Protein AF-0000000084978573 (afdb_homodimer)

Nearest PDB structures (foldseek):
  3mcu-assembly1_A  TM=9.669E-01  e=1.477E-23  Bacillus cereus ATCC 14579
  3lqk-assembly1_A  TM=9.191E-01  e=2.285E-24  Halalkalibacterium halodurans
  3mcu-assembly1_E  TM=9.677E-01  e=2.143E-22  Bacillus cereus ATCC 14579
  3mcu-assembly1_C  TM=9.543E-01  e=1.150E-22  Bacillus cereus ATCC 14579
  3mcu-assembly1_B  TM=9.555E-01  e=2.748E-22  Bacillus cereus ATCC 14579

Foldseek 3Di:
DPLAAPWEEEEEEEPPLVCLVVSVVLLLVVVVNRYQYAYEYWCNLCPDADPSGGNVVSQVSVCVSRVDHYHWDLVSQLVCQVVVRGQEYEYPAQELVNLVCCLVQHQHTSNSSNVVSNVVNQHAYEYFYWYLQCQHPSVVSVVSQVPDGRYEYQAWEDQCCPVRVRTIGHPSVCVVVQNVQSSVRHHDPDSYDDHD/DPLAAPWEEEEEEEPPLVCLVVSLVLLLVVVVNRYQYAYEYWCNLCPDADPSGGSVVSQVSVCVSRVYHYHWDLVSQLVCQVVVRGQEYEYPAQELVNLVCCLVQHQHTSNSNNVVSNVVNQHAYEYFYWYLQCQHPSVVSVVSQVPDGRYEYQAWEDQCCPVRVRTIGHPSVCVVVQNVQSSVRHHDPPSYDDHD

Structure (mmCIF, N/CA/C/O backbone):
data_AF-0000000084978573-model_v1
#
loop_
_entity.id
_entity.type
_entity.pdbx_description
1 polymer 'Dipicolinate synthase subunit B'
#
loop_
_atom_site.group_PDB
_atom_site.id
_atom_site.type_symbol
_atom_site.label_atom_id
_atom_site.label_alt_id
_atom_site.label_comp_id
_atom_site.label_asym_id
_atom_site.label_entity_id
_atom_site.label_seq_id
_atom_site.pdbx_PDB_ins_code
_atom_site.Cartn_x
_atom_site.Cartn_y
_atom_site.Cartn_z
_atom_site.occupancy
_atom_site.B_iso_or_equiv
_atom_site.auth_seq_id
_atom_site.auth_comp_id
_atom_site.auth_asym_id
_atom_site.auth_atom_id
_atom_site.pdbx_PDB_model_num
ATOM 1 N N . MET A 1 1 ? 5.535 -28.047 -35.406 1 41.81 1 MET A N 1
ATOM 2 C CA . MET A 1 1 ? 6.688 -27.484 -34.688 1 41.81 1 MET A CA 1
ATOM 3 C C . MET A 1 1 ? 6.52 -27.594 -33.188 1 41.81 1 MET A C 1
ATOM 5 O O . MET A 1 1 ? 5.488 -27.203 -32.625 1 41.81 1 MET A O 1
ATOM 9 N N . LYS A 1 2 ? 7.098 -28.562 -32.594 1 47.41 2 LYS A N 1
ATOM 10 C CA . LYS A 1 2 ? 6.91 -28.906 -31.203 1 47.41 2 LYS A CA 1
ATOM 11 C C . LYS A 1 2 ? 6.969 -27.672 -30.312 1 47.41 2 LYS A C 1
ATOM 13 O O . LYS A 1 2 ? 7.926 -26.906 -30.375 1 47.41 2 LYS A O 1
ATOM 18 N N . ARG A 1 3 ? 5.836 -26.969 -29.984 1 57.31 3 ARG A N 1
ATOM 19 C CA . ARG A 1 3 ? 5.855 -25.75 -29.188 1 57.31 3 ARG A CA 1
ATOM 20 C C . ARG A 1 3 ? 6.848 -25.859 -28.031 1 57.31 3 ARG A C 1
ATOM 22 O O . ARG A 1 3 ? 6.852 -26.844 -27.312 1 57.31 3 ARG A O 1
ATOM 29 N N . GLN A 1 4 ? 8.055 -25.391 -28.234 1 66.38 4 GLN A N 1
ATOM 30 C CA . GLN A 1 4 ? 9.094 -25.422 -27.203 1 66.38 4 GLN A CA 1
ATOM 31 C C . GLN A 1 4 ? 8.547 -24.953 -25.859 1 66.38 4 GLN A C 1
ATOM 33 O O . GLN A 1 4 ? 8.039 -23.844 -25.75 1 66.38 4 GLN A O 1
ATOM 38 N N . LEU A 1 5 ? 8.344 -25.891 -24.875 1 83.88 5 LEU A N 1
ATOM 39 C CA . LEU A 1 5 ? 7.824 -25.641 -23.531 1 83.88 5 LEU A CA 1
ATOM 40 C C . LEU A 1 5 ? 8.75 -24.703 -22.766 1 83.88 5 LEU A C 1
ATOM 42 O O . LEU A 1 5 ? 9.977 -24.859 -22.812 1 83.88 5 LEU A O 1
ATOM 46 N N . ARG A 1 6 ? 8.234 -23.594 -22.312 1 91.69 6 ARG A N 1
ATOM 47 C CA . ARG A 1 6 ? 8.953 -22.609 -21.516 1 91.69 6 ARG A CA 1
ATOM 48 C C . ARG A 1 6 ? 9.219 -23.125 -20.109 1 91.69 6 ARG A C 1
ATOM 50 O O . ARG A 1 6 ? 10.133 -22.656 -19.422 1 91.69 6 ARG A O 1
ATOM 57 N N . GLY A 1 7 ? 8.5 -24.109 -19.703 1 96.25 7 GLY A N 1
ATOM 58 C CA . GLY A 1 7 ? 8.57 -24.656 -18.359 1 96.25 7 GLY A CA 1
ATOM 59 C C . GLY A 1 7 ? 7.203 -24.859 -17.734 1 96.25 7 GLY A C 1
ATOM 60 O O . GLY A 1 7 ? 6.176 -24.672 -18.391 1 96.25 7 GLY A O 1
ATOM 61 N N . THR A 1 8 ? 7.23 -25.297 -16.453 1 98.31 8 THR A N 1
ATOM 62 C CA . THR A 1 8 ? 5.992 -25.578 -15.734 1 98.31 8 THR A CA 1
ATOM 63 C C . THR A 1 8 ? 5.762 -24.562 -14.625 1 98.31 8 THR A C 1
ATOM 65 O O . THR A 1 8 ? 6.695 -24.188 -13.914 1 98.31 8 THR A O 1
ATOM 68 N N . VAL A 1 9 ? 4.594 -24.094 -14.562 1 98.5 9 VAL A N 1
ATOM 69 C CA . VAL A 1 9 ? 4.148 -23.188 -13.516 1 98.5 9 VAL A CA 1
ATOM 70 C C . VAL A 1 9 ? 2.924 -23.766 -12.812 1 98.5 9 VAL A C 1
ATOM 72 O O . VAL A 1 9 ? 2.023 -24.297 -13.453 1 98.5 9 VAL A O 1
ATOM 75 N N . ALA A 1 10 ? 2.967 -23.812 -11.492 1 98.75 10 ALA A N 1
ATOM 76 C CA . ALA A 1 10 ? 1.725 -24.062 -10.766 1 98.75 10 ALA A CA 1
ATOM 77 C C . ALA A 1 10 ? 0.798 -22.859 -10.82 1 98.75 10 ALA A C 1
ATOM 79 O O . ALA A 1 10 ? 1.234 -21.719 -10.602 1 98.75 10 ALA A O 1
ATOM 80 N N . PHE A 1 11 ? -0.441 -23.094 -11.18 1 98.5 11 PHE A N 1
ATOM 81 C CA . PHE A 1 11 ? -1.436 -22.031 -11.336 1 98.5 11 PHE A CA 1
ATOM 82 C C . PHE A 1 11 ? -2.59 -22.234 -10.359 1 98.5 11 PHE A C 1
ATOM 84 O O . PHE A 1 11 ? -3.428 -23.125 -10.555 1 98.5 11 PHE A O 1
ATOM 91 N N . ALA A 1 12 ? -2.611 -21.359 -9.312 1 98 12 ALA A N 1
ATOM 92 C CA . ALA A 1 12 ? -3.574 -21.516 -8.227 1 98 12 ALA A CA 1
ATOM 93 C C . ALA A 1 12 ? -4.73 -20.531 -8.359 1 98 12 ALA A C 1
ATOM 95 O O . ALA A 1 12 ? -4.512 -19.344 -8.609 1 98 12 ALA A O 1
ATOM 96 N N . VAL A 1 13 ? -5.895 -21.094 -8.125 1 94.44 13 VAL A N 1
ATOM 97 C CA . VAL A 1 13 ? -7.117 -20.297 -8.172 1 94.44 13 VAL A CA 1
ATOM 98 C C . VAL A 1 13 ? -7.777 -20.297 -6.797 1 94.44 13 VAL A C 1
ATOM 100 O O . VAL A 1 13 ? -7.973 -21.344 -6.188 1 94.44 13 VAL A O 1
ATOM 103 N N . CYS A 1 14 ? -8.086 -19.062 -6.293 1 92.88 14 CYS A N 1
ATOM 104 C CA . CYS A 1 14 ? -8.758 -18.906 -5.012 1 92.88 14 CYS A CA 1
ATOM 105 C C . CYS A 1 14 ? -10.18 -18.375 -5.203 1 92.88 14 CYS A C 1
ATOM 107 O O . CYS A 1 14 ? -10.602 -18.109 -6.332 1 92.88 14 CYS A O 1
ATOM 109 N N . GLY A 1 15 ? -10.898 -18.359 -4.137 1 85.44 15 GLY A N 1
ATOM 110 C CA . GLY A 1 15 ? -12.336 -18.156 -4.176 1 85.44 15 GLY A CA 1
ATOM 111 C C . GLY A 1 15 ? -12.727 -16.703 -4.379 1 85.44 15 GLY A C 1
ATOM 112 O O . GLY A 1 15 ? -13.5 -16.141 -3.596 1 85.44 15 GLY A O 1
ATOM 113 N N . SER A 1 16 ? -12.25 -15.938 -5.227 1 82.19 16 SER A N 1
ATOM 114 C CA . SER A 1 16 ? -12.781 -14.695 -5.773 1 82.19 16 SER A CA 1
ATOM 115 C C . SER A 1 16 ? -13.555 -14.938 -7.062 1 82.19 16 SER A C 1
ATOM 117 O O . SER A 1 16 ? -13.023 -14.75 -8.156 1 82.19 16 SER A O 1
ATOM 119 N N . PHE A 1 17 ? -14.75 -15.234 -7 1 76.56 17 PHE A N 1
ATOM 120 C CA . PHE A 1 17 ? -15.516 -15.891 -8.055 1 76.56 17 PHE A CA 1
ATOM 121 C C . PHE A 1 17 ? -15.82 -14.914 -9.188 1 76.56 17 PHE A C 1
ATOM 123 O O . PHE A 1 17 ? -15.852 -15.312 -10.359 1 76.56 17 PHE A O 1
ATOM 130 N N . CYS A 1 18 ? -15.883 -13.617 -8.852 1 77.81 18 CYS A N 1
ATOM 131 C CA . CYS A 1 18 ? -16.172 -12.625 -9.875 1 77.81 18 CYS A CA 1
ATOM 132 C C . CYS A 1 18 ? -14.969 -12.406 -10.781 1 77.81 18 CYS A C 1
ATOM 134 O O . CYS A 1 18 ? -15.094 -11.836 -11.867 1 77.81 18 CYS A O 1
ATOM 136 N N . THR A 1 19 ? -13.836 -12.945 -10.344 1 84.25 19 THR A N 1
ATOM 137 C CA . THR A 1 19 ? -12.602 -12.695 -11.078 1 84.25 19 THR A CA 1
ATOM 138 C C . THR A 1 19 ? -12.078 -13.992 -11.695 1 84.25 19 THR A C 1
ATOM 140 O O . THR A 1 19 ? -11.062 -13.984 -12.398 1 84.25 19 THR A O 1
ATOM 143 N N . LEU A 1 20 ? -12.727 -15.086 -11.516 1 83.56 20 LEU A N 1
ATOM 144 C CA . LEU A 1 20 ? -12.234 -16.391 -11.93 1 83.56 20 LEU A CA 1
ATOM 145 C C . LEU A 1 20 ? -12.156 -16.484 -13.453 1 83.56 20 LEU A C 1
ATOM 147 O O . LEU A 1 20 ? -11.211 -17.047 -14 1 83.56 20 LEU A O 1
ATOM 151 N N . GLY A 1 21 ? -13.172 -15.898 -14.109 1 85.31 21 GLY A N 1
ATOM 152 C CA . GLY A 1 21 ? -13.148 -15.891 -15.562 1 85.31 21 GLY A CA 1
ATOM 153 C C . GLY A 1 21 ? -11.906 -15.227 -16.125 1 85.31 21 GLY A C 1
ATOM 154 O O . GLY A 1 21 ? -11.273 -15.766 -17.047 1 85.31 21 GLY A O 1
ATOM 155 N N . ALA A 1 22 ? -11.594 -14.141 -15.586 1 89.88 22 ALA A N 1
ATOM 156 C CA . ALA A 1 22 ? -10.422 -13.398 -16.031 1 89.88 22 ALA A CA 1
ATOM 157 C C . ALA A 1 22 ? -9.133 -14.164 -15.742 1 89.88 22 ALA A C 1
ATOM 159 O O . ALA A 1 22 ? -8.195 -14.141 -16.547 1 89.88 22 ALA A O 1
ATOM 160 N N . ALA A 1 23 ? -9.086 -14.805 -14.648 1 90 23 ALA A N 1
ATOM 161 C CA . ALA A 1 23 ? -7.91 -15.586 -14.289 1 90 23 ALA A CA 1
ATOM 162 C C . ALA A 1 23 ? -7.699 -16.75 -15.258 1 90 23 ALA A C 1
ATOM 164 O O . ALA A 1 23 ? -6.574 -17.016 -15.688 1 90 23 ALA A O 1
ATOM 165 N N . VAL A 1 24 ? -8.773 -17.391 -15.633 1 89.12 24 VAL A N 1
ATOM 166 C CA . VAL A 1 24 ? -8.703 -18.516 -16.562 1 89.12 24 VAL A CA 1
ATOM 167 C C . VAL A 1 24 ? -8.25 -18.016 -17.938 1 89.12 24 VAL A C 1
ATOM 169 O O . VAL A 1 24 ? -7.484 -18.688 -18.625 1 89.12 24 VAL A O 1
ATOM 172 N N . ALA A 1 25 ? -8.734 -16.859 -18.328 1 92.5 25 ALA A N 1
ATOM 173 C CA . ALA A 1 25 ? -8.297 -16.266 -19.578 1 92.5 25 ALA A CA 1
ATOM 174 C C . ALA A 1 25 ? -6.785 -16.062 -19.609 1 92.5 25 ALA A C 1
ATOM 176 O O . ALA A 1 25 ? -6.133 -16.281 -20.625 1 92.5 25 ALA A O 1
ATOM 177 N N . GLN A 1 26 ? -6.234 -15.656 -18.531 1 94.12 26 GLN A N 1
ATOM 178 C CA . GLN A 1 26 ? -4.789 -15.469 -18.469 1 94.12 26 GLN A CA 1
ATOM 179 C C . GLN A 1 26 ? -4.055 -16.797 -18.453 1 94.12 26 GLN A C 1
ATOM 181 O O . GLN A 1 26 ? -2.953 -16.922 -19 1 94.12 26 GLN A O 1
ATOM 186 N N . ALA A 1 27 ? -4.676 -17.812 -17.812 1 95.69 27 ALA A N 1
ATOM 187 C CA . ALA A 1 27 ? -4.125 -19.172 -17.891 1 95.69 27 ALA A CA 1
ATOM 188 C C . ALA A 1 27 ? -4.035 -19.641 -19.328 1 95.69 27 ALA A C 1
ATOM 190 O O . ALA A 1 27 ? -3.023 -20.219 -19.75 1 95.69 27 ALA A O 1
ATOM 191 N N . GLU A 1 28 ? -5.078 -19.328 -20.078 1 95.81 28 GLU A N 1
ATOM 192 C CA . GLU A 1 28 ? -5.082 -19.67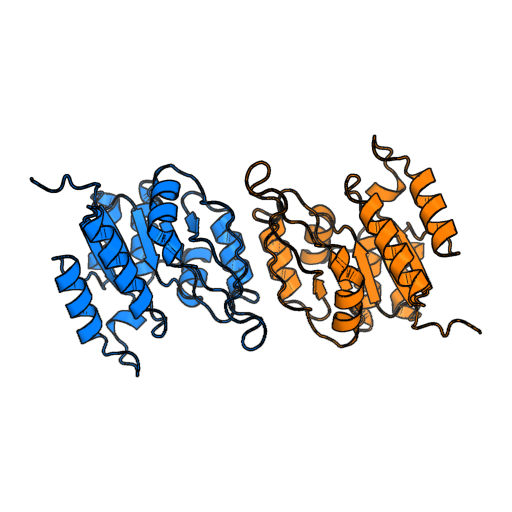2 -21.5 1 95.81 28 GLU A CA 1
ATOM 193 C C . GLU A 1 28 ? -3.941 -18.984 -22.234 1 95.81 28 GLU A C 1
ATOM 195 O O . GLU A 1 28 ? -3.271 -19.594 -23.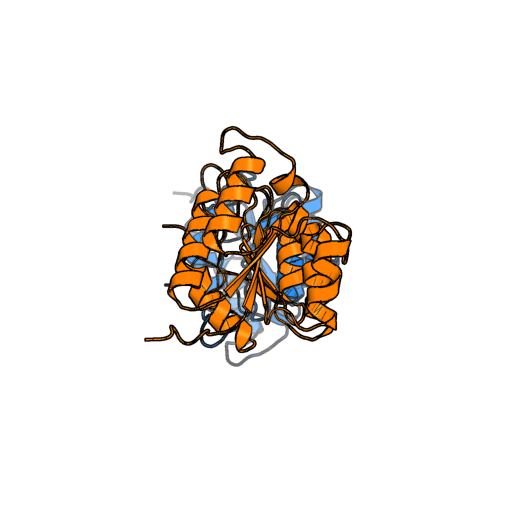078 1 95.81 28 GLU A O 1
ATOM 200 N N . GLN A 1 29 ? -3.779 -17.781 -21.922 1 96.12 29 GLN A N 1
ATOM 201 C CA . GLN A 1 29 ? -2.703 -17.016 -22.547 1 96.12 29 GLN A CA 1
ATOM 202 C C . GLN A 1 29 ? -1.34 -17.609 -22.219 1 96.12 29 GLN A C 1
ATOM 204 O O . GLN A 1 29 ? -0.478 -17.719 -23.094 1 96.12 29 GLN A O 1
ATOM 209 N N . LEU A 1 30 ? -1.127 -18.016 -21.016 1 97.31 30 LEU A N 1
ATOM 210 C CA . LEU A 1 30 ? 0.135 -18.625 -20.609 1 97.31 30 LEU A CA 1
ATOM 211 C C . LEU A 1 30 ? 0.375 -19.938 -21.359 1 97.31 30 LEU A C 1
ATOM 213 O O . LEU A 1 30 ? 1.486 -20.188 -21.812 1 97.31 30 LEU A O 1
ATOM 217 N N . VAL A 1 31 ? -0.667 -20.703 -21.5 1 96.69 31 VAL A N 1
ATOM 218 C CA . VAL A 1 31 ? -0.565 -21.953 -22.234 1 96.69 31 VAL A CA 1
ATOM 219 C C . VAL A 1 31 ? -0.185 -21.672 -23.688 1 96.69 31 VAL A C 1
ATOM 221 O O . VAL A 1 31 ? 0.705 -22.312 -24.25 1 96.69 31 VAL A O 1
ATOM 224 N N . ARG A 1 32 ? -0.801 -20.641 -24.234 1 95.31 32 ARG A N 1
ATOM 225 C CA . ARG A 1 32 ? -0.506 -20.25 -25.609 1 95.31 32 ARG A CA 1
ATOM 226 C C . ARG A 1 32 ? 0.942 -19.797 -25.75 1 95.31 32 ARG A C 1
ATOM 228 O O . ARG A 1 32 ? 1.551 -19.969 -26.812 1 95.31 32 ARG A O 1
ATOM 235 N N . GLN A 1 33 ? 1.466 -19.281 -24.688 1 95.81 33 GLN A N 1
ATOM 236 C CA . GLN A 1 33 ? 2.838 -18.797 -24.703 1 95.81 33 GLN A CA 1
ATOM 237 C C . GLN A 1 33 ? 3.836 -19.922 -24.5 1 95.81 33 GLN A C 1
ATOM 239 O O . GLN A 1 33 ? 5.047 -19.703 -24.547 1 95.81 33 GLN A O 1
ATOM 244 N N . GLY A 1 34 ? 3.318 -21.094 -24.172 1 96.5 34 GLY A N 1
ATOM 245 C CA . GLY A 1 34 ? 4.199 -22.25 -24.125 1 96.5 34 GLY A CA 1
ATOM 246 C C . GLY A 1 34 ? 4.43 -22.766 -22.719 1 96.5 34 GLY A C 1
ATOM 247 O O . GLY A 1 34 ? 5.285 -23.625 -22.5 1 96.5 34 GLY A O 1
ATOM 248 N N . TRP A 1 35 ? 3.67 -22.281 -21.781 1 97.69 35 TRP A N 1
ATOM 249 C CA . TRP A 1 35 ? 3.801 -22.766 -20.406 1 97.69 35 TRP A CA 1
ATOM 250 C C . TRP A 1 35 ? 2.947 -24.016 -20.188 1 97.69 35 TRP A C 1
ATOM 252 O O . TRP A 1 35 ? 1.822 -24.109 -20.672 1 97.69 35 TRP A O 1
ATOM 262 N N . GLU A 1 36 ? 3.496 -24.922 -19.5 1 98.12 36 GLU A N 1
ATOM 263 C CA . GLU A 1 36 ? 2.699 -25.984 -18.891 1 98.12 36 GLU A CA 1
ATOM 264 C C . GLU A 1 36 ? 2.164 -25.547 -17.531 1 98.12 36 GLU A C 1
ATOM 266 O O . GLU A 1 36 ? 2.908 -25.016 -16.703 1 98.12 36 GLU A O 1
ATOM 271 N N . LEU A 1 37 ? 0.899 -25.734 -17.328 1 98.38 37 LEU A N 1
ATOM 272 C CA . LEU A 1 37 ? 0.306 -25.297 -16.062 1 98.38 37 LEU A CA 1
ATOM 273 C C . LEU A 1 37 ? -0.151 -26.484 -15.234 1 98.38 37 LEU A C 1
ATOM 275 O O . LEU A 1 37 ? -0.808 -27.391 -15.75 1 98.38 37 LEU A O 1
ATOM 279 N N . LEU A 1 38 ? 0.282 -26.516 -14 1 98.62 38 LEU A N 1
ATOM 280 C CA . LEU A 1 38 ? -0.325 -27.391 -13.008 1 98.62 38 LEU A CA 1
ATOM 281 C C . LEU A 1 38 ? -1.4 -26.656 -12.211 1 98.62 38 LEU A C 1
ATOM 283 O O . LEU A 1 38 ? -1.094 -25.75 -11.445 1 98.62 38 LEU A O 1
ATOM 287 N N . PRO A 1 39 ? -2.648 -27.062 -12.398 1 98 39 PRO A N 1
ATOM 288 C CA . PRO A 1 39 ? -3.729 -26.312 -11.75 1 98 39 PRO A CA 1
ATOM 289 C C . PRO A 1 39 ? -3.889 -26.672 -10.273 1 98 39 PRO A C 1
ATOM 291 O O . PRO A 1 39 ? -3.879 -27.859 -9.914 1 98 39 PRO A O 1
ATOM 294 N N . VAL A 1 40 ? -3.973 -25.641 -9.43 1 97.88 40 VAL A N 1
ATOM 295 C CA . VAL A 1 40 ? -4.219 -25.766 -7.992 1 97.88 40 VAL A CA 1
ATOM 296 C C . VAL A 1 40 ? -5.488 -25.016 -7.621 1 97.88 40 VAL A C 1
ATOM 298 O O . VAL A 1 40 ? -5.75 -23.922 -8.148 1 97.88 40 VAL A O 1
ATOM 301 N N . MET A 1 41 ? -6.285 -25.594 -6.785 1 95.31 41 MET A N 1
ATOM 302 C CA . MET A 1 41 ? -7.473 -24.891 -6.312 1 95.31 41 MET A CA 1
ATOM 303 C C . MET A 1 41 ? -7.512 -24.859 -4.789 1 95.31 41 MET A C 1
ATOM 305 O O . MET A 1 41 ? -7.18 -25.844 -4.129 1 95.31 41 MET A O 1
ATOM 309 N N . SER A 1 42 ? -7.887 -23.703 -4.262 1 94.38 42 SER A N 1
ATOM 310 C CA . SER A 1 42 ? -8.148 -23.609 -2.83 1 94.38 42 SER A CA 1
ATOM 311 C C . SER A 1 42 ? -9.383 -24.422 -2.441 1 94.38 42 SER A C 1
ATOM 313 O O . SER A 1 42 ? -10.156 -24.844 -3.307 1 94.38 42 SER A O 1
ATOM 315 N N . TYR A 1 43 ? -9.57 -24.594 -1.092 1 91.62 43 TYR A N 1
ATOM 316 C CA . TYR A 1 43 ? -10.758 -25.281 -0.615 1 91.62 43 TYR A CA 1
ATOM 317 C C . TYR A 1 43 ? -12.023 -24.531 -1.013 1 91.62 43 TYR A C 1
ATOM 319 O O . TYR A 1 43 ? -13.016 -25.141 -1.428 1 91.62 43 TYR A O 1
ATOM 327 N N . ALA A 1 44 ? -11.953 -23.234 -0.958 1 87.06 44 ALA A N 1
ATOM 328 C CA . ALA A 1 44 ? -13.109 -22.422 -1.331 1 87.06 44 ALA A CA 1
ATOM 329 C C . ALA A 1 44 ? -13.414 -22.547 -2.82 1 87.06 44 ALA A C 1
ATOM 331 O O . ALA A 1 44 ? -14.562 -22.781 -3.205 1 87.06 44 ALA A O 1
ATOM 332 N N . ALA A 1 45 ? -12.43 -22.453 -3.662 1 87.25 45 ALA A N 1
ATOM 333 C CA . ALA A 1 45 ? -12.617 -22.531 -5.109 1 87.25 45 ALA A CA 1
ATOM 334 C C . ALA A 1 45 ? -13.07 -23.938 -5.531 1 87.25 45 ALA A C 1
ATOM 336 O O . ALA A 1 45 ? -13.859 -24.078 -6.469 1 87.25 45 ALA A O 1
ATOM 337 N N . SER A 1 46 ? -12.578 -24.938 -4.891 1 89.62 46 SER A N 1
ATOM 338 C CA . SER A 1 46 ? -12.859 -26.297 -5.301 1 89.62 46 SER A CA 1
ATOM 339 C C . SER A 1 46 ? -14.125 -26.828 -4.641 1 89.62 46 SER A C 1
ATOM 341 O O . SER A 1 46 ? -14.633 -27.891 -5.02 1 89.62 46 SER A O 1
ATOM 343 N N . GLY A 1 47 ? -14.672 -26.062 -3.711 1 86.75 47 GLY A N 1
ATOM 344 C CA . GLY A 1 47 ? -15.758 -26.641 -2.941 1 86.75 47 GLY A CA 1
ATOM 345 C C . GLY A 1 47 ? -17.047 -25.828 -3.004 1 86.75 47 GLY A C 1
ATOM 346 O O . GLY A 1 47 ? -18.109 -26.312 -2.598 1 86.75 47 GLY A O 1
ATOM 347 N N . LEU A 1 48 ? -16.953 -24.594 -3.5 1 82.06 48 LEU A N 1
ATOM 348 C CA . LEU A 1 48 ? -18.125 -23.719 -3.402 1 82.06 48 LEU A CA 1
ATOM 349 C C . LEU A 1 48 ? -18.766 -23.5 -4.773 1 82.06 48 LEU A C 1
ATOM 351 O O . LEU A 1 48 ? -18.047 -23.312 -5.766 1 82.06 48 LEU A O 1
ATOM 355 N N . ASN A 1 49 ? -20.047 -23.656 -4.797 1 82.19 49 ASN A N 1
ATOM 356 C CA . ASN A 1 49 ? -20.844 -23.281 -5.957 1 82.19 49 ASN A CA 1
ATOM 357 C C . ASN A 1 49 ? -21.391 -21.859 -5.82 1 82.19 49 ASN A C 1
ATOM 359 O O . ASN A 1 49 ? -21.922 -21.5 -4.77 1 82.19 49 ASN A O 1
ATOM 363 N N . THR A 1 50 ? -21.125 -21.078 -6.887 1 80.56 50 THR A N 1
ATOM 364 C CA . THR A 1 50 ? -21.578 -19.703 -6.82 1 80.56 50 THR A CA 1
ATOM 365 C C . THR A 1 50 ? -22.344 -19.312 -8.086 1 80.56 50 THR A C 1
ATOM 367 O O . THR A 1 50 ? -22.484 -20.125 -9.008 1 80.56 50 THR A O 1
ATOM 370 N N . ARG A 1 51 ? -22.922 -18.109 -8.086 1 81.25 51 ARG A N 1
ATOM 371 C CA . ARG A 1 51 ? -23.625 -17.578 -9.258 1 81.25 51 ARG A CA 1
ATOM 372 C C . ARG A 1 51 ? -22.672 -17.406 -10.43 1 81.25 51 ARG A C 1
ATOM 374 O O . ARG A 1 51 ? -23.109 -17.281 -11.578 1 81.25 51 ARG A O 1
ATOM 381 N N . PHE A 1 52 ? -21.438 -17.5 -10.203 1 79.44 52 PHE A N 1
ATOM 382 C CA . PHE A 1 52 ? -20.422 -17.297 -11.234 1 79.44 52 PHE A CA 1
ATOM 383 C C . PHE A 1 52 ? -20 -18.641 -11.836 1 79.44 52 PHE A C 1
ATOM 385 O O . PHE A 1 52 ? -19.219 -18.672 -12.781 1 79.44 52 PHE A O 1
ATOM 392 N N . GLY A 1 53 ? -20.484 -19.75 -11.258 1 78.56 53 GLY A N 1
ATOM 393 C CA . GLY A 1 53 ? -20.125 -21.078 -11.75 1 78.56 53 GLY A CA 1
ATOM 394 C C . GLY A 1 53 ? -19.984 -22.109 -10.648 1 78.56 53 GLY A C 1
ATOM 395 O O . GLY A 1 53 ? -19.828 -21.75 -9.477 1 78.56 53 GLY A O 1
ATOM 396 N N . ARG A 1 54 ? -20.109 -23.266 -11.18 1 84.62 54 ARG A N 1
ATOM 397 C CA . ARG A 1 54 ? -19.984 -24.375 -10.234 1 84.62 54 ARG A CA 1
ATOM 398 C C . ARG A 1 54 ? -18.516 -24.797 -10.086 1 84.62 54 ARG A C 1
ATOM 400 O O . ARG A 1 54 ? -17.734 -24.703 -11.031 1 84.62 54 ARG A O 1
ATOM 407 N N . ALA A 1 55 ? -18.156 -25.25 -8.891 1 87.06 55 ALA A N 1
ATOM 408 C CA . ALA A 1 55 ? -16.781 -25.688 -8.602 1 87.06 55 ALA A CA 1
ATOM 409 C C . ALA A 1 55 ? -16.344 -26.766 -9.594 1 87.06 55 ALA A C 1
ATOM 411 O O . ALA A 1 55 ? -15.219 -26.734 -10.086 1 87.06 55 ALA A O 1
ATOM 412 N N . ASP A 1 56 ? -17.234 -27.688 -9.828 1 90.38 56 ASP A N 1
ATOM 413 C CA . ASP A 1 56 ? -16.906 -28.781 -10.711 1 90.38 56 ASP A CA 1
ATOM 414 C C . ASP A 1 56 ? -16.688 -28.297 -12.141 1 90.38 56 ASP A C 1
ATOM 416 O O . ASP A 1 56 ? -15.844 -28.828 -12.867 1 90.38 56 ASP A O 1
ATOM 420 N N . GLU A 1 57 ? -17.422 -27.344 -12.547 1 89.5 57 GLU A N 1
ATOM 421 C CA . GLU A 1 57 ? -17.25 -26.75 -13.875 1 89.5 57 GLU A CA 1
ATOM 422 C C . GLU A 1 57 ? -15.906 -26.062 -14.008 1 89.5 57 GLU A C 1
ATOM 424 O O . GLU A 1 57 ? -15.227 -26.188 -15.023 1 89.5 57 GLU A O 1
ATOM 429 N N . TRP A 1 58 ? -15.578 -25.328 -13.016 1 88 58 TRP A N 1
ATOM 430 C CA . TRP A 1 58 ? -14.289 -24.641 -13.008 1 88 58 TRP A CA 1
ATOM 431 C C . TRP A 1 58 ? -13.141 -25.641 -13.016 1 88 58 TRP A C 1
ATOM 433 O O . TRP A 1 58 ? -12.141 -25.438 -13.727 1 88 58 TRP A O 1
ATOM 443 N N . LYS A 1 59 ? -13.289 -26.703 -12.234 1 91.88 59 LYS A N 1
ATOM 444 C CA . LYS A 1 59 ? -12.281 -27.75 -12.195 1 91.88 59 LYS A CA 1
ATOM 445 C C . LYS A 1 59 ? -12.094 -28.391 -13.57 1 91.88 59 LYS A C 1
ATOM 447 O O . LYS A 1 59 ? -10.961 -28.516 -14.047 1 91.88 59 LYS A O 1
ATOM 452 N N . ALA A 1 60 ? -13.188 -28.719 -14.148 1 93.19 60 ALA A N 1
ATOM 453 C CA . ALA A 1 60 ? -13.141 -29.328 -15.469 1 93.19 60 ALA A CA 1
ATOM 454 C C . ALA A 1 60 ? -12.484 -28.406 -16.484 1 93.19 60 ALA A C 1
ATOM 456 O O . ALA A 1 60 ? -11.68 -28.844 -17.312 1 93.19 60 ALA A O 1
ATOM 457 N N . ARG A 1 61 ? -12.828 -27.172 -16.438 1 92 61 ARG A N 1
ATOM 458 C CA . ARG A 1 61 ? -12.273 -26.188 -17.359 1 92 61 ARG A CA 1
ATOM 459 C C . ARG A 1 61 ? -10.766 -26.078 -17.203 1 92 61 ARG A C 1
ATOM 461 O O . ARG A 1 61 ? -10.031 -26.047 -18.203 1 92 61 ARG A O 1
ATOM 468 N N . LEU A 1 62 ? -10.328 -26.047 -15.969 1 94.25 62 LEU A N 1
ATOM 469 C CA . LEU A 1 62 ? -8.898 -25.953 -15.711 1 94.25 62 LEU A CA 1
ATOM 470 C C . LEU A 1 62 ? -8.18 -27.219 -16.172 1 94.25 62 LEU A C 1
ATOM 472 O O . LEU A 1 62 ? -7.09 -27.156 -16.734 1 94.25 62 LEU A O 1
ATOM 476 N N . GLU A 1 63 ? -8.789 -28.359 -15.938 1 96.5 63 GLU A N 1
ATOM 477 C CA . GLU A 1 63 ? -8.172 -29.625 -16.328 1 96.5 63 GLU A CA 1
ATOM 478 C C . GLU A 1 63 ? -8.086 -29.75 -17.844 1 96.5 63 GLU A C 1
ATOM 480 O O . GLU A 1 63 ? -7.074 -30.219 -18.375 1 96.5 63 GLU A O 1
ATOM 485 N N . ILE A 1 64 ? -9.109 -29.281 -18.531 1 96.25 64 ILE A N 1
ATOM 486 C CA . ILE A 1 64 ? -9.117 -29.312 -19.984 1 96.25 64 ILE A CA 1
ATOM 487 C C . ILE A 1 64 ? -8.039 -28.359 -20.531 1 96.25 64 ILE A C 1
ATOM 489 O O . ILE A 1 64 ? -7.262 -28.734 -21.406 1 96.25 64 ILE A O 1
ATOM 493 N N . LEU A 1 65 ? -8 -27.203 -19.969 1 95.69 65 LEU A N 1
ATOM 494 C CA . LEU A 1 65 ? -7.074 -26.172 -20.406 1 95.69 65 LEU A CA 1
ATOM 495 C 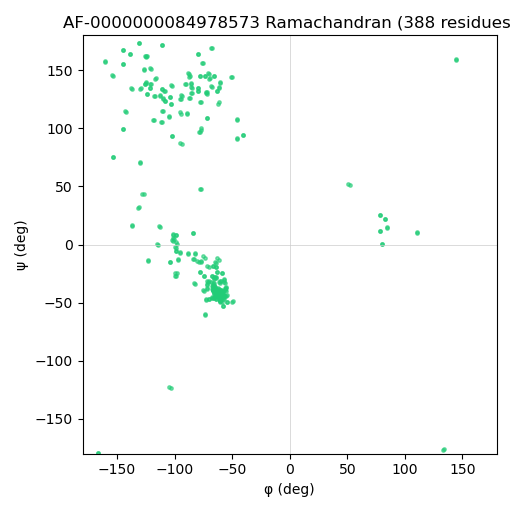C . LEU A 1 65 ? -5.629 -26.609 -20.188 1 95.69 65 LEU A C 1
ATOM 497 O O . LEU A 1 65 ? -4.77 -26.359 -21.047 1 95.69 65 LEU A O 1
ATOM 501 N N . THR A 1 66 ? -5.359 -27.297 -19.078 1 96.56 66 THR A N 1
ATOM 502 C CA . THR A 1 66 ? -3.982 -27.547 -18.672 1 96.56 66 THR A CA 1
ATOM 503 C C . THR A 1 66 ? -3.551 -28.953 -19.062 1 96.56 66 THR A C 1
ATOM 505 O O . THR A 1 66 ? -2.355 -29.234 -19.156 1 96.56 66 THR A O 1
ATOM 508 N N . GLY A 1 67 ? -4.539 -29.844 -19.203 1 96.94 67 GLY A N 1
ATOM 509 C CA . GLY A 1 67 ? -4.238 -31.25 -19.469 1 96.94 67 GLY A CA 1
ATOM 510 C C . GLY A 1 67 ? -3.816 -32 -18.219 1 96.94 67 GLY A C 1
ATOM 511 O O . GLY A 1 67 ? -3.25 -33.094 -18.328 1 96.94 67 GLY A O 1
ATOM 512 N N . HIS A 1 68 ? -3.988 -31.422 -17.062 1 97.88 68 HIS A N 1
ATOM 513 C CA . HIS A 1 68 ? -3.588 -32.031 -15.789 1 97.88 68 HIS A CA 1
ATOM 514 C C . HIS A 1 68 ? -4.75 -32.062 -14.805 1 97.88 68 HIS A C 1
ATOM 516 O O . HIS A 1 68 ? -5.645 -31.203 -14.867 1 97.88 68 HIS A O 1
ATOM 522 N N . ARG A 1 69 ? -4.715 -33.031 -13.945 1 97.12 69 ARG A N 1
ATOM 523 C CA . ARG A 1 69 ? -5.684 -33.062 -12.852 1 97.12 69 ARG A CA 1
ATOM 524 C C . ARG A 1 69 ? -5.469 -31.891 -11.898 1 97.12 69 ARG A C 1
ATOM 526 O O . ARG A 1 69 ? -4.328 -31.531 -11.578 1 97.12 69 ARG A O 1
ATOM 533 N N . VAL A 1 70 ? -6.559 -31.391 -11.375 1 97.25 70 VAL A N 1
ATOM 534 C CA . VAL A 1 70 ? -6.5 -30.297 -10.414 1 97.25 70 VAL A CA 1
ATOM 535 C C . VAL A 1 70 ? -5.977 -30.812 -9.078 1 97.25 70 VAL A C 1
ATOM 537 O O . VAL A 1 70 ? -6.402 -31.859 -8.602 1 97.25 70 VAL A O 1
ATOM 540 N N . LEU A 1 71 ? -5.004 -30.109 -8.523 1 97.94 71 LEU A N 1
ATOM 541 C CA . LEU A 1 71 ? -4.488 -30.375 -7.184 1 97.94 71 LEU A CA 1
ATOM 542 C C . LEU A 1 71 ? -5.27 -29.578 -6.141 1 97.94 71 LEU A C 1
ATOM 544 O O . LEU A 1 71 ? -5.188 -28.344 -6.102 1 97.94 71 LEU A O 1
ATOM 548 N N . ASP A 1 72 ? -6.039 -30.25 -5.258 1 96.75 72 ASP A N 1
ATOM 549 C CA . ASP A 1 72 ? -6.898 -29.484 -4.359 1 96.75 72 ASP A CA 1
ATOM 550 C C . ASP A 1 72 ? -6.855 -30.047 -2.939 1 96.75 72 ASP A C 1
ATOM 552 O O . ASP A 1 72 ? -7.723 -29.75 -2.119 1 96.75 72 ASP A O 1
ATOM 556 N N . THR A 1 73 ? -5.766 -30.906 -2.695 1 96.06 73 THR A N 1
ATOM 557 C CA . THR A 1 73 ? -5.512 -31.375 -1.337 1 96.06 73 THR A CA 1
ATOM 558 C C . THR A 1 73 ? -4.078 -31.062 -0.917 1 96.06 73 THR A C 1
ATOM 560 O O . THR A 1 73 ? -3.232 -30.75 -1.76 1 96.06 73 THR A O 1
ATOM 563 N N . LEU A 1 74 ? -3.867 -31.109 0.406 1 96.69 74 LEU A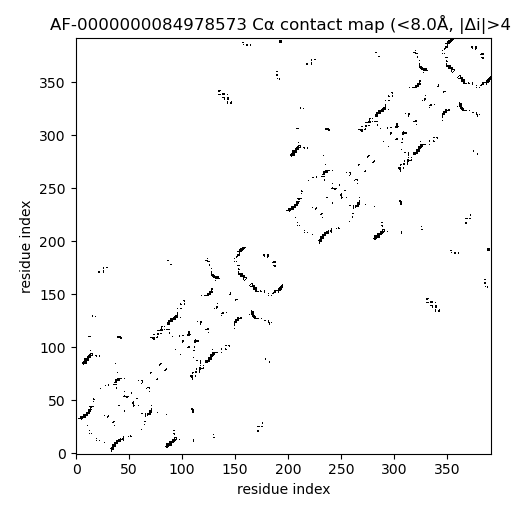 N 1
ATOM 564 C CA . LEU A 1 74 ? -2.521 -30.891 0.925 1 96.69 74 LEU A CA 1
ATOM 565 C C . LEU A 1 74 ? -1.545 -31.922 0.369 1 96.69 74 LEU A C 1
ATOM 567 O O . LEU A 1 74 ? -0.434 -31.562 -0.037 1 96.69 74 LEU A O 1
ATOM 571 N N . GLN A 1 75 ? -1.977 -33.156 0.252 1 96.56 75 GLN A N 1
ATOM 572 C CA . GLN A 1 75 ? -1.14 -34.219 -0.248 1 96.56 75 GLN A CA 1
ATOM 573 C C . GLN A 1 75 ? -0.771 -34 -1.713 1 96.56 75 GLN A C 1
ATOM 575 O O . GLN A 1 75 ? 0.334 -34.344 -2.139 1 96.56 75 GLN A O 1
ATOM 580 N N . ASP A 1 76 ? -1.701 -33.438 -2.439 1 96.81 76 ASP A N 1
ATOM 581 C CA . ASP A 1 76 ? -1.505 -33.25 -3.873 1 96.81 76 ASP A CA 1
ATOM 582 C C . ASP A 1 76 ? -0.376 -32.25 -4.141 1 96.81 76 ASP A C 1
ATOM 584 O O . ASP A 1 76 ? 0.329 -32.375 -5.145 1 96.81 76 ASP A O 1
ATOM 588 N N . VAL A 1 77 ? -0.198 -31.219 -3.24 1 98.06 77 VAL A N 1
ATOM 589 C CA . VAL A 1 77 ? 0.64 -30.078 -3.6 1 98.06 77 VAL A CA 1
ATOM 590 C C . VAL A 1 77 ? 1.982 -30.188 -2.879 1 98.06 77 VAL A C 1
ATOM 592 O O . VAL A 1 77 ? 2.943 -29.5 -3.248 1 98.06 77 VAL A O 1
ATOM 595 N N . GLU A 1 78 ? 2.115 -31 -1.888 1 96.69 78 GLU A N 1
ATOM 596 C CA . GLU A 1 78 ? 3.342 -31.141 -1.106 1 96.69 78 GLU A CA 1
ATOM 597 C C . GLU A 1 78 ? 4.531 -31.469 -2.002 1 96.69 78 GLU A C 1
ATOM 599 O O . GLU A 1 78 ? 5.621 -30.922 -1.821 1 96.69 78 GLU A O 1
ATOM 604 N N . PRO A 1 79 ? 4.43 -32.219 -3.02 1 97.62 79 PRO A N 1
ATOM 605 C CA . PRO A 1 79 ? 5.582 -32.625 -3.824 1 97.62 79 PRO A CA 1
ATOM 606 C C . PRO A 1 79 ? 6.07 -31.531 -4.758 1 97.62 79 PRO A C 1
ATOM 608 O O . PRO A 1 79 ? 7.145 -31.641 -5.355 1 97.62 79 PRO A O 1
ATOM 611 N N . LEU A 1 80 ? 5.309 -30.484 -4.977 1 98 80 LEU A N 1
ATOM 612 C CA . LEU A 1 80 ? 5.68 -29.453 -5.934 1 98 80 LEU A CA 1
ATOM 613 C C . LEU A 1 80 ? 7.109 -28.984 -5.703 1 98 80 LEU A C 1
ATOM 615 O O . LEU A 1 80 ? 7.883 -28.828 -6.652 1 98 80 LEU A O 1
ATOM 619 N N . GLY A 1 81 ? 7.418 -28.672 -4.441 1 96.94 81 GLY A N 1
ATOM 620 C CA . GLY A 1 81 ? 8.734 -28.172 -4.078 1 96.94 81 GLY A CA 1
ATOM 621 C C . GLY A 1 81 ? 9.805 -29.25 -4.105 1 96.94 81 GLY A C 1
ATOM 622 O O . GLY A 1 81 ? 10.727 -29.188 -4.922 1 96.94 81 GLY A O 1
ATOM 623 N N . PRO A 1 82 ? 9.625 -30.328 -3.248 1 96.81 82 PRO A N 1
ATOM 624 C CA . PRO A 1 82 ? 10.656 -31.359 -3.115 1 96.81 82 PRO A CA 1
ATOM 625 C C . PRO A 1 82 ? 11.016 -32 -4.449 1 96.81 82 PRO A C 1
ATOM 627 O O . PRO A 1 82 ? 12.18 -32.344 -4.68 1 96.81 82 PRO A O 1
ATOM 630 N N . GLN A 1 83 ? 10.031 -32.125 -5.355 1 98.06 83 GLN A N 1
ATOM 631 C CA . GLN A 1 83 ? 10.281 -32.781 -6.637 1 98.06 83 GLN A CA 1
ATOM 632 C C . GLN A 1 83 ? 10.461 -31.734 -7.75 1 98.06 83 GLN A C 1
ATOM 634 O O . GLN A 1 83 ? 10.57 -32.094 -8.922 1 98.06 83 GLN A O 1
ATOM 639 N N . GLN A 1 84 ? 10.438 -30.5 -7.453 1 97.69 84 GLN A N 1
ATOM 640 C CA . GLN A 1 84 ? 10.664 -29.375 -8.359 1 97.69 84 GLN A CA 1
ATOM 641 C C . GLN A 1 84 ? 9.781 -29.469 -9.594 1 97.69 84 GLN A C 1
ATOM 643 O O . GLN A 1 84 ? 10.266 -29.391 -10.727 1 97.69 84 GLN A O 1
ATOM 648 N N . LEU A 1 85 ? 8.484 -29.656 -9.297 1 98.12 85 LEU A N 1
ATOM 649 C CA . LEU A 1 85 ? 7.523 -29.922 -10.359 1 98.12 85 LEU A CA 1
ATOM 650 C C . LEU A 1 85 ? 7.129 -28.641 -11.078 1 98.12 85 LEU A C 1
ATOM 652 O O . LEU A 1 85 ? 6.547 -28.672 -12.164 1 98.12 85 LEU A O 1
ATOM 656 N N . ALA A 1 86 ? 7.406 -27.453 -10.539 1 98.5 86 ALA A N 1
ATOM 657 C CA . ALA A 1 86 ? 7.082 -26.156 -11.125 1 98.5 86 ALA A CA 1
ATOM 658 C C . ALA A 1 86 ? 8.172 -25.125 -10.82 1 98.5 86 ALA A C 1
ATOM 660 O O . ALA A 1 86 ? 8.836 -25.203 -9.789 1 98.5 86 ALA A O 1
ATOM 661 N N . ARG A 1 87 ? 8.266 -24.125 -11.656 1 97.88 87 ARG A N 1
ATOM 662 C CA . ARG A 1 87 ? 9.305 -23.109 -11.516 1 97.88 87 ARG A CA 1
ATOM 663 C C . ARG A 1 87 ? 8.758 -21.891 -10.789 1 97.88 87 ARG A C 1
ATOM 665 O O . ARG A 1 87 ? 9.523 -21 -10.414 1 97.88 87 ARG A O 1
ATOM 672 N N . ALA A 1 88 ? 7.492 -21.828 -10.656 1 98.81 88 ALA A N 1
ATOM 673 C CA . ALA A 1 88 ? 6.816 -20.719 -9.992 1 98.81 88 ALA A CA 1
ATOM 674 C C . ALA A 1 88 ? 5.402 -21.125 -9.562 1 98.81 88 ALA A C 1
ATOM 676 O O . ALA A 1 88 ? 4.848 -22.094 -10.07 1 98.81 88 ALA A O 1
ATOM 677 N N . LEU A 1 89 ? 4.891 -20.453 -8.625 1 98.88 89 LEU A N 1
ATOM 678 C CA . LEU A 1 89 ? 3.471 -20.469 -8.297 1 98.88 89 LEU A CA 1
ATOM 679 C C . LEU A 1 89 ? 2.812 -19.141 -8.648 1 98.88 89 LEU A C 1
ATOM 681 O O . LEU A 1 89 ? 3.303 -18.078 -8.266 1 98.88 89 LEU A O 1
ATOM 685 N N . VAL A 1 90 ? 1.803 -19.203 -9.406 1 98.81 90 VAL A N 1
ATOM 686 C CA . VAL A 1 90 ? 0.911 -18.062 -9.633 1 98.81 90 VAL A CA 1
ATOM 687 C C . VAL A 1 90 ? -0.383 -18.266 -8.852 1 98.81 90 VAL A C 1
ATOM 689 O O . VAL A 1 90 ? -1 -19.328 -8.906 1 98.81 90 VAL A O 1
ATOM 692 N N . VAL A 1 91 ? -0.735 -17.312 -8.07 1 98.62 91 VAL A N 1
ATOM 693 C CA . VAL A 1 91 ? -2.027 -17.297 -7.391 1 98.62 91 VAL A CA 1
ATOM 694 C C . VAL A 1 91 ? -2.906 -16.188 -7.977 1 98.62 91 VAL A C 1
ATOM 696 O O . VAL A 1 91 ? -2.705 -15.008 -7.691 1 98.62 91 VAL A O 1
ATOM 699 N N . ALA A 1 92 ? -3.865 -16.594 -8.766 1 97.5 92 ALA A N 1
ATOM 700 C CA . ALA A 1 92 ? -4.711 -15.641 -9.477 1 97.5 92 ALA A CA 1
ATOM 701 C C . ALA A 1 92 ? -6.152 -16.125 -9.547 1 97.5 92 ALA A C 1
ATOM 703 O O . ALA A 1 92 ? -6.438 -17.141 -10.195 1 97.5 92 ALA A O 1
ATOM 704 N N . PRO A 1 93 ? -7.062 -15.547 -8.969 1 96.06 93 PRO A N 1
ATOM 705 C CA . PRO A 1 93 ? -6.875 -14.398 -8.078 1 96.06 93 PRO A CA 1
ATOM 706 C C . PRO A 1 93 ? -6.328 -14.797 -6.707 1 96.06 93 PRO A C 1
ATOM 708 O O . PRO A 1 93 ? -6.441 -15.961 -6.309 1 96.06 93 PRO A O 1
ATOM 711 N N . CYS A 1 94 ? -5.703 -13.883 -6.051 1 97.56 94 CYS A N 1
ATOM 712 C CA . CYS A 1 94 ? -5.277 -14.047 -4.664 1 97.56 94 CYS A CA 1
ATOM 713 C C . CYS A 1 94 ? -6.18 -13.258 -3.721 1 97.56 94 CYS A C 1
ATOM 715 O O . CYS A 1 94 ? -6.129 -12.031 -3.691 1 97.56 94 CYS A O 1
ATOM 717 N N . THR A 1 95 ? -6.945 -13.961 -2.961 1 96.69 95 THR A N 1
ATOM 718 C CA . THR A 1 95 ? -7.938 -13.328 -2.098 1 96.69 95 THR A CA 1
ATOM 719 C C . THR A 1 95 ? -7.281 -12.789 -0.83 1 96.69 95 THR A C 1
ATOM 721 O O . THR A 1 95 ? -6.152 -13.148 -0.503 1 96.69 95 THR A O 1
ATOM 724 N N . GLY A 1 96 ? -8.055 -11.914 -0.171 1 96.94 96 GLY A N 1
ATOM 725 C CA . GLY A 1 96 ? -7.586 -11.414 1.11 1 96.94 96 GLY A CA 1
ATOM 726 C C . GLY A 1 96 ? -7.285 -12.516 2.109 1 96.94 96 GLY A C 1
ATOM 727 O O . GLY A 1 96 ? -6.312 -12.43 2.861 1 96.94 96 GLY A O 1
ATOM 728 N N . THR A 1 97 ? -8.094 -13.578 2.125 1 96.38 97 THR A N 1
ATOM 729 C CA . THR A 1 97 ? -7.906 -14.711 3.025 1 96.38 97 THR A CA 1
ATOM 730 C C . THR A 1 97 ? -6.586 -15.422 2.732 1 96.38 97 THR A C 1
ATOM 732 O O . THR A 1 97 ? -5.824 -15.734 3.65 1 96.38 97 THR A O 1
ATOM 735 N N . THR A 1 98 ? -6.32 -15.633 1.465 1 97.62 98 THR A N 1
ATOM 736 C CA . THR A 1 98 ? -5.074 -16.281 1.083 1 97.62 98 THR A CA 1
ATOM 737 C C . THR A 1 98 ? -3.875 -15.406 1.435 1 97.62 98 THR A C 1
ATOM 739 O O . THR A 1 98 ? -2.881 -15.891 1.979 1 97.62 98 THR A O 1
ATOM 742 N N . LEU A 1 99 ? -3.975 -14.086 1.174 1 97.94 99 LEU A N 1
ATOM 743 C CA . LEU A 1 99 ? -2.936 -13.141 1.558 1 97.94 99 LEU A CA 1
ATOM 744 C C . LEU A 1 99 ? -2.631 -13.242 3.049 1 97.94 99 LEU A C 1
ATOM 746 O O . LEU A 1 99 ? -1.466 -13.312 3.445 1 97.94 99 LEU A O 1
ATOM 750 N N . ALA A 1 100 ? -3.678 -13.219 3.83 1 98.12 100 ALA A N 1
ATOM 751 C CA . ALA A 1 100 ? -3.529 -13.242 5.281 1 98.12 100 ALA A CA 1
ATOM 752 C C . ALA A 1 100 ? -2.824 -14.516 5.742 1 98.12 100 ALA A C 1
ATOM 754 O O . ALA A 1 100 ? -1.935 -14.469 6.594 1 98.12 100 ALA A O 1
ATOM 755 N N . ARG A 1 101 ? -3.203 -15.648 5.164 1 97.94 101 ARG A N 1
ATOM 756 C CA . ARG A 1 101 ? -2.6 -16.922 5.527 1 97.94 101 ARG A CA 1
ATOM 757 C C . ARG A 1 101 ? -1.117 -16.953 5.172 1 97.94 101 ARG A C 1
ATOM 759 O O . ARG A 1 101 ? -0.284 -17.344 5.988 1 97.94 101 ARG A O 1
ATOM 766 N N . LEU A 1 102 ? -0.823 -16.516 3.969 1 98.56 102 LEU A N 1
ATOM 767 C CA . LEU A 1 102 ? 0.569 -16.469 3.533 1 98.56 102 LEU A CA 1
ATOM 768 C C . LEU A 1 102 ? 1.396 -15.562 4.434 1 98.56 102 LEU A C 1
ATOM 770 O O . LEU A 1 102 ? 2.486 -15.938 4.871 1 98.56 102 LEU A O 1
ATOM 774 N N . ALA A 1 103 ? 0.849 -14.352 4.688 1 98.25 103 ALA A N 1
ATOM 775 C CA . ALA A 1 103 ? 1.56 -13.375 5.508 1 98.25 103 ALA A CA 1
ATOM 776 C C . ALA A 1 103 ? 1.8 -13.914 6.914 1 98.25 103 ALA A C 1
ATOM 778 O O . ALA A 1 103 ? 2.82 -13.609 7.539 1 98.25 103 ALA A O 1
ATOM 779 N N . ALA A 1 104 ? 0.89 -14.727 7.418 1 97.75 104 ALA A N 1
ATOM 780 C CA . ALA A 1 104 ? 0.983 -15.297 8.758 1 97.75 104 ALA A CA 1
ATOM 781 C C . ALA A 1 104 ? 1.858 -16.547 8.766 1 97.75 104 ALA A C 1
ATOM 783 O O . ALA A 1 104 ? 2.178 -17.094 9.828 1 97.75 104 ALA A O 1
ATOM 784 N N . GLY A 1 105 ? 2.203 -17.109 7.621 1 97.5 105 GLY A N 1
ATOM 785 C CA . GLY A 1 105 ? 2.998 -18.328 7.523 1 97.5 105 GLY A CA 1
ATOM 786 C C . GLY A 1 105 ? 2.176 -19.594 7.684 1 97.5 105 GLY A C 1
ATOM 787 O O . GLY A 1 105 ? 2.703 -20.641 8.062 1 97.5 105 GLY A O 1
ATOM 788 N N . LEU A 1 106 ? 0.889 -19.422 7.43 1 97.12 106 LEU A N 1
ATOM 789 C CA . LEU A 1 106 ? 0.004 -20.578 7.508 1 97.12 106 LEU A CA 1
ATOM 790 C C . LEU A 1 106 ? 0.007 -21.359 6.191 1 97.12 106 LEU A C 1
ATOM 792 O O . LEU A 1 106 ? -0.014 -20.75 5.113 1 97.12 106 LEU A O 1
ATOM 796 N N . SER A 1 107 ? 0.101 -22.609 6.219 1 97.12 107 SER A N 1
ATOM 797 C CA . SER A 1 107 ? 0.138 -23.484 5.047 1 97.12 107 SER A CA 1
ATOM 798 C C . SER A 1 107 ? -0.912 -24.578 5.141 1 97.12 107 SER A C 1
ATOM 800 O O . SER A 1 107 ? -0.625 -25.75 4.852 1 97.12 107 SER A O 1
ATOM 802 N N . ASP A 1 108 ? -2.115 -24.203 5.555 1 97 108 ASP A N 1
ATOM 803 C CA . ASP A 1 108 ? -3.158 -25.156 5.922 1 97 108 ASP A CA 1
ATOM 804 C C . ASP A 1 108 ? -4.184 -25.297 4.797 1 97 108 ASP A C 1
ATOM 806 O O . ASP A 1 108 ? -5.262 -25.859 5.004 1 97 108 ASP A O 1
ATOM 810 N N . THR A 1 109 ? -3.959 -24.75 3.615 1 97.12 109 THR A N 1
ATOM 811 C CA . THR A 1 109 ? -4.746 -24.953 2.404 1 97.12 109 THR A CA 1
ATOM 812 C C . THR A 1 109 ? -3.861 -25.422 1.256 1 97.12 109 THR A C 1
ATOM 814 O O . THR A 1 109 ? -2.639 -25.266 1.302 1 97.12 109 THR A O 1
ATOM 817 N N . PRO A 1 110 ? -4.48 -26 0.223 1 97.88 110 PRO A N 1
ATOM 818 C CA . PRO A 1 110 ? -3.668 -26.406 -0.923 1 97.88 110 PRO A CA 1
ATOM 819 C C . PRO A 1 110 ? -2.848 -25.266 -1.51 1 97.88 110 PRO A C 1
ATOM 821 O O . PRO A 1 110 ? -1.668 -25.438 -1.824 1 97.88 110 PRO A O 1
ATOM 824 N N . VAL A 1 111 ? -3.371 -24.109 -1.604 1 98.5 111 VAL A N 1
ATOM 825 C CA . VAL A 1 111 ? -2.686 -22.969 -2.207 1 98.5 111 VAL A CA 1
ATOM 826 C C . VAL A 1 111 ? -1.537 -22.516 -1.307 1 98.5 111 VAL A C 1
ATOM 828 O O . VAL A 1 111 ? -0.413 -22.312 -1.774 1 98.5 111 VAL A O 1
ATOM 831 N N . THR A 1 112 ? -1.771 -22.375 0.012 1 98.62 112 THR A N 1
ATOM 832 C CA . THR A 1 112 ? -0.738 -21.891 0.915 1 98.62 112 THR A CA 1
ATOM 833 C C . THR A 1 112 ? 0.354 -22.938 1.113 1 98.62 112 THR A C 1
ATOM 835 O O . THR A 1 112 ? 1.525 -22.594 1.285 1 98.62 112 THR A O 1
ATOM 838 N N . LEU A 1 113 ? -0.011 -24.234 1.066 1 98.38 113 LEU A N 1
ATOM 839 C CA . LEU A 1 113 ? 1.015 -25.281 1.145 1 98.38 113 LEU A CA 1
ATOM 840 C C . LEU A 1 113 ? 1.828 -25.328 -0.144 1 98.38 113 LEU A C 1
ATOM 842 O O . LEU A 1 113 ? 3.039 -25.562 -0.11 1 98.38 113 LEU A O 1
ATOM 846 N N . ALA A 1 114 ? 1.158 -25.141 -1.294 1 98.75 114 ALA A N 1
ATOM 847 C CA . ALA A 1 114 ? 1.887 -25.047 -2.557 1 98.75 114 ALA A CA 1
ATOM 848 C C . ALA A 1 114 ? 2.93 -23.938 -2.51 1 98.75 114 ALA A C 1
ATOM 850 O O . ALA A 1 114 ? 4.066 -24.125 -2.951 1 98.75 114 ALA A O 1
ATOM 851 N N . ALA A 1 115 ? 2.551 -22.781 -1.985 1 98.81 115 ALA A N 1
ATOM 852 C CA . ALA A 1 115 ? 3.473 -21.656 -1.839 1 98.81 115 ALA A CA 1
ATOM 853 C C . ALA A 1 115 ? 4.68 -22.047 -0.987 1 98.81 115 ALA A C 1
ATOM 855 O O . ALA A 1 115 ? 5.824 -21.875 -1.411 1 98.81 115 ALA A O 1
ATOM 856 N N . LYS A 1 116 ? 4.379 -22.562 0.164 1 98.31 116 LYS A N 1
ATOM 857 C CA . LYS A 1 116 ? 5.465 -22.969 1.053 1 98.31 116 LYS A CA 1
ATOM 858 C C . LYS A 1 116 ? 6.371 -24 0.383 1 98.31 116 LYS A C 1
ATOM 860 O O . LYS A 1 116 ? 7.598 -23.922 0.5 1 98.31 116 LYS A O 1
ATOM 865 N N . SER A 1 117 ? 5.75 -24.953 -0.284 1 98.19 117 SER A N 1
ATOM 866 C CA . SER A 1 117 ? 6.488 -26.031 -0.941 1 98.19 117 SER A CA 1
ATOM 867 C C . SER A 1 117 ? 7.469 -25.469 -1.974 1 98.19 117 SER A C 1
ATOM 869 O O . SER A 1 117 ? 8.617 -25.906 -2.039 1 98.19 117 SER A O 1
ATOM 871 N N . LEU A 1 118 ? 7.07 -24.516 -2.723 1 98.5 118 LEU A N 1
ATOM 872 C CA . LEU A 1 118 ? 7.91 -23.984 -3.789 1 98.5 118 LEU A CA 1
ATOM 873 C C . LEU A 1 118 ? 8.906 -22.969 -3.242 1 98.5 118 LEU A C 1
ATOM 875 O O . LEU A 1 118 ? 10.031 -22.875 -3.732 1 98.5 118 LEU A O 1
ATOM 879 N N . LEU A 1 119 ? 8.5 -22.203 -2.209 1 98.25 119 LEU A N 1
ATOM 880 C CA . LEU A 1 119 ? 9.414 -21.266 -1.558 1 98.25 119 LEU A CA 1
ATOM 881 C C . LEU A 1 119 ? 10.617 -22 -0.979 1 98.25 119 LEU A C 1
ATOM 883 O O . LEU A 1 119 ? 11.727 -21.469 -0.959 1 98.25 119 LEU A O 1
ATOM 887 N N . ARG A 1 120 ? 10.406 -23.219 -0.574 1 97 120 ARG A N 1
ATOM 888 C CA . ARG A 1 120 ? 11.461 -24.031 0.031 1 97 120 ARG A CA 1
ATOM 889 C C . ARG A 1 120 ? 12.656 -24.172 -0.905 1 97 120 ARG A C 1
ATOM 891 O O . ARG A 1 120 ? 13.797 -24.266 -0.452 1 97 120 ARG A O 1
ATOM 898 N N . VAL A 1 121 ? 12.469 -24.141 -2.201 1 97.44 121 VAL A N 1
ATOM 899 C CA . VAL A 1 121 ? 13.539 -24.359 -3.172 1 97.44 121 VAL A CA 1
ATOM 900 C C . VAL A 1 121 ? 13.789 -23.062 -3.949 1 97.44 121 VAL A C 1
ATOM 902 O O . VAL A 1 121 ? 14.328 -23.094 -5.059 1 97.44 121 VAL A O 1
ATOM 905 N N . GLY A 1 122 ? 13.305 -21.953 -3.445 1 97.88 122 GLY A N 1
ATOM 906 C CA . GLY A 1 122 ? 13.656 -20.641 -3.953 1 97.88 122 GLY A CA 1
ATOM 907 C C . GLY A 1 122 ? 12.82 -20.219 -5.148 1 97.88 122 GLY A C 1
ATOM 908 O O . GLY A 1 122 ? 13.18 -19.281 -5.863 1 97.88 122 GLY A O 1
ATOM 909 N N . CYS A 1 123 ? 11.703 -20.922 -5.402 1 98.5 123 CYS A N 1
ATOM 910 C CA . CYS A 1 123 ? 10.836 -20.562 -6.52 1 98.5 123 CYS A CA 1
ATOM 911 C C . CYS A 1 123 ? 9.969 -19.359 -6.176 1 98.5 123 CYS A C 1
ATOM 913 O O . CYS A 1 123 ? 9.5 -19.234 -5.043 1 98.5 123 CYS A O 1
ATOM 915 N N . PRO A 1 124 ? 9.719 -18.516 -7.18 1 98.81 124 PRO A N 1
ATOM 916 C CA . PRO A 1 124 ? 8.898 -17.328 -6.922 1 98.81 124 PRO A CA 1
ATOM 917 C C . PRO A 1 124 ? 7.418 -17.656 -6.758 1 98.81 124 PRO A C 1
ATOM 919 O O . PRO A 1 124 ? 6.922 -18.609 -7.379 1 98.81 124 PRO A O 1
ATOM 922 N N . VAL A 1 125 ? 6.785 -16.938 -5.91 1 98.94 125 VAL A N 1
ATOM 923 C CA . VAL A 1 125 ? 5.336 -16.906 -5.734 1 98.94 125 VAL A CA 1
ATOM 924 C C . VAL A 1 125 ? 4.793 -15.562 -6.207 1 98.94 125 VAL A C 1
ATOM 926 O O . VAL A 1 125 ? 5.141 -14.516 -5.656 1 98.94 125 VAL A O 1
ATOM 929 N N . LEU A 1 126 ? 3.982 -15.586 -7.262 1 98.94 126 LEU A N 1
ATOM 930 C CA . LEU A 1 126 ? 3.398 -14.398 -7.859 1 98.94 126 LEU A CA 1
ATOM 931 C C . LEU A 1 126 ? 1.932 -14.25 -7.469 1 98.94 126 LEU A C 1
ATOM 933 O O . LEU A 1 126 ? 1.12 -15.133 -7.742 1 98.94 126 LEU A O 1
ATOM 937 N N . LEU A 1 127 ? 1.629 -13.156 -6.84 1 98.88 127 LEU A N 1
ATOM 938 C CA . LEU A 1 127 ? 0.296 -12.938 -6.289 1 98.88 127 LEU A CA 1
ATOM 939 C C . LEU A 1 127 ? -0.465 -11.898 -7.098 1 98.88 127 LEU A C 1
ATOM 941 O O . LEU A 1 127 ? 0.019 -10.781 -7.289 1 98.88 127 LEU A O 1
ATOM 945 N N . ALA A 1 128 ? -1.614 -12.273 -7.586 1 98.44 128 ALA A N 1
ATOM 946 C CA . ALA A 1 128 ? -2.555 -11.344 -8.211 1 98.44 128 ALA A CA 1
ATOM 947 C C . ALA A 1 128 ? -3.697 -11 -7.266 1 98.44 128 ALA A C 1
ATOM 949 O O . ALA A 1 128 ? -4.754 -11.633 -7.297 1 98.44 128 ALA A O 1
ATOM 950 N N . VAL A 1 129 ? -3.537 -9.961 -6.559 1 97.81 129 VAL A N 1
ATOM 951 C CA . VAL A 1 129 ? -4.43 -9.609 -5.457 1 97.81 129 VAL A CA 1
ATOM 952 C C . VAL A 1 129 ? -5.809 -9.242 -6.008 1 97.81 129 VAL A C 1
ATOM 954 O O . VAL A 1 129 ? -5.914 -8.586 -7.047 1 97.81 129 VAL A O 1
ATOM 957 N N . SER A 1 130 ? -6.809 -9.719 -5.402 1 96.44 130 SER A N 1
ATOM 958 C CA . SER A 1 130 ? -8.211 -9.359 -5.613 1 96.44 130 SER A CA 1
ATOM 959 C C . SER A 1 130 ? -8.992 -9.398 -4.309 1 96.44 130 SER A C 1
ATOM 961 O O . SER A 1 130 ? -9.406 -10.477 -3.861 1 96.44 130 SER A O 1
ATOM 963 N N . THR A 1 131 ? -9.195 -8.203 -3.697 1 95.81 131 THR A N 1
ATOM 964 C CA . THR A 1 131 ? -9.883 -8.133 -2.414 1 95.81 131 THR A CA 1
ATOM 965 C C . THR A 1 131 ? -10.555 -6.773 -2.23 1 95.81 131 THR A C 1
ATOM 967 O O . THR A 1 131 ? -10.008 -5.75 -2.652 1 95.81 131 THR A O 1
ATOM 970 N N . ASN A 1 132 ? -11.695 -6.789 -1.576 1 94.94 132 ASN A N 1
ATOM 971 C CA . ASN A 1 132 ? -12.406 -5.551 -1.277 1 94.94 132 ASN A CA 1
ATOM 972 C C . ASN A 1 132 ? -11.875 -4.895 -0.006 1 94.94 132 ASN A C 1
ATOM 974 O O . ASN A 1 132 ? -12.422 -3.889 0.454 1 94.94 132 ASN A O 1
ATOM 978 N N . ASP A 1 133 ? -10.758 -5.387 0.514 1 96.44 133 ASP A N 1
ATOM 979 C CA . ASP A 1 133 ? -10.172 -4.844 1.737 1 96.44 133 ASP A CA 1
ATOM 980 C C . ASP A 1 133 ? -8.68 -4.586 1.564 1 96.44 133 ASP A C 1
ATOM 982 O O . ASP A 1 133 ? -7.898 -4.789 2.496 1 96.44 133 ASP A O 1
ATOM 986 N N . GLY A 1 134 ? -8.273 -4.258 0.408 1 96.62 134 GLY A N 1
ATOM 987 C CA . GLY A 1 134 ? -6.875 -4.074 0.058 1 96.62 134 GLY A CA 1
ATOM 988 C C . GLY A 1 134 ? -6.23 -2.904 0.775 1 96.62 134 GLY A C 1
ATOM 989 O O . GLY A 1 134 ? -5.023 -2.906 1.016 1 96.62 134 GLY A O 1
ATOM 990 N N . LEU A 1 135 ? -6.941 -1.869 1.138 1 96.19 135 LEU A N 1
ATOM 991 C CA . LEU A 1 135 ? -6.422 -0.717 1.865 1 96.19 135 LEU A CA 1
ATOM 992 C C . LEU A 1 135 ? -6.781 -0.799 3.344 1 96.19 135 LEU A C 1
ATOM 994 O O . LEU A 1 135 ? -6.594 0.167 4.086 1 96.19 135 LEU A O 1
ATOM 998 N N . GLY A 1 136 ? -7.383 -1.926 3.744 1 94.5 136 GLY A N 1
ATOM 999 C CA . GLY A 1 136 ? -7.66 -2.252 5.133 1 94.5 136 GLY A CA 1
ATOM 1000 C C . GLY A 1 136 ? -6.727 -3.303 5.699 1 94.5 136 GLY A C 1
ATOM 1001 O O . GLY A 1 136 ? -5.504 -3.162 5.617 1 94.5 136 GLY A O 1
ATOM 1002 N N . ALA A 1 137 ? -7.273 -4.352 6.176 1 93.5 137 ALA A N 1
ATOM 1003 C CA . ALA A 1 137 ? -6.484 -5.406 6.812 1 93.5 137 ALA A CA 1
ATOM 1004 C C . ALA A 1 137 ? -5.555 -6.078 5.809 1 93.5 137 ALA A C 1
ATOM 1006 O O . ALA A 1 137 ? -4.418 -6.422 6.133 1 93.5 137 ALA A O 1
ATOM 1007 N N . SER A 1 138 ? -5.973 -6.258 4.578 1 96.75 138 SER A N 1
ATOM 1008 C CA . SER A 1 138 ? -5.16 -6.926 3.566 1 96.75 138 SER A CA 1
ATOM 1009 C C . SER A 1 138 ? -3.941 -6.09 3.195 1 96.75 138 SER A C 1
ATOM 1011 O O . SER A 1 138 ? -2.947 -6.621 2.695 1 96.75 138 SER A O 1
ATOM 1013 N N . GLY A 1 139 ? -4.086 -4.762 3.363 1 96.75 139 GLY A N 1
ATOM 1014 C CA . GLY A 1 139 ? -2.969 -3.885 3.049 1 96.75 139 GLY A CA 1
ATOM 1015 C C . GLY A 1 139 ? -1.717 -4.211 3.84 1 96.75 139 GLY A C 1
ATOM 1016 O O . GLY A 1 139 ? -0.61 -4.191 3.297 1 96.75 139 GLY A O 1
ATOM 1017 N N . GLU A 1 140 ? -1.899 -4.465 5.102 1 95.88 140 GLU A N 1
ATOM 1018 C CA . GLU A 1 140 ? -0.767 -4.855 5.938 1 95.88 140 GLU A CA 1
ATOM 1019 C C . GLU A 1 140 ? -0.131 -6.148 5.438 1 95.88 140 GLU A C 1
ATOM 1021 O O . GLU A 1 140 ? 1.095 -6.273 5.414 1 95.88 140 GLU A O 1
ATOM 1026 N N . ASN A 1 141 ? -1.016 -7.121 5.098 1 97.94 141 ASN A N 1
ATOM 1027 C CA . ASN A 1 141 ? -0.532 -8.398 4.594 1 97.94 141 ASN A CA 1
ATOM 1028 C C . ASN A 1 141 ? 0.227 -8.234 3.277 1 97.94 141 ASN A C 1
ATOM 1030 O O . ASN A 1 141 ? 1.268 -8.867 3.074 1 97.94 141 ASN A O 1
ATOM 1034 N N . ILE A 1 142 ? -0.309 -7.363 2.408 1 98.38 142 ILE A N 1
ATOM 1035 C CA . ILE A 1 142 ? 0.353 -7.074 1.142 1 98.38 142 ILE A CA 1
ATOM 1036 C C . ILE A 1 142 ? 1.735 -6.48 1.404 1 98.38 142 ILE A C 1
ATOM 1038 O O . ILE A 1 142 ? 2.732 -6.945 0.847 1 98.38 142 ILE A O 1
ATOM 1042 N N . ALA A 1 143 ? 1.805 -5.508 2.258 1 97.25 143 ALA A N 1
ATOM 1043 C CA . ALA A 1 143 ? 3.068 -4.84 2.572 1 97.25 143 ALA A CA 1
ATOM 1044 C C . ALA A 1 143 ? 4.078 -5.828 3.15 1 97.25 143 ALA A C 1
ATOM 1046 O O . ALA A 1 143 ? 5.258 -5.801 2.791 1 97.25 143 ALA A O 1
ATOM 1047 N N . ARG A 1 144 ? 3.668 -6.668 4.023 1 96.62 144 ARG A N 1
ATOM 1048 C CA . ARG A 1 144 ? 4.531 -7.676 4.629 1 96.62 144 ARG A CA 1
ATOM 1049 C C . ARG A 1 144 ? 5.102 -8.617 3.574 1 96.62 144 ARG A C 1
ATOM 1051 O O . ARG A 1 144 ? 6.305 -8.883 3.559 1 96.62 144 ARG A O 1
ATOM 1058 N N . LEU A 1 145 ? 4.215 -9.102 2.736 1 98.25 145 LEU A N 1
ATOM 1059 C CA . LEU A 1 145 ? 4.637 -10.07 1.729 1 98.25 145 LEU A CA 1
ATOM 1060 C C . LEU A 1 145 ? 5.535 -9.414 0.685 1 98.25 145 LEU A C 1
ATOM 1062 O O . LEU A 1 145 ? 6.441 -10.055 0.152 1 98.25 145 LEU A O 1
ATOM 1066 N N . MET A 1 146 ? 5.289 -8.141 0.421 1 96.94 146 MET A N 1
ATOM 1067 C CA . MET A 1 146 ? 6.09 -7.387 -0.539 1 96.94 146 MET A CA 1
ATOM 1068 C C . MET A 1 146 ? 7.562 -7.375 -0.131 1 96.94 146 MET A C 1
ATOM 1070 O O . MET A 1 146 ? 8.445 -7.273 -0.983 1 96.94 146 MET A O 1
ATOM 1074 N N . GLN A 1 147 ? 7.812 -7.551 1.12 1 94.62 147 GLN A N 1
ATOM 1075 C CA . GLN A 1 147 ? 9.172 -7.438 1.64 1 94.62 147 GLN A CA 1
ATOM 1076 C C . GLN A 1 147 ? 9.812 -8.812 1.807 1 94.62 147 GLN A C 1
ATOM 1078 O O . GLN A 1 147 ? 10.977 -8.922 2.201 1 94.62 147 GLN A O 1
ATOM 1083 N N . ARG A 1 148 ? 9.078 -9.82 1.589 1 96.75 148 ARG A N 1
ATOM 1084 C CA . ARG A 1 148 ? 9.594 -11.172 1.76 1 96.75 148 ARG A CA 1
ATOM 1085 C C . ARG A 1 148 ? 10.273 -11.672 0.485 1 96.75 148 ARG A C 1
ATOM 1087 O O . ARG A 1 148 ? 9.812 -11.367 -0.621 1 96.75 148 ARG A O 1
ATOM 1094 N N . LYS A 1 149 ? 11.289 -12.406 0.677 1 97.19 149 LYS A N 1
ATOM 1095 C CA . LYS A 1 149 ? 11.992 -12.984 -0.465 1 97.19 149 LYS A CA 1
ATOM 1096 C C . LYS A 1 149 ? 11.078 -13.914 -1.264 1 97.19 149 LYS A C 1
ATOM 1098 O O . LYS A 1 149 ? 10.289 -14.664 -0.686 1 97.19 149 LYS A O 1
ATOM 1103 N N . HIS A 1 150 ? 11.109 -13.797 -2.598 1 98.44 150 HIS A N 1
ATOM 1104 C CA . HIS A 1 150 ? 10.531 -14.711 -3.582 1 98.44 150 HIS A CA 1
ATOM 1105 C C . HIS A 1 150 ? 9.031 -14.477 -3.74 1 98.44 150 HIS A C 1
ATOM 1107 O O . HIS A 1 150 ? 8.352 -15.227 -4.445 1 98.44 150 HIS A O 1
ATOM 1113 N N . TYR A 1 151 ? 8.484 -13.508 -3.002 1 98.81 151 TYR A N 1
ATOM 1114 C CA . TYR A 1 151 ? 7.133 -13.055 -3.291 1 98.81 151 TYR A CA 1
ATOM 1115 C C . TYR A 1 151 ? 7.145 -11.898 -4.281 1 98.81 151 TYR A C 1
ATOM 1117 O O . TYR A 1 151 ? 7.988 -11 -4.188 1 98.81 151 TYR A O 1
ATOM 1125 N N . TYR A 1 152 ? 6.242 -11.922 -5.207 1 98.81 152 TYR A N 1
ATOM 1126 C CA . TYR A 1 152 ? 6.031 -10.867 -6.195 1 98.81 152 TYR A CA 1
ATOM 1127 C C . TYR A 1 152 ? 4.543 -10.617 -6.414 1 98.81 152 TYR A C 1
ATOM 1129 O O . TYR A 1 152 ? 3.707 -11.445 -6.051 1 98.81 152 TYR A O 1
ATOM 1137 N N . PHE A 1 153 ? 4.281 -9.477 -7.023 1 98.81 153 PHE A N 1
ATOM 1138 C CA . PHE A 1 153 ? 2.889 -9.094 -7.227 1 98.81 153 PHE A CA 1
ATOM 1139 C C . PHE A 1 153 ? 2.639 -8.711 -8.68 1 98.81 153 PHE A C 1
ATOM 1141 O O . PHE A 1 153 ? 3.469 -8.047 -9.305 1 98.81 153 PHE A O 1
ATOM 1148 N N . VAL A 1 154 ? 1.526 -9.234 -9.203 1 98.69 154 VAL A N 1
ATOM 1149 C CA . VAL A 1 154 ? 0.998 -8.594 -10.398 1 98.69 154 VAL A CA 1
ATOM 1150 C C . VAL A 1 154 ? 0.581 -7.16 -10.07 1 98.69 154 VAL A C 1
ATOM 1152 O O . VAL A 1 154 ? -0.091 -6.918 -9.062 1 98.69 154 VAL A O 1
ATOM 1155 N N . PRO A 1 155 ? 0.995 -6.23 -10.891 1 98.12 155 PRO A N 1
ATOM 1156 C CA . PRO A 1 155 ? 0.617 -4.852 -10.578 1 98.12 155 PRO A CA 1
ATOM 1157 C C . PRO A 1 155 ? -0.878 -4.695 -10.312 1 98.12 155 PRO A C 1
ATOM 1159 O O . PRO A 1 155 ? -1.696 -5.363 -10.953 1 98.12 155 PRO A O 1
ATOM 1162 N N . TYR A 1 156 ? -1.207 -3.777 -9.328 1 97.38 156 TYR A N 1
ATOM 1163 C CA . TYR A 1 156 ? -2.586 -3.674 -8.859 1 97.38 156 TYR A CA 1
ATOM 1164 C C . TYR A 1 156 ? -2.938 -2.23 -8.516 1 97.38 156 TYR A C 1
ATOM 1166 O O . TYR A 1 156 ? -2.061 -1.366 -8.461 1 97.38 156 TYR A O 1
ATOM 1174 N N . GLY A 1 157 ? -4.16 -1.996 -8.344 1 96.88 157 GLY A N 1
ATOM 1175 C CA . GLY A 1 157 ? -4.676 -0.692 -7.961 1 96.88 157 GLY A CA 1
ATOM 1176 C C . GLY A 1 157 ? -6.121 -0.732 -7.504 1 96.88 157 GLY A C 1
ATOM 1177 O O . GLY A 1 157 ? -6.688 -1.811 -7.312 1 96.88 157 GLY A O 1
ATOM 1178 N N . GLN A 1 158 ? -6.602 0.49 -7.16 1 97.12 158 GLN A N 1
ATOM 1179 C CA . GLN A 1 158 ? -8.008 0.629 -6.805 1 97.12 158 GLN A CA 1
ATOM 1180 C C . GLN A 1 158 ? -8.906 0.49 -8.039 1 97.12 158 GLN A C 1
ATOM 1182 O O . GLN A 1 158 ? -9.023 1.423 -8.828 1 97.12 158 GLN A O 1
ATOM 1187 N N . ASP A 1 159 ? -9.625 -0.621 -8.133 1 94.44 159 ASP A N 1
ATOM 1188 C CA . ASP A 1 159 ? -10.391 -0.948 -9.336 1 94.44 159 ASP A CA 1
ATOM 1189 C C . ASP A 1 159 ? -11.688 -0.153 -9.398 1 94.44 159 ASP A C 1
ATOM 1191 O O . ASP A 1 159 ? -12.289 -0.02 -10.469 1 94.44 159 ASP A O 1
ATOM 1195 N N . ASP A 1 160 ? -12.188 0.291 -8.289 1 94.69 160 ASP A N 1
ATOM 1196 C CA . ASP A 1 160 ? -13.398 1.093 -8.172 1 94.69 160 ASP A CA 1
ATOM 1197 C C . ASP A 1 160 ? -13.375 1.96 -6.918 1 94.69 160 ASP A C 1
ATOM 1199 O O . ASP A 1 160 ? -14.148 1.732 -5.984 1 94.69 160 ASP A O 1
ATOM 1203 N N . ALA A 1 161 ? -12.609 3.01 -6.949 1 94.56 161 ALA A N 1
ATOM 1204 C CA . ALA A 1 161 ? -12.359 3.828 -5.77 1 94.56 161 ALA A CA 1
ATOM 1205 C C . ALA A 1 161 ? -13.633 4.52 -5.293 1 94.56 161 ALA A C 1
ATOM 1207 O O . ALA A 1 161 ? -13.773 4.824 -4.105 1 94.56 161 ALA A O 1
ATOM 1208 N N . ALA A 1 162 ? -14.555 4.781 -6.223 1 94.12 162 ALA A N 1
ATOM 1209 C CA . ALA A 1 162 ? -15.789 5.484 -5.879 1 94.12 162 ALA A CA 1
ATOM 1210 C C . ALA A 1 162 ? -16.719 4.582 -5.082 1 94.12 162 ALA A C 1
ATOM 1212 O O . ALA A 1 162 ? -17.188 4.953 -4 1 94.12 162 ALA A O 1
ATOM 1213 N N . GLN A 1 163 ? -16.922 3.334 -5.555 1 95.19 163 GLN A N 1
ATOM 1214 C CA . GLN A 1 163 ? -17.938 2.463 -4.953 1 95.19 163 GLN A CA 1
ATOM 1215 C C . GLN A 1 163 ? -17.297 1.48 -3.977 1 95.19 163 GLN A C 1
ATOM 1217 O O . GLN A 1 163 ? -17.969 0.972 -3.074 1 95.19 163 GLN A O 1
ATOM 1222 N N . LYS A 1 164 ? -16.016 1.194 -4.266 1 95 164 LYS A N 1
ATOM 1223 C CA . LYS A 1 164 ? -15.273 0.266 -3.422 1 95 164 LYS A CA 1
ATOM 1224 C C . LYS A 1 164 ? -13.922 0.854 -3.014 1 95 164 LYS A C 1
ATOM 1226 O O . LYS A 1 164 ? -12.875 0.322 -3.379 1 95 164 LYS A O 1
ATOM 1231 N N . PRO A 1 165 ? -13.867 1.868 -2.156 1 94.88 165 PRO A N 1
ATOM 1232 C CA . PRO A 1 165 ? -12.656 2.654 -1.897 1 94.88 165 PRO A CA 1
ATOM 1233 C C . PRO A 1 165 ? -11.539 1.822 -1.279 1 94.88 165 PRO A C 1
ATOM 1235 O O . PRO A 1 165 ? -10.359 2.176 -1.402 1 94.88 165 PRO A O 1
ATOM 1238 N N . GLN A 1 166 ? -11.852 0.65 -0.675 1 96.44 166 GLN A N 1
ATOM 1239 C CA . GLN A 1 166 ? -10.812 -0.139 -0.016 1 96.44 166 GLN A CA 1
ATOM 1240 C C . GLN A 1 166 ? -10.344 -1.28 -0.911 1 96.44 166 GLN A C 1
ATOM 1242 O O . GLN A 1 166 ? -9.445 -2.037 -0.537 1 96.44 166 GLN A O 1
ATOM 1247 N N . SER A 1 167 ? -10.953 -1.406 -2.08 1 96.31 167 SER A N 1
ATOM 1248 C CA . SER A 1 167 ? -10.695 -2.559 -2.938 1 96.31 167 SER A CA 1
ATOM 1249 C C . SER A 1 167 ? -9.398 -2.391 -3.715 1 96.31 167 SER A C 1
ATOM 1251 O O . SER A 1 167 ? -9.102 -1.303 -4.215 1 96.31 167 SER A O 1
ATOM 1253 N N . LEU A 1 168 ? -8.617 -3.436 -3.74 1 96.88 168 LEU A N 1
ATOM 1254 C CA . LEU A 1 168 ? -7.457 -3.545 -4.617 1 96.88 168 LEU A CA 1
ATOM 1255 C C . LEU A 1 168 ? -7.574 -4.762 -5.523 1 96.88 168 LEU A C 1
ATOM 1257 O O . LEU A 1 168 ? -7.953 -5.848 -5.074 1 96.88 168 LEU A O 1
ATOM 1261 N N . LYS A 1 169 ? -7.285 -4.578 -6.777 1 96.44 169 LYS A N 1
ATOM 1262 C CA . LYS A 1 169 ? -7.352 -5.645 -7.773 1 96.44 169 LYS A CA 1
ATOM 1263 C C . LYS A 1 169 ? -6.152 -5.59 -8.711 1 96.44 169 LYS A C 1
ATOM 1265 O O . LYS A 1 169 ? -5.754 -4.516 -9.164 1 96.44 169 LYS A O 1
ATOM 1270 N N . ALA A 1 170 ? -5.582 -6.754 -8.938 1 97.19 170 ALA A N 1
ATOM 1271 C CA . ALA A 1 170 ? -4.488 -6.871 -9.898 1 97.19 170 ALA A CA 1
ATOM 1272 C C . ALA A 1 170 ? -4.992 -6.676 -11.32 1 97.19 170 ALA A C 1
ATOM 1274 O O . ALA A 1 170 ? -6.105 -7.082 -11.656 1 97.19 170 ALA A O 1
ATOM 1275 N N . ASP A 1 171 ? -4.207 -6.031 -12.125 1 96.19 171 ASP A N 1
ATOM 1276 C CA . ASP A 1 171 ? -4.43 -6.02 -13.57 1 96.19 171 ASP A CA 1
ATOM 1277 C C . ASP A 1 171 ? -3.957 -7.32 -14.211 1 96.19 171 ASP A C 1
ATOM 1279 O O . ASP A 1 171 ? -2.793 -7.441 -14.594 1 96.19 171 ASP A O 1
ATOM 1283 N N . LEU A 1 172 ? -4.816 -8.242 -14.43 1 96.19 172 LEU A N 1
ATOM 1284 C CA . LEU A 1 172 ? -4.469 -9.602 -14.844 1 96.19 172 LEU A CA 1
ATOM 1285 C C . LEU A 1 172 ? -3.869 -9.602 -16.25 1 96.19 172 LEU A C 1
ATOM 1287 O O . LEU A 1 172 ? -3.217 -10.57 -16.641 1 96.19 172 LEU A O 1
ATOM 1291 N N . THR A 1 173 ? -4.109 -8.531 -16.984 1 95.62 173 THR A N 1
ATOM 1292 C CA . THR A 1 173 ? -3.506 -8.461 -18.312 1 95.62 173 THR A CA 1
ATOM 1293 C C . THR A 1 173 ? -1.984 -8.398 -18.203 1 95.62 173 THR A C 1
ATOM 1295 O O . THR A 1 173 ? -1.281 -8.656 -19.188 1 95.62 173 THR A O 1
ATOM 1298 N N . LEU A 1 174 ? -1.454 -8.109 -17.031 1 97.38 174 LEU A N 1
ATOM 1299 C CA . LEU A 1 174 ? -0.016 -7.98 -16.828 1 97.38 174 LEU A CA 1
ATOM 1300 C C . LEU A 1 174 ? 0.562 -9.266 -16.234 1 97.38 174 LEU A C 1
ATOM 1302 O O . LEU A 1 174 ? 1.767 -9.359 -15.992 1 97.38 174 LEU A O 1
ATOM 1306 N N . LEU A 1 175 ? -0.25 -10.297 -16.031 1 98.06 175 LEU A N 1
ATOM 1307 C CA . LEU A 1 175 ? 0.156 -11.531 -15.375 1 98.06 175 LEU A CA 1
ATOM 1308 C C . LEU A 1 175 ? 1.299 -12.203 -16.141 1 98.06 175 LEU A C 1
ATOM 1310 O O . LEU A 1 175 ? 2.312 -12.57 -15.539 1 98.06 175 LEU A O 1
ATOM 1314 N N . PRO A 1 176 ? 1.236 -12.297 -17.531 1 97.81 176 PRO A N 1
ATOM 1315 C CA . PRO A 1 176 ? 2.354 -12.945 -18.219 1 97.81 176 PRO A CA 1
ATOM 1316 C C . PRO A 1 176 ? 3.674 -12.203 -18.031 1 97.81 176 PRO A C 1
ATOM 1318 O O . PRO A 1 176 ? 4.707 -12.82 -17.766 1 97.81 176 PRO A O 1
ATOM 1321 N N . ALA A 1 177 ? 3.627 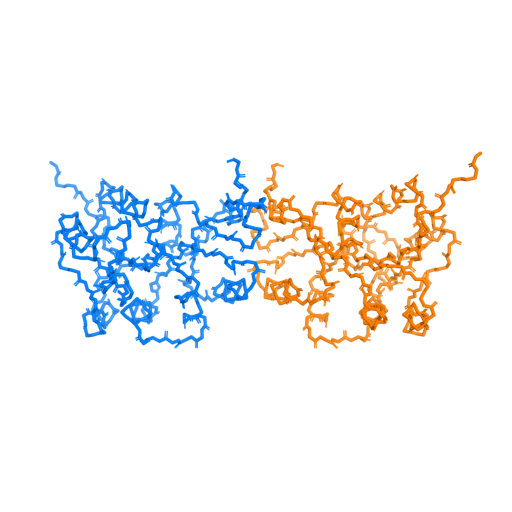-10.891 -18.156 1 98.19 177 ALA A N 1
ATOM 1322 C CA . ALA A 1 177 ? 4.832 -10.078 -17.984 1 98.19 177 ALA A CA 1
ATOM 1323 C C . ALA A 1 177 ? 5.352 -10.164 -16.547 1 98.19 177 ALA A C 1
ATOM 1325 O O . ALA A 1 177 ? 6.562 -10.219 -16.328 1 98.19 177 ALA A O 1
ATOM 1326 N N . ALA A 1 178 ? 4.434 -10.141 -15.609 1 98.69 178 ALA A N 1
ATOM 1327 C CA . ALA A 1 178 ? 4.816 -10.234 -14.195 1 98.69 178 ALA A CA 1
ATOM 1328 C C . ALA A 1 178 ? 5.473 -11.578 -13.898 1 98.69 178 ALA A C 1
ATOM 1330 O O . ALA A 1 178 ? 6.41 -11.656 -13.102 1 98.69 178 ALA A O 1
ATOM 1331 N N . LEU A 1 179 ? 4.945 -12.656 -14.5 1 98.69 179 LEU A N 1
ATOM 1332 C CA . LEU A 1 179 ? 5.547 -13.977 -14.336 1 98.69 179 LEU A CA 1
ATOM 1333 C C . LEU A 1 179 ? 6.98 -13.984 -14.852 1 98.69 179 LEU A C 1
ATOM 1335 O O . LEU A 1 179 ? 7.887 -14.469 -14.172 1 98.69 179 LEU A O 1
ATOM 1339 N N . GLU A 1 180 ? 7.176 -13.445 -16.016 1 98.19 180 GLU A N 1
ATOM 1340 C CA . GLU A 1 180 ? 8.516 -13.367 -16.578 1 98.19 180 GLU A CA 1
ATOM 1341 C C . GLU A 1 180 ? 9.469 -12.617 -15.656 1 98.19 180 GLU A C 1
ATOM 1343 O O . GLU A 1 180 ? 10.586 -13.07 -15.398 1 98.19 180 GLU A O 1
ATOM 1348 N N . ALA A 1 181 ? 9.047 -11.484 -15.164 1 98.69 181 ALA A N 1
ATOM 1349 C CA . ALA A 1 181 ? 9.859 -10.695 -14.25 1 98.69 181 ALA A CA 1
ATOM 1350 C C . ALA A 1 181 ? 10.188 -11.477 -12.984 1 98.69 181 ALA A C 1
ATOM 1352 O O . ALA A 1 181 ? 11.344 -11.5 -12.547 1 98.69 181 ALA A O 1
ATOM 1353 N N . ALA A 1 182 ? 9.195 -12.133 -12.383 1 98.69 182 ALA A N 1
ATOM 1354 C CA . ALA A 1 182 ? 9.383 -12.891 -11.148 1 98.69 182 ALA A CA 1
ATOM 1355 C C . ALA A 1 182 ? 10.406 -14.008 -11.344 1 98.69 182 ALA A C 1
ATOM 1357 O O . ALA A 1 182 ? 11.219 -14.266 -10.453 1 98.69 182 ALA A O 1
ATOM 1358 N N . LEU A 1 183 ? 10.336 -14.633 -12.477 1 98.44 183 LEU A N 1
ATOM 1359 C CA . LEU A 1 183 ? 11.266 -15.711 -12.773 1 98.44 183 LEU A CA 1
ATOM 1360 C C . LEU A 1 183 ? 12.703 -15.203 -12.828 1 98.44 183 LEU A C 1
ATOM 1362 O O . LEU A 1 183 ? 13.648 -15.969 -12.648 1 98.44 183 LEU A O 1
ATOM 1366 N N . HIS A 1 184 ? 12.844 -13.961 -13.078 1 98.06 184 HIS A N 1
ATOM 1367 C CA . HIS A 1 184 ? 14.164 -13.336 -13.102 1 98.06 184 HIS A CA 1
ATOM 1368 C C . HIS A 1 184 ? 14.461 -12.625 -11.781 1 98.06 184 HIS A C 1
ATOM 1370 O O . HIS A 1 184 ? 15.398 -11.828 -11.703 1 98.06 184 HIS A O 1
ATOM 1376 N N . GLY A 1 185 ? 13.625 -12.797 -10.781 1 97.88 185 GLY A N 1
ATOM 1377 C CA . GLY A 1 185 ? 13.859 -12.242 -9.461 1 97.88 185 GLY A CA 1
ATOM 1378 C C . GLY A 1 185 ? 13.523 -10.766 -9.367 1 97.88 185 GLY A C 1
ATOM 1379 O O . GLY A 1 185 ? 14.109 -10.047 -8.555 1 97.88 185 GLY A O 1
ATOM 1380 N N . GLN A 1 186 ? 12.602 -10.328 -10.273 1 97.69 186 GLN A N 1
ATOM 1381 C CA . GLN A 1 186 ? 12.297 -8.906 -10.328 1 97.69 186 GLN A CA 1
ATOM 1382 C C . GLN A 1 186 ? 10.797 -8.656 -10.156 1 97.69 186 GLN A C 1
ATOM 1384 O O . GLN A 1 186 ? 9.977 -9.422 -10.664 1 97.69 186 GLN A O 1
ATOM 1389 N N . GLN A 1 187 ? 10.461 -7.621 -9.406 1 98.31 187 GLN A N 1
ATOM 1390 C CA . GLN A 1 187 ? 9.094 -7.117 -9.352 1 98.31 187 GLN A CA 1
ATOM 1391 C C . GLN A 1 187 ? 8.766 -6.281 -10.586 1 98.31 187 GLN A C 1
ATOM 1393 O O . GLN A 1 187 ? 9.469 -5.312 -10.891 1 98.31 187 GLN A O 1
ATOM 1398 N N . LEU A 1 188 ? 7.727 -6.684 -11.305 1 98.31 188 LEU A N 1
ATOM 1399 C CA . LEU A 1 188 ? 7.312 -5.863 -12.438 1 98.31 188 LEU A CA 1
ATOM 1400 C C . LEU A 1 188 ? 6.91 -4.465 -11.977 1 98.31 188 LEU A C 1
ATOM 1402 O O . LEU A 1 188 ? 6.195 -4.312 -10.984 1 98.31 188 LEU A O 1
ATOM 1406 N N . GLN A 1 189 ? 7.285 -3.371 -12.719 1 96.88 189 GLN A N 1
ATOM 1407 C CA . GLN A 1 189 ? 7.043 -1.979 -12.352 1 96.88 189 GLN A CA 1
ATOM 1408 C C . GLN A 1 189 ? 6.207 -1.267 -13.414 1 96.88 189 GLN A C 1
ATOM 1410 O O . GLN A 1 189 ? 6.285 -1.598 -14.594 1 96.88 189 GLN A O 1
ATOM 1415 N N . PRO A 1 190 ? 5.398 -0.22 -13.008 1 97.19 190 PRO A N 1
ATOM 1416 C CA . PRO A 1 190 ? 5.078 0.094 -11.609 1 97.19 190 PRO A CA 1
ATOM 1417 C C . PRO A 1 190 ? 4.145 -0.932 -10.977 1 97.19 190 PRO A C 1
ATOM 1419 O O . PRO A 1 190 ? 3.318 -1.531 -11.664 1 97.19 190 PRO A O 1
ATOM 1422 N N . VAL A 1 191 ? 4.285 -1.178 -9.68 1 96.81 191 VAL A N 1
ATOM 1423 C CA . VAL A 1 191 ? 3.443 -2.125 -8.961 1 96.81 191 VAL A CA 1
ATOM 1424 C C . VAL A 1 191 ? 2.061 -1.518 -8.734 1 96.81 191 VAL A C 1
ATOM 1426 O O . VAL A 1 191 ? 1.049 -2.217 -8.82 1 96.81 191 VAL A O 1
ATOM 1429 N N . LEU A 1 192 ? 2.047 -0.205 -8.398 1 96.31 192 LEU A N 1
ATOM 1430 C CA . LEU A 1 192 ? 0.792 0.504 -8.172 1 96.31 192 LEU A CA 1
ATOM 1431 C C . LEU A 1 192 ? 0.235 1.051 -9.477 1 96.31 192 LEU A C 1
ATOM 1433 O O . LEU A 1 192 ? 0.936 1.752 -10.211 1 96.31 192 LEU A O 1
ATOM 1437 N N . ARG A 1 193 ? -1.031 0.654 -9.688 1 93.06 193 ARG A N 1
ATOM 1438 C CA . ARG A 1 193 ? -1.706 1.053 -10.914 1 93.06 193 ARG A CA 1
ATOM 1439 C C . ARG A 1 193 ? -2.91 1.94 -10.617 1 93.06 193 ARG A C 1
ATOM 1441 O O . ARG A 1 193 ? -3.537 1.811 -9.562 1 93.06 193 ARG A O 1
ATOM 1448 N N . GLU A 1 194 ? -3.121 2.922 -11.477 1 88.12 194 GLU A N 1
ATOM 1449 C CA . GLU A 1 194 ? -4.402 3.619 -11.445 1 88.12 194 GLU A CA 1
ATOM 1450 C C . GLU A 1 194 ? -5.379 3.033 -12.461 1 88.12 194 GLU A C 1
ATOM 1452 O O . GLU A 1 194 ? -4.98 2.662 -13.57 1 88.12 194 GLU A O 1
ATOM 1457 N N . TRP A 1 195 ? -6.543 2.66 -11.867 1 76.75 195 TRP A N 1
ATOM 1458 C CA . TRP A 1 195 ? -7.562 2.104 -12.75 1 76.75 195 TRP A CA 1
ATOM 1459 C C . TRP A 1 195 ? -8.258 3.207 -13.539 1 76.75 195 TRP A C 1
ATOM 1461 O O . TRP A 1 195 ? -8.594 4.258 -12.992 1 76.75 195 TRP A O 1
ATOM 1471 N N . ASN A 1 196 ? -7.867 3.432 -14.852 1 58.88 196 ASN A N 1
ATOM 1472 C CA . ASN A 1 196 ? -8.609 4.348 -15.719 1 58.88 196 ASN A CA 1
ATOM 1473 C C . ASN A 1 196 ? -9.906 3.717 -16.219 1 58.88 196 ASN A C 1
ATOM 1475 O O . ASN A 1 196 ? -9.992 2.496 -16.344 1 58.88 196 ASN A O 1
ATOM 1479 N N . MET B 1 1 ? -11.984 43.219 2.367 1 41.38 1 MET B N 1
ATOM 1480 C CA . MET B 1 1 ? -12.938 42.156 2.717 1 41.38 1 MET B CA 1
ATOM 1481 C C . MET B 1 1 ? -12.297 41.125 3.637 1 41.38 1 MET B C 1
ATOM 1483 O O . MET B 1 1 ? -11.211 40.625 3.342 1 41.38 1 MET B O 1
ATOM 1487 N N . LYS B 1 2 ? -12.523 41.219 4.875 1 46.97 2 LYS B N 1
ATOM 1488 C CA . LYS B 1 2 ? -11.859 40.438 5.906 1 46.97 2 LYS B CA 1
ATOM 1489 C C . LYS B 1 2 ? -11.805 38.938 5.508 1 46.97 2 LYS B C 1
ATOM 1491 O O . LYS B 1 2 ? -12.828 38.344 5.195 1 46.97 2 LYS B O 1
ATOM 1496 N N . ARG B 1 3 ? -10.742 38.438 4.809 1 57.03 3 ARG B N 1
ATOM 1497 C CA . ARG B 1 3 ? -10.68 37.031 4.352 1 57.03 3 ARG B CA 1
ATOM 1498 C C . ARG B 1 3 ? -11.219 36.094 5.414 1 57.03 3 ARG B C 1
ATOM 1500 O O . ARG B 1 3 ? -10.836 36.188 6.582 1 57.03 3 ARG B O 1
ATOM 1507 N N . GLN B 1 4 ? -12.477 35.75 5.336 1 65.38 4 GLN B N 1
ATOM 1508 C CA . GLN B 1 4 ? -13.109 34.844 6.285 1 65.38 4 GLN B CA 1
ATOM 1509 C C . GLN B 1 4 ? -12.242 33.625 6.539 1 65.38 4 GLN B C 1
ATOM 1511 O O . GLN B 1 4 ? -11.891 32.906 5.605 1 65.38 4 GLN B O 1
ATOM 1516 N N . LEU B 1 5 ? -11.609 33.5 7.738 1 82.94 5 LEU B N 1
ATOM 1517 C CA . LEU B 1 5 ? -10.734 32.406 8.156 1 82.94 5 LEU B CA 1
ATOM 1518 C C . LEU B 1 5 ? -11.492 31.094 8.195 1 82.94 5 LEU B C 1
ATOM 1520 O O . LEU B 1 5 ? -12.633 31.031 8.672 1 82.94 5 LEU B O 1
ATOM 1524 N N . ARG B 1 6 ? -11.047 30.141 7.441 1 91.38 6 ARG B N 1
ATOM 1525 C CA . ARG B 1 6 ? -11.617 28.797 7.383 1 91.38 6 ARG B CA 1
ATOM 1526 C C . ARG B 1 6 ? -11.336 28.016 8.664 1 91.38 6 ARG B C 1
ATOM 1528 O O . ARG B 1 6 ? -12.047 27.062 8.992 1 91.38 6 ARG B O 1
ATOM 1535 N N . GLY B 1 7 ? -10.383 28.438 9.391 1 96.12 7 GLY B N 1
ATOM 1536 C CA . GLY B 1 7 ? -9.922 27.766 10.602 1 96.12 7 GLY B CA 1
ATOM 1537 C C . GLY B 1 7 ? -8.414 27.641 10.672 1 96.12 7 GLY B C 1
ATOM 1538 O O . GLY B 1 7 ? -7.695 28.188 9.836 1 96.12 7 GLY B O 1
ATOM 1539 N N . THR B 1 8 ? -7.953 26.953 11.734 1 98.31 8 THR B N 1
ATOM 1540 C CA . THR B 1 8 ? -6.52 26.797 11.969 1 98.31 8 THR B CA 1
ATOM 1541 C C . THR B 1 8 ? -6.102 25.344 11.758 1 98.31 8 THR B C 1
ATOM 1543 O O . THR B 1 8 ? -6.793 24.422 12.188 1 98.31 8 THR B O 1
ATOM 1546 N N . VAL B 1 9 ? -5.062 25.188 11.07 1 98.5 9 VAL B N 1
ATOM 1547 C CA . VAL B 1 9 ? -4.449 23.875 10.828 1 98.5 9 VAL B CA 1
ATOM 1548 C C . VAL B 1 9 ? -2.988 23.906 11.281 1 98.5 9 VAL B C 1
ATOM 1550 O O . VAL B 1 9 ? -2.275 24.875 11.031 1 98.5 9 VAL B O 1
ATOM 1553 N N . ALA B 1 10 ? -2.598 22.922 12.086 1 98.75 10 ALA B N 1
ATOM 1554 C CA . ALA B 1 10 ? -1.164 22.75 12.297 1 98.75 10 ALA B CA 1
ATOM 1555 C C . ALA B 1 10 ? -0.501 22.156 11.055 1 98.75 10 ALA B C 1
ATOM 1557 O O . ALA B 1 10 ? -1.008 21.203 10.461 1 98.75 10 ALA B O 1
ATOM 1558 N N . PHE B 1 11 ? 0.574 22.766 10.625 1 98.44 11 PHE B N 1
ATOM 1559 C CA . PHE B 1 11 ? 1.293 22.359 9.422 1 98.44 11 PHE B CA 1
ATOM 1560 C C . PHE B 1 11 ? 2.717 21.938 9.758 1 98.44 11 PHE B C 1
ATOM 1562 O O . PHE B 1 11 ? 3.572 22.781 10.047 1 98.44 11 PHE B O 1
ATOM 1569 N N . ALA B 1 12 ? 2.941 20.594 9.68 1 97.94 12 ALA B N 1
ATOM 1570 C CA . ALA B 1 12 ? 4.215 20.031 10.117 1 97.94 12 ALA B CA 1
ATOM 1571 C C . ALA B 1 12 ? 5.098 19.688 8.922 1 97.94 12 ALA B C 1
ATOM 1573 O O . ALA B 1 12 ? 4.637 19.078 7.953 1 97.94 12 ALA B O 1
ATOM 1574 N N . VAL B 1 13 ? 6.348 20.047 9.102 1 94.25 13 VAL B N 1
ATOM 1575 C CA . VAL B 1 13 ? 7.355 19.766 8.078 1 94.25 13 VAL B CA 1
ATOM 1576 C C . VAL B 1 13 ? 8.414 18.828 8.648 1 94.25 13 VAL B C 1
ATOM 1578 O O . VAL B 1 13 ? 8.961 19.078 9.727 1 94.25 13 VAL B O 1
ATOM 1581 N N . CYS B 1 14 ? 8.672 17.719 7.906 1 92.75 14 CYS B N 1
ATOM 1582 C CA . CYS B 1 14 ? 9.688 16.75 8.297 1 92.75 14 CYS B CA 1
ATOM 1583 C C . CYS B 1 14 ? 10.867 16.781 7.332 1 92.75 14 CYS B C 1
ATOM 1585 O O . CYS B 1 14 ? 10.859 17.531 6.355 1 92.75 14 CYS B O 1
ATOM 1587 N N . GLY B 1 15 ? 11.883 16.078 7.699 1 85.25 15 GLY B N 1
ATOM 1588 C CA . GLY B 1 15 ? 13.188 16.188 7.055 1 85.25 15 GLY B CA 1
ATOM 1589 C C . GLY B 1 15 ? 13.258 15.477 5.719 1 85.25 15 GLY B C 1
ATOM 1590 O O . GLY B 1 15 ? 14.133 14.641 5.504 1 85.25 15 GLY B O 1
ATOM 1591 N N . SER B 1 16 ? 12.422 15.57 4.805 1 81.88 16 SER B N 1
ATOM 1592 C CA . SER B 1 16 ? 12.547 15.266 3.385 1 81.88 16 SER B CA 1
ATOM 1593 C C . SER B 1 16 ? 12.883 16.516 2.578 1 81.88 16 SER B C 1
ATOM 1595 O O . SER B 1 16 ? 12 17.125 1.98 1 81.88 16 SER B O 1
ATOM 1597 N N . PHE B 1 17 ? 14.07 16.844 2.436 1 76.25 17 PHE B N 1
ATOM 1598 C CA . PHE B 1 17 ? 14.539 18.172 2.074 1 76.25 17 PHE B CA 1
ATOM 1599 C C . PHE B 1 17 ? 14.297 18.453 0.593 1 76.25 17 PHE B C 1
ATOM 1601 O O . PHE B 1 17 ? 14.016 19.578 0.203 1 76.25 17 PHE B O 1
ATOM 1608 N N . CYS B 1 18 ? 14.258 17.359 -0.207 1 77.5 18 CYS B N 1
ATOM 1609 C CA . CYS B 1 18 ? 14.047 17.547 -1.639 1 77.5 18 CYS B CA 1
ATOM 1610 C C . CYS B 1 18 ? 12.594 17.891 -1.935 1 77.5 18 CYS B C 1
ATOM 1612 O O . CYS B 1 18 ? 12.273 18.359 -3.035 1 77.5 18 CYS B O 1
ATOM 1614 N N . THR B 1 19 ? 11.766 17.75 -0.912 1 83.94 19 THR B N 1
ATOM 1615 C CA . THR B 1 19 ? 10.336 17.969 -1.127 1 83.94 19 THR B CA 1
ATOM 1616 C C . THR B 1 19 ? 9.844 19.172 -0.329 1 83.94 19 THR B C 1
ATOM 1618 O O . THR B 1 19 ? 8.672 19.531 -0.406 1 83.94 19 THR B O 1
ATOM 1621 N N . LEU B 1 20 ? 10.672 19.828 0.388 1 83.25 20 LEU B N 1
ATOM 1622 C CA . LEU B 1 20 ? 10.281 20.906 1.293 1 83.25 20 LEU B CA 1
ATOM 1623 C C . LEU B 1 20 ? 9.734 22.094 0.515 1 83.25 20 LEU B C 1
ATOM 1625 O O . LEU B 1 20 ? 8.758 22.719 0.936 1 83.25 20 LEU B O 1
ATOM 1629 N N . GLY B 1 21 ? 10.383 22.375 -0.626 1 85.19 21 GLY B N 1
ATOM 1630 C CA . GLY B 1 21 ? 9.891 23.469 -1.457 1 85.19 21 GLY B CA 1
ATOM 1631 C C . GLY B 1 21 ? 8.445 23.281 -1.88 1 85.19 21 GLY B C 1
ATOM 1632 O O . GLY B 1 21 ? 7.645 24.203 -1.786 1 85.19 21 GLY B O 1
ATOM 1633 N N . ALA B 1 22 ? 8.156 22.141 -2.279 1 89.62 22 ALA B N 1
ATOM 1634 C CA . ALA B 1 22 ? 6.801 21.812 -2.721 1 89.62 22 ALA B CA 1
ATOM 1635 C C . ALA B 1 22 ? 5.816 21.891 -1.558 1 89.62 22 ALA B C 1
ATOM 1637 O O . ALA B 1 22 ? 4.68 22.328 -1.725 1 89.62 22 ALA B O 1
ATOM 1638 N N . ALA B 1 23 ? 6.223 21.453 -0.437 1 89.94 23 ALA B N 1
ATOM 1639 C CA . ALA B 1 23 ? 5.367 21.5 0.745 1 89.94 23 ALA B CA 1
ATOM 1640 C C . ALA B 1 23 ? 5.039 22.938 1.137 1 89.94 23 ALA B C 1
ATOM 1642 O O . ALA B 1 23 ? 3.889 23.25 1.451 1 89.94 23 ALA B O 1
ATOM 1643 N N . VAL B 1 24 ? 6.027 23.797 1.063 1 89.06 24 VAL B N 1
ATOM 1644 C CA . VAL B 1 24 ? 5.84 25.203 1.404 1 89.06 24 VAL B CA 1
ATOM 1645 C C . VAL B 1 24 ? 4.895 25.859 0.397 1 89.06 24 VAL B C 1
ATOM 1647 O O . VAL B 1 24 ? 4.062 26.688 0.767 1 89.06 24 VAL B O 1
ATOM 1650 N N . ALA B 1 25 ? 5.027 25.469 -0.858 1 92.38 25 ALA B N 1
ATOM 1651 C CA . ALA B 1 25 ? 4.121 25.984 -1.882 1 92.38 25 ALA B CA 1
ATOM 1652 C C . ALA B 1 25 ? 2.672 25.641 -1.556 1 92.38 25 ALA B C 1
ATOM 1654 O O . ALA B 1 25 ? 1.769 26.453 -1.757 1 92.38 25 ALA B O 1
ATOM 1655 N N . GLN B 1 26 ? 2.443 24.484 -1.073 1 94.12 26 GLN B N 1
ATOM 1656 C CA . GLN B 1 26 ? 1.087 24.094 -0.71 1 94.12 26 GLN B CA 1
ATOM 1657 C C . GLN B 1 26 ? 0.616 24.828 0.544 1 94.12 26 GLN B C 1
ATOM 1659 O O . GLN B 1 26 ? -0.569 25.125 0.68 1 94.12 26 GLN B O 1
ATOM 1664 N N . ALA B 1 27 ? 1.557 25.078 1.475 1 95.62 27 ALA B N 1
ATOM 1665 C CA . ALA B 1 27 ? 1.229 25.906 2.633 1 95.62 27 ALA B CA 1
ATOM 1666 C C . ALA B 1 27 ? 0.751 27.281 2.199 1 95.62 27 ALA B C 1
ATOM 1668 O O . ALA B 1 27 ? -0.235 27.797 2.729 1 95.62 27 ALA B O 1
ATOM 1669 N N . GLU B 1 28 ? 1.438 27.812 1.192 1 95.75 28 GLU B N 1
ATOM 1670 C CA . GLU B 1 28 ? 1.038 29.109 0.644 1 95.75 28 GLU B CA 1
ATOM 1671 C C . GLU B 1 28 ? -0.375 29.047 0.071 1 95.75 28 GLU B C 1
ATOM 1673 O O . GLU B 1 28 ? -1.174 29.969 0.279 1 95.75 28 GLU B O 1
ATOM 1678 N N . GLN B 1 29 ? -0.616 28.016 -0.597 1 96.06 29 GLN B N 1
ATOM 1679 C CA . GLN B 1 29 ? -1.939 27.844 -1.183 1 96.06 29 GLN B CA 1
ATOM 1680 C C . GLN B 1 29 ? -3.014 27.766 -0.1 1 96.06 29 GLN B C 1
ATOM 1682 O O . GLN B 1 29 ? -4.086 28.359 -0.237 1 96.06 29 GLN B O 1
ATOM 1687 N N . LEU B 1 30 ? -2.75 27.062 0.959 1 97.25 30 LEU B N 1
ATOM 1688 C CA . LEU B 1 30 ? -3.699 26.938 2.059 1 97.25 30 LEU B CA 1
ATOM 1689 C C . LEU B 1 30 ? -3.965 28.297 2.697 1 97.25 30 LEU B C 1
ATOM 1691 O O . LEU B 1 30 ? -5.113 28.641 2.988 1 97.25 30 LEU B O 1
ATOM 1695 N N . VAL B 1 31 ? -2.914 29.062 2.854 1 96.69 31 VAL B N 1
ATOM 1696 C CA . VAL B 1 31 ? -3.057 30.406 3.408 1 96.69 31 VAL B CA 1
ATOM 1697 C C . VAL B 1 31 ? -3.926 31.266 2.486 1 96.69 31 VAL B C 1
ATOM 1699 O O . VAL B 1 31 ? -4.836 31.953 2.945 1 96.69 31 VAL B O 1
ATOM 1702 N N . ARG B 1 32 ? -3.689 31.125 1.208 1 95.25 32 ARG B N 1
ATOM 1703 C CA . ARG B 1 32 ? -4.473 31.875 0.224 1 95.25 32 ARG B CA 1
ATOM 1704 C C . ARG B 1 32 ? -5.941 31.453 0.268 1 95.25 32 ARG B C 1
ATOM 1706 O O . ARG B 1 32 ? -6.824 32.281 -0.012 1 95.25 32 ARG B O 1
ATOM 1713 N N . GLN B 1 33 ? -6.164 30.234 0.655 1 95.81 33 GLN B N 1
ATOM 1714 C CA . GLN B 1 33 ? -7.527 29.719 0.717 1 95.81 33 GLN B CA 1
ATOM 1715 C C . GLN B 1 33 ? -8.219 30.125 2.016 1 95.81 33 GLN B C 1
ATOM 1717 O O . GLN B 1 33 ? -9.398 29.828 2.217 1 95.81 33 GLN B O 1
ATOM 1722 N N . GLY B 1 34 ? -7.449 30.719 2.922 1 96.5 34 GLY B N 1
ATOM 1723 C CA . GLY B 1 34 ? -8.078 31.281 4.109 1 96.5 34 GLY B 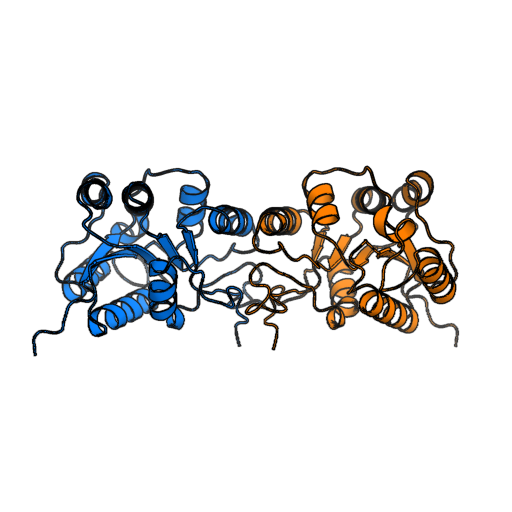CA 1
ATOM 1724 C C . GLY B 1 34 ? -7.75 30.516 5.375 1 96.5 34 GLY B C 1
ATOM 1725 O O . GLY B 1 34 ? -8.336 30.766 6.43 1 96.5 34 GLY B O 1
ATOM 1726 N N . TRP B 1 35 ? -6.82 29.609 5.297 1 97.69 35 TRP B N 1
ATOM 1727 C CA . TRP B 1 35 ? -6.422 28.859 6.488 1 97.69 35 TRP B CA 1
ATOM 1728 C C . TRP B 1 35 ? -5.363 29.625 7.277 1 97.69 35 TRP B C 1
ATOM 1730 O O . TRP B 1 35 ? -4.457 30.219 6.695 1 97.69 35 TRP B O 1
ATOM 1740 N N . GLU B 1 36 ? -5.52 29.609 8.531 1 98.06 36 GLU B N 1
ATOM 1741 C CA . GLU B 1 36 ? -4.41 29.938 9.422 1 98.06 36 GLU B CA 1
ATOM 1742 C C . GLU B 1 36 ? -3.537 28.719 9.695 1 98.06 36 GLU B C 1
ATOM 1744 O O . GLU B 1 36 ? -4.047 27.641 10 1 98.06 36 GLU B O 1
ATOM 1749 N N . LEU B 1 37 ? -2.262 28.891 9.539 1 98.31 37 LEU B N 1
ATOM 1750 C CA . LEU B 1 37 ? -1.367 27.75 9.734 1 98.31 37 LEU B CA 1
ATOM 1751 C C . LEU B 1 37 ? -0.486 27.953 10.961 1 98.31 37 LEU B C 1
ATOM 1753 O O . LEU B 1 37 ? 0.096 29.031 11.141 1 98.31 37 LEU B O 1
ATOM 1757 N N . LEU B 1 38 ? -0.481 26.969 11.82 1 98.56 38 LEU B N 1
ATOM 1758 C CA . LEU B 1 38 ? 0.542 26.891 12.859 1 98.56 38 LEU B CA 1
ATOM 1759 C C . LEU B 1 38 ? 1.689 25.984 12.406 1 98.56 38 LEU B C 1
ATOM 1761 O O . LEU B 1 38 ? 1.513 24.781 12.266 1 98.56 38 LEU B O 1
ATOM 1765 N N . PRO B 1 39 ? 2.857 26.562 12.211 1 98 39 PRO B N 1
ATOM 1766 C CA . PRO B 1 39 ? 3.963 25.766 11.672 1 98 39 PRO B CA 1
ATOM 1767 C C . PRO B 1 39 ? 4.645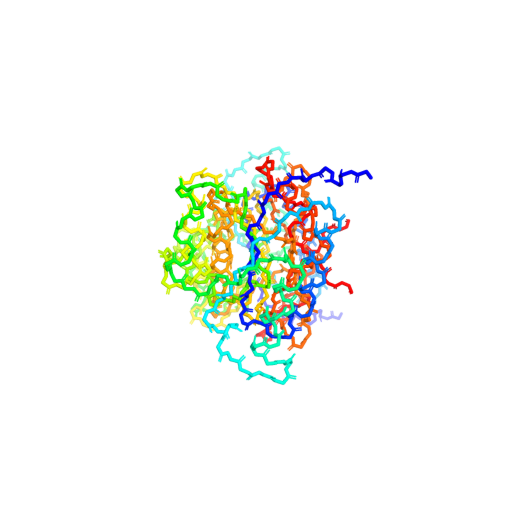 24.906 12.742 1 98 39 PRO B C 1
ATOM 1769 O O . PRO B 1 39 ? 4.934 25.406 13.836 1 98 39 PRO B O 1
ATOM 1772 N N . VAL B 1 40 ? 4.84 23.641 12.414 1 97.75 40 VAL B N 1
ATOM 1773 C CA . VAL B 1 40 ? 5.555 22.672 13.242 1 97.75 40 VAL B CA 1
ATOM 1774 C C . VAL B 1 40 ? 6.746 22.109 12.477 1 97.75 40 VAL B C 1
ATOM 1776 O O . VAL B 1 40 ? 6.648 21.844 11.273 1 97.75 40 VAL B O 1
ATOM 1779 N N . MET B 1 41 ? 7.84 21.969 13.133 1 95.12 41 MET B N 1
ATOM 1780 C CA . MET B 1 41 ? 8.992 21.359 12.492 1 95.12 41 MET B CA 1
ATOM 1781 C C . MET B 1 41 ? 9.516 20.188 13.32 1 95.12 41 MET B C 1
ATOM 1783 O O . MET B 1 41 ? 9.578 20.266 14.547 1 95.12 41 MET B O 1
ATOM 1787 N N . SER B 1 42 ? 9.875 19.109 12.633 1 94.06 42 SER B N 1
ATOM 1788 C CA . SER B 1 42 ? 10.562 18.016 13.305 1 94.06 42 SER B CA 1
ATOM 1789 C C . SER B 1 42 ? 11.969 18.438 13.734 1 94.06 42 SER B C 1
ATOM 1791 O O . SER B 1 42 ? 12.477 19.469 13.297 1 94.06 42 SER B O 1
ATOM 1793 N N . TYR B 1 43 ? 12.602 17.562 14.578 1 91.25 43 TYR B N 1
ATOM 1794 C CA . TYR B 1 43 ? 13.977 17.828 14.977 1 91.25 43 TYR B CA 1
ATOM 1795 C C . TYR B 1 43 ? 14.914 17.828 13.773 1 91.25 43 TYR B C 1
ATOM 1797 O O . TYR B 1 43 ? 15.797 18.688 13.672 1 91.25 43 TYR B O 1
ATOM 1805 N N . ALA B 1 44 ? 14.656 16.953 12.852 1 86.44 44 ALA B N 1
ATOM 1806 C CA . ALA B 1 44 ? 15.484 16.891 11.648 1 86.44 44 ALA B CA 1
ATOM 1807 C C . ALA B 1 44 ? 15.305 18.141 10.797 1 86.44 44 ALA B C 1
ATOM 1809 O O . ALA B 1 44 ? 16.297 18.75 10.375 1 86.44 44 ALA B O 1
ATOM 1810 N N . ALA B 1 45 ? 14.102 18.562 10.578 1 86.81 45 ALA B N 1
ATOM 1811 C CA . ALA B 1 45 ? 13.82 19.734 9.742 1 86.81 45 ALA B CA 1
ATOM 1812 C C . ALA B 1 45 ? 14.32 21.016 10.406 1 86.81 45 ALA B C 1
ATOM 1814 O O . ALA B 1 45 ? 14.773 21.938 9.719 1 86.81 45 ALA B O 1
ATOM 1815 N N . SER B 1 46 ? 14.227 21.094 11.68 1 89.06 46 SER B N 1
ATOM 1816 C CA . SER B 1 46 ? 14.57 22.312 12.391 1 89.06 46 SER B CA 1
ATOM 1817 C C . SER B 1 46 ? 16.047 22.359 12.75 1 89.06 46 SER B C 1
ATOM 1819 O O . SER B 1 46 ? 16.562 23.391 13.164 1 89.06 46 SER B O 1
ATOM 1821 N N . GLY B 1 47 ? 16.734 21.25 12.523 1 86 47 GLY B N 1
ATOM 1822 C CA . GLY B 1 47 ? 18.094 21.203 13.047 1 86 47 GLY B CA 1
ATOM 1823 C C . GLY B 1 47 ? 19.141 20.938 11.977 1 86 47 GLY B C 1
ATOM 1824 O O . GLY B 1 47 ? 20.344 21.109 12.211 1 86 47 GLY B O 1
ATOM 1825 N N . LEU B 1 48 ? 18.703 20.5 10.781 1 81.44 48 LEU B N 1
ATOM 1826 C CA . LEU B 1 48 ? 19.688 20.047 9.797 1 81.44 48 LEU B CA 1
ATOM 1827 C C . LEU B 1 48 ? 19.797 21.047 8.648 1 81.44 48 LEU B C 1
ATOM 1829 O O . LEU B 1 48 ? 18.797 21.562 8.172 1 81.44 48 LEU B O 1
ATOM 1833 N N . ASN B 1 49 ? 21.031 21.359 8.336 1 81.5 49 ASN B N 1
ATOM 1834 C CA . ASN B 1 49 ? 21.328 22.125 7.129 1 81.5 49 ASN B CA 1
ATOM 1835 C C . ASN B 1 49 ? 21.672 21.203 5.961 1 81.5 49 ASN B C 1
ATOM 1837 O O . ASN B 1 49 ? 22.469 20.266 6.109 1 81.5 49 ASN B O 1
ATOM 1841 N N . THR B 1 50 ? 20.953 21.469 4.855 1 79.5 50 THR B N 1
ATOM 1842 C CA . THR B 1 50 ? 21.188 20.594 3.703 1 79.5 50 THR B CA 1
ATOM 1843 C C . THR B 1 50 ? 21.422 21.422 2.445 1 79.5 50 THR B C 1
ATOM 1845 O O . THR B 1 50 ? 21.375 22.656 2.488 1 79.5 50 THR B O 1
ATOM 1848 N N . ARG B 1 51 ? 21.781 20.75 1.339 1 80.5 51 ARG B N 1
ATOM 1849 C CA . ARG B 1 51 ? 21.969 21.391 0.044 1 80.5 51 ARG B CA 1
ATOM 1850 C C . ARG B 1 51 ? 20.672 22.031 -0.445 1 80.5 51 ARG B C 1
ATOM 1852 O O . ARG B 1 51 ? 20.688 22.875 -1.343 1 80.5 51 ARG B O 1
ATOM 1859 N N . PHE B 1 52 ? 19.609 21.719 0.149 1 78.19 52 PHE B N 1
ATOM 1860 C CA . PHE B 1 52 ? 18.297 22.219 -0.261 1 78.19 52 PHE B CA 1
ATOM 1861 C C . PHE B 1 52 ? 17.906 23.453 0.544 1 78.19 52 PHE B C 1
ATOM 1863 O O . PHE B 1 52 ? 16.875 24.062 0.283 1 78.19 52 PHE B O 1
ATOM 1870 N N . GLY B 1 53 ? 18.719 23.797 1.553 1 77.62 53 GLY B N 1
ATOM 1871 C CA . GLY B 1 53 ? 18.438 24.969 2.383 1 77.62 53 GLY B CA 1
ATOM 1872 C C . GLY B 1 53 ? 18.828 24.766 3.836 1 77.62 53 GLY B C 1
ATOM 1873 O O . GLY B 1 53 ? 18.984 23.641 4.293 1 77.62 53 GLY B O 1
ATOM 1874 N N . ARG B 1 54 ? 18.953 25.938 4.363 1 83.88 54 ARG B N 1
ATOM 1875 C CA . ARG B 1 54 ? 19.312 25.922 5.781 1 83.88 54 ARG B CA 1
ATOM 1876 C C . ARG B 1 54 ? 18.078 25.844 6.66 1 83.88 54 ARG B C 1
ATOM 1878 O O . ARG B 1 54 ? 17.016 26.375 6.301 1 83.88 54 ARG B O 1
ATOM 1885 N N . ALA B 1 55 ? 18.172 25.172 7.801 1 86.38 55 ALA B N 1
ATOM 1886 C CA . ALA B 1 55 ? 17.062 25.031 8.742 1 86.38 55 ALA B CA 1
ATOM 1887 C C . ALA B 1 55 ? 16.5 26.391 9.133 1 86.38 55 ALA B C 1
ATOM 1889 O O . ALA B 1 55 ? 15.281 26.578 9.195 1 86.38 55 ALA B O 1
ATOM 1890 N N . ASP B 1 56 ? 17.406 27.297 9.391 1 89.94 56 ASP B N 1
ATOM 1891 C CA . ASP B 1 56 ? 16.969 28.625 9.828 1 89.94 56 ASP B CA 1
ATOM 1892 C C . ASP B 1 56 ? 16.219 29.344 8.711 1 89.94 56 ASP B C 1
ATOM 1894 O O . ASP B 1 56 ? 15.289 30.109 8.969 1 89.94 56 ASP B O 1
ATOM 1898 N N . GLU B 1 57 ? 16.625 29.156 7.508 1 89.06 57 GLU B N 1
ATOM 1899 C CA . GLU B 1 57 ? 15.953 29.75 6.363 1 89.06 57 GLU B CA 1
ATOM 1900 C C . GLU B 1 57 ? 14.539 29.188 6.207 1 89.06 57 GLU B C 1
ATOM 1902 O O . GLU B 1 57 ? 13.594 29.938 5.949 1 89.06 57 GLU B O 1
ATOM 1907 N N . TRP B 1 58 ? 14.438 27.938 6.344 1 87.62 58 TRP B N 1
ATOM 1908 C CA . TRP B 1 58 ? 13.133 27.297 6.25 1 87.62 58 TRP B CA 1
ATOM 1909 C C . TRP B 1 58 ? 12.211 27.766 7.375 1 87.62 58 TRP B C 1
ATOM 1911 O O . TRP B 1 58 ? 11.023 28.016 7.148 1 87.62 58 TRP B O 1
ATOM 1921 N N . LYS B 1 59 ? 12.773 27.859 8.562 1 91.62 59 LYS B N 1
ATOM 1922 C CA . LYS B 1 59 ? 12.016 28.359 9.711 1 91.62 59 LYS B CA 1
ATOM 1923 C C . LYS B 1 59 ? 11.492 29.766 9.461 1 91.62 59 LYS B C 1
ATOM 1925 O O . LYS B 1 59 ? 10.305 30.031 9.656 1 91.62 59 LYS B O 1
ATOM 1930 N N . ALA B 1 60 ? 12.383 30.578 9.023 1 92.94 60 ALA B N 1
ATOM 1931 C CA . ALA B 1 60 ? 12.008 31.969 8.742 1 92.94 60 ALA B CA 1
ATOM 1932 C C . ALA B 1 60 ? 10.922 32.031 7.676 1 92.94 60 ALA B C 1
ATOM 1934 O O . ALA B 1 60 ? 9.969 32.812 7.797 1 92.94 60 ALA B O 1
ATOM 1935 N N . ARG B 1 61 ? 11.062 31.266 6.664 1 91.81 61 ARG B N 1
ATOM 1936 C CA . ARG B 1 61 ? 10.094 31.234 5.574 1 91.81 61 ARG B CA 1
ATOM 1937 C C . ARG B 1 61 ? 8.719 30.828 6.078 1 91.81 61 ARG B C 1
ATOM 1939 O O . ARG B 1 61 ? 7.707 31.438 5.727 1 91.81 61 ARG B O 1
ATOM 1946 N N . LEU B 1 62 ? 8.703 29.812 6.906 1 94.12 62 LEU B N 1
ATOM 1947 C CA . LEU B 1 62 ? 7.434 29.328 7.449 1 94.12 62 LEU B CA 1
ATOM 1948 C C . LEU B 1 62 ? 6.816 30.375 8.375 1 94.12 62 LEU B C 1
ATOM 1950 O O . LEU B 1 62 ? 5.605 30.594 8.352 1 94.12 62 LEU B O 1
ATOM 1954 N N . GLU B 1 63 ? 7.633 31.031 9.156 1 96.44 63 GLU B N 1
ATOM 1955 C CA . GLU B 1 63 ? 7.137 32.031 10.086 1 96.44 63 GLU B CA 1
ATOM 1956 C C . GLU B 1 63 ? 6.574 33.25 9.344 1 96.44 63 GLU B C 1
ATOM 1958 O O . GLU B 1 63 ? 5.535 33.781 9.719 1 96.44 63 GLU B O 1
ATOM 1963 N N . ILE B 1 64 ? 7.246 33.625 8.266 1 96.12 64 ILE B N 1
ATOM 1964 C CA . ILE B 1 64 ? 6.781 34.719 7.449 1 96.12 64 ILE B CA 1
ATOM 1965 C C . ILE B 1 64 ? 5.461 34.375 6.777 1 96.12 64 ILE B C 1
ATOM 1967 O O . ILE B 1 64 ? 4.504 35.156 6.805 1 96.12 64 ILE B O 1
ATOM 1971 N N . LEU B 1 65 ? 5.426 33.219 6.242 1 95.56 65 LEU B N 1
ATOM 1972 C CA . LEU B 1 65 ? 4.258 32.719 5.516 1 95.56 65 LEU B CA 1
ATOM 1973 C C . LEU B 1 65 ? 3.049 32.625 6.438 1 95.56 65 LEU B C 1
ATOM 1975 O O . LEU B 1 65 ? 1.932 32.969 6.051 1 95.56 65 LEU B O 1
ATOM 1979 N N . THR B 1 66 ? 3.264 32.156 7.68 1 96.44 66 THR B N 1
ATOM 1980 C CA . THR B 1 66 ? 2.148 31.812 8.547 1 96.44 66 THR B CA 1
ATOM 1981 C C . THR B 1 66 ? 1.838 32.938 9.523 1 96.44 66 THR B C 1
ATOM 1983 O O . THR B 1 66 ? 0.741 33 10.078 1 96.44 66 THR B O 1
ATOM 1986 N N . GLY B 1 67 ? 2.85 33.781 9.805 1 96.81 67 GLY B N 1
ATOM 1987 C CA . GLY B 1 67 ? 2.703 34.812 10.805 1 96.81 67 GLY B CA 1
ATOM 1988 C C . GLY B 1 67 ? 2.826 34.312 12.227 1 96.81 67 GLY B C 1
ATOM 1989 O O . GLY B 1 67 ? 2.434 35 13.172 1 96.81 67 GLY B O 1
ATOM 1990 N N . HIS B 1 68 ? 3.271 33.094 12.391 1 97.81 68 HIS B N 1
ATOM 1991 C CA . HIS B 1 68 ? 3.4 32.438 13.703 1 97.81 68 HIS B CA 1
ATOM 1992 C C . HIS B 1 68 ? 4.809 31.906 13.914 1 97.81 68 HIS B C 1
ATOM 1994 O O . HIS B 1 68 ? 5.492 31.547 12.945 1 97.81 68 HIS B O 1
ATOM 2000 N N . ARG B 1 69 ? 5.211 31.875 15.141 1 97.06 69 ARG B N 1
ATOM 2001 C CA . ARG B 1 69 ? 6.473 31.219 15.477 1 97.06 69 ARG B CA 1
ATOM 2002 C C . ARG B 1 69 ? 6.395 29.719 15.211 1 97.06 69 ARG B C 1
ATOM 2004 O O . ARG B 1 69 ? 5.379 29.094 15.492 1 97.06 69 ARG B O 1
ATOM 2011 N N . VAL B 1 70 ? 7.508 29.172 14.781 1 97.19 70 VAL B N 1
ATOM 2012 C CA . VAL B 1 70 ? 7.598 27.734 14.531 1 97.19 70 VAL B CA 1
ATOM 2013 C C . VAL B 1 70 ? 7.613 26.984 15.859 1 97.19 70 VAL B C 1
ATOM 2015 O O . VAL B 1 70 ? 8.328 27.375 16.797 1 97.19 70 VAL B O 1
ATOM 2018 N N . LEU B 1 71 ? 6.785 25.969 15.953 1 97.88 71 LEU B N 1
ATOM 2019 C CA . LEU B 1 71 ? 6.773 25.047 17.078 1 97.88 71 LEU B CA 1
ATOM 2020 C C . LEU B 1 71 ? 7.719 23.875 16.828 1 97.88 71 LEU B C 1
ATOM 2022 O O . LEU B 1 71 ? 7.469 23.047 15.953 1 97.88 71 LEU B O 1
ATOM 2026 N N . ASP B 1 72 ? 8.828 23.75 17.578 1 96.62 72 ASP B N 1
ATOM 2027 C CA . ASP B 1 72 ? 9.805 22.719 17.25 1 96.62 72 ASP B CA 1
ATOM 2028 C C . ASP B 1 72 ? 10.312 22 18.5 1 96.62 72 ASP B C 1
ATOM 2030 O O . ASP B 1 72 ? 11.344 21.328 18.453 1 96.62 72 ASP B O 1
ATOM 2034 N N . THR B 1 73 ? 9.523 22.203 19.641 1 95.94 73 THR B N 1
ATOM 2035 C CA . THR B 1 73 ? 9.797 21.438 20.859 1 95.94 73 THR B CA 1
ATOM 2036 C C . THR B 1 73 ? 8.547 20.703 21.312 1 95.94 73 THR B C 1
ATOM 2038 O O . THR B 1 73 ? 7.434 21.016 20.875 1 95.94 73 THR B O 1
ATOM 2041 N N . LEU B 1 74 ? 8.766 19.703 22.172 1 96.56 74 LEU B N 1
ATOM 2042 C CA . LEU B 1 74 ? 7.648 18.953 22.734 1 96.56 74 LEU B CA 1
ATOM 2043 C C . LEU B 1 74 ? 6.715 19.875 23.516 1 96.56 74 LEU B C 1
ATOM 2045 O O . LEU B 1 74 ? 5.492 19.781 23.375 1 96.56 74 LEU B O 1
ATOM 2049 N N . GLN B 1 75 ? 7.289 20.828 24.234 1 96.44 75 GLN B N 1
ATOM 2050 C CA . GLN B 1 75 ? 6.512 21.766 25.047 1 96.44 75 GLN B CA 1
ATOM 2051 C C . GLN B 1 75 ? 5.66 22.672 24.156 1 96.44 75 GLN B C 1
ATOM 2053 O O . GLN B 1 75 ? 4.543 23.047 24.531 1 96.44 75 GLN B O 1
ATOM 2058 N N . ASP B 1 76 ? 6.191 23 23.016 1 96.81 76 ASP B N 1
ATOM 2059 C CA . ASP B 1 76 ? 5.512 23.922 22.109 1 96.81 76 ASP B CA 1
ATOM 2060 C C . ASP B 1 76 ? 4.223 23.312 21.562 1 96.81 76 ASP B C 1
ATOM 2062 O O . ASP B 1 76 ? 3.254 24.031 21.297 1 96.81 76 ASP B O 1
ATOM 2066 N N . VAL B 1 77 ? 4.195 21.953 21.359 1 98.06 77 VAL B N 1
ATOM 2067 C CA . VAL B 1 77 ? 3.119 21.359 20.578 1 98.06 77 VAL B CA 1
ATOM 2068 C C . VAL B 1 77 ? 2.115 20.672 21.5 1 98.06 77 VAL B C 1
ATOM 2070 O O . VAL B 1 77 ? 0.993 20.375 21.094 1 98.06 77 VAL B O 1
ATOM 2073 N N . GLU B 1 78 ? 2.434 20.438 22.719 1 96.62 78 GLU B N 1
ATOM 2074 C CA . GLU B 1 78 ? 1.563 19.75 23.672 1 96.62 78 GLU B CA 1
ATOM 2075 C C . GLU B 1 78 ? 0.212 20.438 23.781 1 96.62 78 GLU B C 1
ATOM 2077 O O . GLU B 1 78 ? -0.831 19.781 23.828 1 96.62 78 GLU B O 1
ATOM 2082 N N . PRO B 1 79 ? 0.091 21.703 23.734 1 97.62 79 PRO B N 1
ATOM 2083 C CA . PRO B 1 79 ? -1.184 22.391 23.953 1 97.62 79 PRO B CA 1
ATOM 2084 C C . PRO B 1 79 ? -2.113 22.312 22.75 1 97.62 79 PRO B C 1
ATOM 2086 O O . PRO B 1 79 ? -3.289 22.672 22.844 1 97.62 79 PRO B O 1
ATOM 2089 N N . LEU B 1 80 ? -1.629 21.938 21.594 1 98 80 LEU B N 1
ATOM 2090 C CA . LEU B 1 80 ? -2.445 21.938 20.375 1 98 80 LEU B CA 1
ATOM 2091 C C . LEU B 1 80 ? -3.777 21.234 20.625 1 98 80 LEU B C 1
ATOM 2093 O O . LEU B 1 80 ? -4.832 21.734 20.234 1 98 80 LEU B O 1
ATOM 2097 N N . GLY B 1 81 ? -3.695 20.047 21.219 1 96.94 81 GLY B N 1
ATOM 2098 C CA . GLY B 1 81 ? -4.883 19.25 21.484 1 96.94 81 GLY B CA 1
ATOM 2099 C C . GLY B 1 81 ? -5.719 19.781 22.625 1 96.94 81 GLY B C 1
ATOM 2100 O O . GLY B 1 81 ? -6.855 20.219 22.422 1 96.94 81 GLY B O 1
ATOM 2101 N N . PRO B 1 82 ? -5.102 19.859 23.859 1 96.81 82 PRO B N 1
ATOM 2102 C CA . PRO B 1 82 ? -5.852 20.25 25.062 1 96.81 82 PRO B CA 1
ATOM 2103 C C . PRO B 1 82 ? -6.527 21.609 24.906 1 96.81 82 PRO B C 1
ATOM 2105 O O . PRO B 1 82 ? -7.629 21.828 25.422 1 96.81 82 PRO B O 1
ATOM 2108 N N . GLN B 1 83 ? -5.887 22.516 24.141 1 98.06 83 GLN B N 1
ATOM 2109 C CA . GLN B 1 83 ? -6.438 23.859 23.984 1 98.06 83 GLN B CA 1
ATOM 2110 C C . GLN B 1 83 ? -7.133 24.016 22.625 1 98.06 83 GLN B C 1
ATOM 2112 O O . GLN B 1 83 ? -7.566 25.109 22.266 1 98.06 83 GLN B O 1
ATOM 2117 N N . GLN B 1 84 ? -7.215 22.984 21.859 1 97.62 84 GLN B N 1
ATOM 2118 C CA . GLN B 1 84 ? -7.898 22.922 20.562 1 97.62 84 GLN B CA 1
ATOM 2119 C C . GLN B 1 84 ? -7.461 24.062 19.656 1 97.62 84 GLN B C 1
ATOM 2121 O O . GLN B 1 84 ? -8.297 24.766 19.094 1 97.62 84 GLN B O 1
ATOM 2126 N N . LEU B 1 85 ? -6.125 24.156 19.531 1 98.12 85 LEU B N 1
ATOM 2127 C CA . LEU B 1 85 ? -5.531 25.281 18.812 1 98.12 85 LEU B CA 1
ATOM 2128 C C . LEU B 1 85 ? -5.594 25.047 17.312 1 98.12 85 LEU B C 1
ATOM 2130 O O . LEU B 1 85 ? -5.398 25.984 16.531 1 98.12 85 LEU B O 1
ATOM 2134 N N . ALA B 1 86 ? -5.867 23.844 16.812 1 98.5 86 ALA B N 1
ATOM 2135 C CA . ALA B 1 86 ? -5.957 23.5 15.398 1 98.5 86 ALA B CA 1
ATOM 2136 C C . ALA B 1 86 ? -7.031 22.453 15.156 1 98.5 86 ALA B C 1
ATOM 2138 O O . ALA B 1 86 ? -7.305 21.625 16.031 1 98.5 86 ALA B O 1
ATOM 2139 N N . ARG B 1 87 ? -7.539 22.438 13.953 1 97.81 87 ARG B N 1
ATOM 2140 C CA . ARG B 1 87 ? -8.609 21.5 13.602 1 97.81 87 ARG B CA 1
ATOM 2141 C C . ARG B 1 87 ? -8.062 20.266 12.914 1 97.81 87 ARG B C 1
ATOM 2143 O O . ARG B 1 87 ? -8.789 19.297 12.695 1 97.81 87 ARG B O 1
ATOM 2150 N N . ALA B 1 88 ? -6.848 20.344 12.531 1 98.75 88 ALA B N 1
ATOM 2151 C CA . ALA B 1 88 ? -6.168 19.234 11.859 1 98.75 88 ALA B CA 1
ATOM 2152 C C . ALA B 1 88 ? -4.652 19.391 11.945 1 98.75 88 ALA B C 1
ATOM 2154 O O . ALA B 1 88 ? -4.148 20.484 12.211 1 98.75 88 ALA B O 1
ATOM 2155 N N . LEU B 1 89 ? -3.982 18.328 11.805 1 98.88 89 LEU B N 1
ATOM 2156 C CA . LEU B 1 89 ? -2.547 18.312 11.547 1 98.88 89 LEU B CA 1
ATOM 2157 C C . LEU B 1 89 ? -2.252 17.844 10.133 1 98.88 89 LEU B C 1
ATOM 2159 O O . LEU B 1 89 ? -2.75 16.797 9.711 1 98.88 89 LEU B O 1
ATOM 2163 N N . VAL B 1 90 ? -1.539 18.609 9.43 1 98.81 90 VAL B N 1
ATOM 2164 C CA . VAL B 1 90 ? -0.958 18.203 8.156 1 98.81 90 VAL B CA 1
ATOM 2165 C C . VAL B 1 90 ? 0.535 17.922 8.328 1 98.81 90 VAL B C 1
ATOM 2167 O O . VAL B 1 90 ? 1.258 18.75 8.906 1 98.81 90 VAL B O 1
ATOM 2170 N N . VAL B 1 91 ? 0.959 16.781 7.926 1 98.56 91 VAL B N 1
ATOM 2171 C CA . VAL B 1 91 ? 2.383 16.453 7.887 1 98.56 91 VAL B CA 1
ATOM 2172 C C . VAL B 1 91 ? 2.844 16.328 6.434 1 98.56 91 VAL B C 1
ATOM 2174 O O . VAL B 1 91 ? 2.561 15.328 5.77 1 98.56 91 VAL B O 1
ATOM 2177 N N . ALA B 1 92 ? 3.559 17.344 6.008 1 97.44 92 ALA B N 1
ATOM 2178 C CA . ALA B 1 92 ? 3.971 17.391 4.605 1 97.44 92 ALA B CA 1
ATOM 2179 C C . ALA B 1 92 ? 5.371 17.984 4.469 1 97.44 92 ALA B C 1
ATOM 2181 O O . ALA B 1 92 ? 5.59 19.156 4.77 1 97.44 92 ALA B O 1
ATOM 2182 N N . PRO B 1 93 ? 6.305 17.328 4.062 1 95.94 93 PRO B N 1
ATOM 2183 C CA . PRO B 1 93 ? 6.238 15.891 3.764 1 95.94 93 PRO B CA 1
ATOM 2184 C C . PRO B 1 93 ? 6.234 15.023 5.02 1 95.94 93 PRO B C 1
ATOM 2186 O O . PRO B 1 93 ? 6.648 15.477 6.09 1 95.94 93 PRO B O 1
ATOM 2189 N N . CYS B 1 94 ? 5.719 13.836 4.898 1 97.44 94 CYS B N 1
ATOM 2190 C CA . CYS B 1 94 ? 5.797 12.828 5.945 1 97.44 94 CYS B CA 1
ATOM 2191 C C . CYS B 1 94 ? 6.824 11.758 5.598 1 97.44 94 CYS B C 1
ATOM 2193 O O . CYS B 1 94 ? 6.594 10.945 4.699 1 97.44 94 CYS B O 1
ATOM 2195 N N . THR B 1 95 ? 7.898 11.758 6.312 1 96.62 95 THR B N 1
ATOM 2196 C CA . THR B 1 95 ? 9.008 10.859 6.008 1 96.62 95 THR B CA 1
ATOM 2197 C C . THR B 1 95 ? 8.727 9.453 6.531 1 96.62 95 THR B C 1
ATOM 2199 O O . THR B 1 95 ? 7.832 9.266 7.363 1 96.62 95 THR B O 1
ATOM 2202 N N . GLY B 1 96 ? 9.523 8.523 6.008 1 96.88 96 GLY B N 1
ATOM 2203 C CA . GLY B 1 96 ? 9.422 7.164 6.512 1 96.88 96 GLY B CA 1
ATOM 2204 C C . GLY B 1 96 ? 9.633 7.066 8.016 1 96.88 96 GLY B C 1
ATOM 2205 O O . GLY B 1 96 ? 8.961 6.289 8.695 1 96.88 96 GLY B O 1
ATOM 2206 N N . THR B 1 97 ? 10.562 7.867 8.562 1 96.31 97 THR B N 1
ATOM 2207 C CA . THR B 1 97 ? 10.852 7.887 9.992 1 96.31 97 THR B CA 1
ATOM 2208 C C . THR B 1 97 ? 9.633 8.352 10.789 1 96.31 97 THR B C 1
ATOM 2210 O O . THR B 1 97 ? 9.273 7.738 11.797 1 96.31 97 THR B O 1
ATOM 2213 N N . THR B 1 98 ? 9.016 9.406 10.297 1 97.56 98 THR B N 1
ATOM 2214 C CA . THR B 1 98 ? 7.824 9.906 10.977 1 97.56 98 THR B CA 1
ATOM 2215 C C . THR B 1 98 ? 6.688 8.898 10.898 1 97.56 98 THR B C 1
ATOM 2217 O O . THR B 1 98 ? 6.012 8.641 11.898 1 97.56 98 THR B O 1
ATOM 2220 N N . LEU B 1 99 ? 6.484 8.266 9.734 1 97.88 99 LEU B N 1
ATOM 2221 C CA . LEU B 1 99 ? 5.492 7.207 9.57 1 97.88 99 LEU B CA 1
ATOM 2222 C C . LEU B 1 99 ? 5.707 6.102 10.602 1 97.88 99 LEU B C 1
ATOM 2224 O O . LEU B 1 99 ? 4.762 5.672 11.266 1 97.88 99 LEU B O 1
ATOM 2228 N N . ALA B 1 100 ? 6.938 5.656 10.695 1 98.12 100 ALA B N 1
ATOM 2229 C CA . ALA B 1 100 ? 7.273 4.555 11.594 1 98.12 100 ALA B CA 1
ATOM 2230 C C . ALA B 1 100 ? 6.957 4.914 13.039 1 98.12 100 ALA B C 1
ATOM 2232 O O . ALA B 1 100 ? 6.395 4.105 13.781 1 98.12 100 ALA B O 1
ATOM 2233 N N . ARG B 1 101 ? 7.309 6.137 13.445 1 97.88 101 ARG B N 1
ATOM 2234 C CA . ARG B 1 101 ? 7.059 6.586 14.812 1 97.88 101 ARG B CA 1
ATOM 2235 C C . ARG B 1 101 ? 5.562 6.641 15.102 1 97.88 101 ARG B C 1
ATOM 2237 O O . ARG B 1 101 ? 5.113 6.152 16.141 1 97.88 101 ARG B O 1
ATOM 2244 N N . LEU B 1 102 ? 4.82 7.219 14.18 1 98.5 102 LEU B N 1
ATOM 2245 C CA . LEU B 1 102 ? 3.377 7.305 14.352 1 98.5 102 LEU B CA 1
ATOM 2246 C C . LEU B 1 102 ? 2.754 5.918 14.445 1 98.5 102 LEU B C 1
ATOM 2248 O O . LEU B 1 102 ? 1.936 5.656 15.328 1 98.5 102 LEU B O 1
ATOM 2252 N N . ALA B 1 103 ? 3.158 5.039 13.5 1 98.25 103 ALA B N 1
ATOM 2253 C CA . ALA B 1 103 ? 2.609 3.686 13.469 1 98.25 103 ALA B CA 1
ATOM 2254 C C . ALA B 1 103 ? 2.924 2.934 14.758 1 98.25 103 ALA B C 1
ATOM 2256 O O . ALA B 1 103 ? 2.123 2.113 15.219 1 98.25 103 ALA B O 1
ATOM 2257 N N . ALA B 1 104 ? 4.062 3.213 15.359 1 97.75 104 ALA B N 1
ATOM 2258 C CA . ALA B 1 104 ? 4.496 2.553 16.594 1 97.75 104 ALA B CA 1
ATOM 2259 C C . ALA B 1 104 ? 3.873 3.213 17.812 1 97.75 104 ALA B C 1
ATOM 2261 O O . ALA B 1 104 ? 4 2.707 18.938 1 97.75 104 ALA B O 1
ATOM 2262 N N . GLY B 1 105 ? 3.277 4.375 17.688 1 97.44 105 GLY B N 1
ATOM 2263 C CA . GLY B 1 105 ? 2.689 5.102 18.812 1 97.44 105 GLY B CA 1
ATOM 2264 C C . GLY B 1 105 ? 3.705 5.914 19.594 1 97.44 105 GLY B C 1
ATOM 2265 O O . GLY B 1 105 ? 3.494 6.215 20.766 1 97.44 105 GLY B O 1
ATOM 2266 N N . LEU B 1 106 ? 4.801 6.207 18.906 1 97.06 106 LEU B N 1
ATOM 2267 C CA . LEU B 1 106 ? 5.832 7.027 19.547 1 97.06 106 LEU B CA 1
ATOM 2268 C C . LEU B 1 106 ? 5.523 8.508 19.375 1 97.06 106 LEU B C 1
ATOM 2270 O O . LEU B 1 106 ? 5.086 8.945 18.312 1 97.06 106 LEU B O 1
ATOM 2274 N N . SER B 1 107 ? 5.652 9.281 20.375 1 97.06 107 SER B N 1
ATOM 2275 C CA . SER B 1 107 ? 5.371 10.711 20.375 1 97.06 107 SER B CA 1
ATOM 2276 C C . SER B 1 107 ? 6.555 11.508 20.922 1 97.06 107 SER B C 1
ATOM 2278 O O . SER B 1 107 ? 6.375 12.43 21.719 1 97.06 107 SER B O 1
ATOM 2280 N N . ASP B 1 108 ? 7.746 11.133 20.484 1 96.81 108 ASP B N 1
ATOM 2281 C CA . ASP B 1 108 ? 8.984 11.633 21.078 1 96.81 108 ASP B CA 1
ATOM 2282 C C . ASP B 1 108 ? 9.602 12.734 20.219 1 96.81 108 ASP B C 1
ATOM 2284 O O . ASP B 1 108 ? 10.758 13.109 20.406 1 96.81 108 ASP B O 1
ATOM 2288 N N . THR B 1 109 ? 8.93 13.234 19.188 1 97 109 THR B N 1
ATOM 2289 C CA . THR B 1 109 ? 9.305 14.398 18.391 1 97 109 THR B CA 1
ATOM 2290 C C . THR B 1 109 ? 8.18 15.43 18.375 1 97 109 THR B C 1
ATOM 2292 O O . THR B 1 109 ? 7.027 15.102 18.672 1 97 109 THR B O 1
ATOM 2295 N N . PRO B 1 110 ? 8.5 16.656 18.016 1 97.81 110 PRO B N 1
ATOM 2296 C CA . PRO B 1 110 ? 7.434 17.656 17.938 1 97.81 110 PRO B CA 1
ATOM 2297 C C . PRO B 1 110 ? 6.301 17.25 17 1 97.81 110 PRO B C 1
ATOM 2299 O O . PRO B 1 110 ? 5.125 17.406 17.344 1 97.81 110 PRO B O 1
ATOM 2302 N N . VAL B 1 111 ? 6.582 16.656 15.906 1 98.44 111 VAL B N 1
ATOM 2303 C CA . VAL B 1 111 ? 5.57 16.281 14.922 1 98.44 111 VAL B CA 1
ATOM 2304 C C . VAL B 1 111 ? 4.719 15.141 15.469 1 98.44 111 VAL B C 1
ATOM 2306 O O . VAL B 1 111 ? 3.488 15.188 15.414 1 98.44 111 VAL B O 1
ATOM 2309 N N . THR B 1 112 ? 5.348 14.094 16.047 1 98.62 112 THR B N 1
ATOM 2310 C CA . THR B 1 112 ? 4.598 12.938 16.516 1 98.62 112 THR B CA 1
ATOM 2311 C C . THR B 1 112 ? 3.805 13.289 17.781 1 98.62 112 THR B C 1
ATOM 2313 O O . THR B 1 112 ? 2.715 12.758 18 1 98.62 112 THR B O 1
ATOM 2316 N N . LEU B 1 113 ? 4.332 14.211 18.625 1 98.38 113 LEU B N 1
ATOM 2317 C CA . LEU B 1 113 ? 3.557 14.648 19.781 1 98.38 113 LEU B CA 1
ATOM 2318 C C . LEU B 1 113 ? 2.391 15.531 19.344 1 98.38 113 LEU B C 1
ATOM 2320 O O . LEU B 1 113 ? 1.307 15.461 19.938 1 98.38 113 LEU B O 1
ATOM 2324 N N . ALA B 1 114 ? 2.607 16.375 18.328 1 98.75 114 ALA B N 1
ATOM 2325 C CA . ALA B 1 114 ? 1.505 17.156 17.781 1 98.75 114 ALA B CA 1
ATOM 2326 C C . ALA B 1 114 ? 0.375 16.25 17.297 1 98.75 114 ALA B C 1
ATOM 2328 O O . ALA B 1 114 ? -0.8 16.531 17.562 1 98.75 114 ALA B O 1
ATOM 2329 N N . ALA B 1 115 ? 0.719 15.188 16.609 1 98.81 115 ALA B N 1
ATOM 2330 C CA . ALA B 1 115 ? -0.265 14.219 16.141 1 98.81 115 ALA B CA 1
ATOM 2331 C C . ALA B 1 115 ? -1.057 13.633 17.312 1 98.81 115 ALA B C 1
ATOM 2333 O O . ALA B 1 115 ? -2.289 13.664 17.312 1 98.81 115 ALA B O 1
ATOM 2334 N N . LYS B 1 116 ? -0.321 13.133 18.266 1 98.25 116 LYS B N 1
ATOM 2335 C CA . LYS B 1 116 ? -0.987 12.547 19.422 1 98.25 116 LYS B CA 1
ATOM 2336 C C . LYS B 1 116 ? -1.893 13.562 20.109 1 98.25 116 LYS B C 1
ATOM 2338 O O . LYS B 1 116 ? -3.012 13.242 20.5 1 98.25 116 LYS B O 1
ATOM 2343 N N . SER B 1 117 ? -1.377 14.781 20.25 1 98.19 117 SER B N 1
ATOM 2344 C CA . SER B 1 117 ? -2.115 15.852 20.922 1 98.19 117 SER B CA 1
ATOM 2345 C C . SER B 1 117 ? -3.447 16.125 20.234 1 98.19 117 SER B C 1
ATOM 2347 O O . SER B 1 117 ? -4.477 16.266 20.891 1 98.19 117 SER B O 1
ATOM 2349 N N . LEU B 1 118 ? -3.473 16.141 18.953 1 98.5 118 LEU B N 1
ATOM 2350 C CA . LEU B 1 118 ? -4.684 16.469 18.219 1 98.5 118 LEU B CA 1
ATOM 2351 C C . LEU B 1 118 ? -5.59 15.25 18.078 1 98.5 118 LEU B C 1
ATOM 2353 O O . LEU B 1 118 ? -6.816 15.383 18.094 1 98.5 118 LEU B O 1
ATOM 2357 N N . LEU B 1 119 ? -4.988 14.047 17.969 1 98.25 119 LEU B N 1
ATOM 2358 C CA . LEU B 1 119 ? -5.773 12.812 17.922 1 98.25 119 LEU B CA 1
ATOM 2359 C C . LEU B 1 119 ? -6.598 12.656 19.188 1 98.25 119 LEU B C 1
ATOM 2361 O O . LEU B 1 119 ? -7.711 12.125 19.156 1 98.25 119 LEU B O 1
ATOM 2365 N N . ARG B 1 120 ? -6.074 13.156 20.281 1 97 120 ARG B N 1
ATOM 2366 C CA . ARG B 1 120 ? -6.734 13.047 21.578 1 97 120 ARG B CA 1
ATOM 2367 C C . ARG B 1 120 ? -8.133 13.648 21.531 1 97 120 ARG B C 1
ATOM 2369 O O . ARG B 1 120 ? -9.039 13.188 22.234 1 97 120 ARG B O 1
ATOM 2376 N N . VAL B 1 121 ? -8.383 14.641 20.719 1 97.44 121 VAL B N 1
ATOM 2377 C CA . VAL B 1 121 ? -9.664 15.344 20.672 1 97.44 121 VAL B CA 1
ATOM 2378 C C . VAL B 1 121 ? -10.352 15.062 19.344 1 97.44 121 VAL B C 1
ATOM 2380 O O . VAL B 1 121 ? -11.219 15.836 18.906 1 97.44 121 VAL B O 1
ATOM 2383 N N . GLY B 1 122 ? -9.906 14.055 18.625 1 97.88 122 GLY B N 1
ATOM 2384 C CA . GLY B 1 122 ? -10.602 13.547 17.453 1 97.88 122 GLY B CA 1
ATOM 2385 C C . GLY B 1 122 ? -10.281 14.312 16.188 1 97.88 122 GLY B C 1
ATOM 2386 O O . GLY B 1 122 ? -10.992 14.195 15.18 1 97.88 122 GLY B O 1
ATOM 2387 N N . CYS B 1 123 ? -9.211 15.125 16.203 1 98.5 123 CYS B N 1
ATOM 2388 C CA . CYS B 1 123 ? -8.82 15.875 15.016 1 98.5 123 CYS B CA 1
ATOM 2389 C C . CYS B 1 123 ? -8.086 14.984 14.023 1 98.5 123 CYS B C 1
ATOM 2391 O O . CYS B 1 123 ? -7.301 14.117 14.422 1 98.5 123 CYS B O 1
ATOM 2393 N N . PRO B 1 124 ? -8.312 15.242 12.742 1 98.81 124 PRO B N 1
ATOM 2394 C CA . PRO B 1 124 ? -7.648 14.422 11.727 1 98.81 124 PRO B CA 1
ATOM 2395 C C . PRO B 1 124 ? -6.164 14.742 11.594 1 98.81 124 PRO B C 1
ATOM 2397 O O . PRO B 1 124 ? -5.754 15.883 11.789 1 98.81 124 PRO B O 1
ATOM 2400 N N . VAL B 1 125 ? -5.402 13.742 11.328 1 98.94 125 VAL B N 1
ATOM 2401 C CA . VAL B 1 125 ? -4 13.812 10.93 1 98.94 125 VAL B CA 1
ATOM 2402 C C . VAL B 1 125 ? -3.855 13.398 9.469 1 98.94 125 VAL B C 1
ATOM 2404 O O . VAL B 1 125 ? -4.168 12.266 9.109 1 98.94 125 VAL B O 1
ATOM 2407 N N . LEU B 1 126 ? -3.436 14.344 8.625 1 98.94 126 LEU B N 1
ATOM 2408 C CA . LEU B 1 126 ? -3.271 14.125 7.191 1 98.94 126 LEU B CA 1
ATOM 2409 C C . LEU B 1 126 ? -1.798 13.961 6.832 1 98.94 126 LEU B C 1
ATOM 2411 O O . LEU B 1 126 ? -0.99 14.859 7.082 1 98.94 126 LEU B O 1
ATOM 2415 N N . LEU B 1 127 ? -1.478 12.844 6.266 1 98.88 127 LEU B N 1
ATOM 2416 C CA . LEU B 1 127 ? -0.089 12.5 5.988 1 98.88 127 LEU B CA 1
ATOM 2417 C C . LEU B 1 127 ? 0.198 12.562 4.488 1 98.88 127 LEU B C 1
ATOM 2419 O O . LEU B 1 127 ? -0.489 11.914 3.695 1 98.88 127 LEU B O 1
ATOM 2423 N N . ALA B 1 128 ? 1.169 13.344 4.117 1 98.38 128 ALA B N 1
ATOM 2424 C CA . ALA B 1 128 ? 1.702 13.367 2.76 1 98.38 128 ALA B CA 1
ATOM 2425 C C . ALA B 1 128 ? 3.021 12.609 2.674 1 98.38 128 ALA B C 1
ATOM 2427 O O . ALA B 1 128 ? 4.098 13.195 2.797 1 98.38 128 ALA B O 1
ATOM 2428 N N . VAL B 1 129 ? 2.938 11.383 2.342 1 97.81 129 VAL B N 1
ATOM 2429 C CA . VAL B 1 129 ? 4.07 10.469 2.422 1 97.81 129 VAL B CA 1
ATOM 2430 C C . VAL B 1 129 ? 5.121 10.859 1.385 1 97.81 129 VAL B C 1
ATOM 2432 O O . VAL B 1 129 ? 4.785 11.234 0.26 1 97.81 129 VAL B O 1
ATOM 2435 N N . SER B 1 130 ? 6.336 10.859 1.762 1 96.44 130 SER B N 1
ATOM 2436 C CA . SER B 1 130 ? 7.516 11 0.916 1 96.44 130 SER B CA 1
ATOM 2437 C C . SER B 1 130 ? 8.68 10.164 1.443 1 96.44 130 SER B C 1
ATOM 2439 O O . SER B 1 130 ? 9.375 10.57 2.375 1 96.44 130 SER B O 1
ATOM 2441 N N . THR B 1 131 ? 8.875 8.977 0.817 1 95.75 131 THR B N 1
ATOM 2442 C CA . THR B 1 131 ? 9.922 8.07 1.276 1 95.75 131 THR B CA 1
ATOM 2443 C C . THR B 1 131 ? 10.391 7.164 0.14 1 95.75 131 THR B C 1
ATOM 2445 O O . THR B 1 131 ? 9.594 6.75 -0.702 1 95.75 131 THR B O 1
ATOM 2448 N N . ASN B 1 132 ? 11.672 6.859 0.17 1 94.94 132 ASN B N 1
ATOM 2449 C CA . ASN B 1 132 ? 12.242 5.953 -0.825 1 94.94 132 ASN B CA 1
ATOM 2450 C C . ASN B 1 132 ? 12.055 4.492 -0.424 1 94.94 132 ASN B C 1
ATOM 2452 O O . ASN B 1 132 ? 12.555 3.592 -1.099 1 94.94 132 ASN B O 1
ATOM 2456 N N . ASP B 1 133 ? 11.273 4.238 0.605 1 96.5 133 ASP B N 1
ATOM 2457 C CA . ASP B 1 133 ? 11.031 2.879 1.081 1 96.5 133 ASP B CA 1
ATOM 2458 C C . ASP B 1 133 ? 9.539 2.617 1.276 1 96.5 133 ASP B C 1
ATOM 2460 O O . ASP B 1 133 ? 9.141 1.927 2.217 1 96.5 133 ASP B O 1
ATOM 2464 N N . GLY B 1 134 ? 8.734 3.219 0.499 1 96.69 134 GLY B N 1
ATOM 2465 C CA . GLY B 1 134 ? 7.289 3.156 0.615 1 96.69 134 GLY B CA 1
ATOM 2466 C C . GLY B 1 134 ? 6.73 1.771 0.353 1 96.69 134 GLY B C 1
ATOM 2467 O O . GLY B 1 134 ? 5.684 1.407 0.892 1 96.69 134 GLY B O 1
ATOM 2468 N N . LEU B 1 135 ? 7.336 0.95 -0.467 1 96.31 135 LEU B N 1
ATOM 2469 C CA . LEU B 1 135 ? 6.898 -0.414 -0.745 1 96.31 135 LEU B CA 1
ATOM 2470 C C . LEU B 1 135 ? 7.723 -1.421 0.05 1 96.31 135 LEU B C 1
ATOM 2472 O O . LEU B 1 135 ? 7.613 -2.629 -0.169 1 96.31 135 LEU B O 1
ATOM 2476 N N . GLY B 1 136 ? 8.609 -0.909 0.914 1 94.56 136 GLY B N 1
ATOM 2477 C CA . GLY B 1 136 ? 9.375 -1.707 1.859 1 94.56 136 GLY B CA 1
ATOM 2478 C C . GLY B 1 136 ? 8.844 -1.615 3.279 1 94.56 136 GLY B C 1
ATOM 2479 O O . GLY B 1 136 ? 7.66 -1.834 3.523 1 94.56 136 GLY B O 1
ATOM 2480 N N . ALA B 1 137 ? 9.68 -1.227 4.172 1 93.62 137 ALA B N 1
ATOM 2481 C CA . ALA B 1 137 ? 9.312 -1.162 5.586 1 93.62 137 ALA B CA 1
ATOM 2482 C C . ALA B 1 137 ? 8.234 -0.113 5.824 1 93.62 137 ALA B C 1
ATOM 2484 O O . ALA B 1 137 ? 7.328 -0.318 6.641 1 93.62 137 ALA B O 1
ATOM 2485 N N . SER B 1 138 ? 8.25 0.997 5.129 1 96.81 138 SER B N 1
ATOM 2486 C CA . SER B 1 138 ? 7.27 2.062 5.32 1 96.81 138 SER B CA 1
ATOM 2487 C C . SER B 1 138 ? 5.879 1.622 4.879 1 96.81 138 SER B C 1
ATOM 2489 O O . SER B 1 138 ? 4.875 2.184 5.32 1 96.81 138 SER B O 1
ATOM 2491 N N . GLY B 1 139 ? 5.859 0.671 3.926 1 96.75 139 GLY B N 1
ATOM 2492 C CA . GLY B 1 139 ? 4.578 0.177 3.449 1 96.75 139 GLY B CA 1
ATOM 2493 C C . GLY B 1 139 ? 3.715 -0.407 4.555 1 96.75 139 GLY B C 1
ATOM 2494 O O . GLY B 1 139 ? 2.504 -0.18 4.59 1 96.75 139 GLY B O 1
ATOM 2495 N N . GLU B 1 140 ? 4.336 -1.166 5.41 1 95.94 140 GLU B N 1
ATOM 2496 C CA . GLU B 1 140 ? 3.611 -1.724 6.547 1 95.94 140 GLU B CA 1
ATOM 2497 C C . GLU B 1 140 ? 3.055 -0.621 7.441 1 95.94 140 GLU B C 1
ATOM 2499 O O . GLU B 1 140 ? 1.926 -0.717 7.93 1 95.94 140 GLU B O 1
ATOM 2504 N N . ASN B 1 141 ? 3.918 0.398 7.688 1 97.94 141 ASN B N 1
ATOM 2505 C CA . ASN B 1 141 ? 3.5 1.521 8.523 1 97.94 141 ASN B CA 1
ATOM 2506 C C . ASN B 1 141 ? 2.34 2.285 7.891 1 97.94 141 ASN B C 1
ATOM 2508 O O . ASN B 1 141 ? 1.399 2.678 8.586 1 97.94 141 ASN B O 1
ATOM 2512 N N . ILE B 1 142 ? 2.416 2.467 6.562 1 98.38 142 ILE B N 1
ATOM 2513 C CA . ILE B 1 142 ? 1.341 3.131 5.836 1 98.38 142 ILE B CA 1
ATOM 2514 C C . ILE B 1 142 ? 0.045 2.34 5.992 1 98.38 142 ILE B C 1
ATOM 2516 O O . ILE B 1 142 ? -0.995 2.9 6.344 1 98.38 142 ILE B O 1
ATOM 2520 N N . ALA B 1 143 ? 0.112 1.065 5.766 1 97.31 143 ALA B N 1
ATOM 2521 C CA . ALA B 1 143 ? -1.067 0.208 5.855 1 97.31 143 ALA B CA 1
ATOM 2522 C C . ALA B 1 143 ? -1.667 0.246 7.258 1 97.31 143 ALA B C 1
ATOM 2524 O O . ALA B 1 143 ? -2.889 0.315 7.414 1 97.31 143 ALA B O 1
ATOM 2525 N N . ARG B 1 144 ? -0.87 0.189 8.258 1 96.69 144 ARG B N 1
ATOM 2526 C CA . ARG B 1 144 ? -1.318 0.243 9.648 1 96.69 144 ARG B CA 1
ATOM 2527 C C . ARG B 1 144 ? -2.049 1.551 9.938 1 96.69 144 ARG B C 1
ATOM 2529 O O . ARG B 1 144 ? -3.135 1.545 10.523 1 96.69 144 ARG B O 1
ATOM 2536 N N . LEU B 1 145 ? -1.436 2.629 9.523 1 98.25 145 LEU B N 1
ATOM 2537 C CA . LEU B 1 145 ? -2.006 3.939 9.812 1 98.25 145 LEU B CA 1
ATOM 2538 C C . LEU B 1 145 ? -3.283 4.168 9.008 1 98.25 145 LEU B C 1
ATOM 2540 O O . LEU B 1 145 ? -4.207 4.836 9.477 1 98.25 145 LEU B O 1
ATOM 2544 N N . MET B 1 146 ? -3.332 3.588 7.824 1 96.94 146 MET B N 1
ATOM 2545 C CA . MET B 1 146 ? -4.508 3.701 6.965 1 96.94 146 MET B CA 1
ATOM 2546 C C . MET B 1 146 ? -5.746 3.154 7.664 1 96.94 146 MET B C 1
ATOM 2548 O O . MET B 1 146 ? -6.863 3.588 7.383 1 96.94 146 MET B O 1
ATOM 2552 N N . GLN B 1 147 ? -5.547 2.283 8.594 1 94.62 147 GLN B N 1
ATOM 2553 C CA . GLN B 1 147 ? -6.664 1.608 9.25 1 94.62 147 GLN B CA 1
ATOM 2554 C C . GLN B 1 147 ? -6.996 2.266 10.586 1 94.62 147 GLN B C 1
ATOM 2556 O O . GLN B 1 147 ? -7.938 1.854 11.266 1 94.62 147 GLN B O 1
ATOM 2561 N N . ARG B 1 148 ? -6.234 3.182 10.992 1 96.75 148 ARG B N 1
ATOM 2562 C CA . ARG B 1 148 ? -6.453 3.84 12.273 1 96.75 148 ARG B CA 1
ATOM 2563 C C . ARG B 1 148 ? -7.418 5.012 12.133 1 96.75 148 ARG B C 1
ATOM 2565 O O . ARG B 1 148 ? -7.398 5.723 11.133 1 96.75 148 ARG B O 1
ATOM 2572 N N . LYS B 1 149 ? -8.188 5.188 13.125 1 97.12 149 LYS B N 1
ATOM 2573 C CA . LYS B 1 149 ? -9.117 6.309 13.141 1 97.12 149 LYS B CA 1
ATOM 2574 C C . LYS B 1 149 ? -8.375 7.641 13.086 1 97.12 149 LYS B C 1
ATOM 2576 O O . LYS B 1 149 ? -7.336 7.805 13.727 1 97.12 149 LYS B O 1
ATOM 2581 N N . HIS B 1 150 ? -8.852 8.57 12.242 1 98.44 150 HIS B N 1
ATOM 2582 C CA . HIS B 1 150 ? -8.492 9.984 12.18 1 98.44 150 HIS B CA 1
ATOM 2583 C C . HIS B 1 150 ? -7.18 10.18 11.43 1 98.44 150 HIS B C 1
ATOM 2585 O O . HIS B 1 150 ? -6.656 11.297 11.375 1 98.44 150 HIS B O 1
ATOM 2591 N N . TYR B 1 151 ? -6.582 9.102 10.945 1 98.81 151 TYR B N 1
ATOM 2592 C CA . TYR B 1 151 ? -5.484 9.234 10 1 98.81 151 TYR B CA 1
ATOM 2593 C C . TYR B 1 151 ? -6 9.242 8.562 1 98.81 151 TYR B C 1
ATOM 2595 O O . TYR B 1 151 ? -6.891 8.469 8.211 1 98.81 151 TYR B O 1
ATOM 2603 N N . TYR B 1 152 ? -5.453 10.094 7.77 1 98.81 152 TYR B N 1
ATOM 2604 C CA . TYR B 1 152 ? -5.742 10.203 6.344 1 98.81 152 TYR B CA 1
ATOM 2605 C C . TYR B 1 152 ? -4.465 10.438 5.543 1 98.81 152 TYR B C 1
ATOM 2607 O O . TYR B 1 152 ? -3.436 10.82 6.105 1 98.81 152 TYR B O 1
ATOM 2615 N N . PHE B 1 153 ? -4.594 10.219 4.254 1 98.81 153 PHE B N 1
ATOM 2616 C CA . PHE B 1 153 ? -3.42 10.336 3.395 1 98.81 153 PHE B CA 1
ATOM 2617 C C . PHE B 1 153 ? -3.715 11.227 2.193 1 98.81 153 PHE B C 1
ATOM 2619 O O . PHE B 1 153 ? -4.797 11.148 1.604 1 98.81 153 PHE B O 1
ATOM 2626 N N . VAL B 1 154 ? -2.768 12.133 1.937 1 98.69 154 VAL B N 1
ATOM 2627 C CA . VAL B 1 154 ? -2.762 12.711 0.595 1 98.69 154 VAL B CA 1
ATOM 2628 C C . VAL B 1 154 ? -2.49 11.617 -0.434 1 98.69 154 VAL B C 1
ATOM 2630 O O . VAL B 1 154 ? -1.576 10.805 -0.26 1 98.69 154 VAL B O 1
ATOM 2633 N N . PRO B 1 155 ? -3.277 11.578 -1.474 1 98.12 155 PRO B N 1
ATOM 2634 C CA . PRO B 1 155 ? -3.039 10.516 -2.457 1 98.12 155 PRO B CA 1
ATOM 2635 C C . PRO B 1 155 ? -1.581 10.445 -2.906 1 98.12 155 PRO B C 1
ATOM 2637 O O . PRO B 1 155 ? -0.92 11.484 -3.033 1 98.12 155 PRO B O 1
ATOM 2640 N N . TYR B 1 156 ? -1.101 9.164 -3.141 1 97.31 156 TYR B N 1
ATOM 2641 C CA . TYR B 1 156 ? 0.321 8.961 -3.396 1 97.31 156 TYR B CA 1
ATOM 2642 C C . TYR B 1 156 ? 0.538 7.836 -4.402 1 97.31 156 TYR B C 1
ATOM 2644 O O . TYR B 1 156 ? -0.398 7.109 -4.742 1 97.31 156 TYR B O 1
ATOM 2652 N N . GLY B 1 157 ? 1.696 7.754 -4.871 1 96.88 157 GLY B N 1
ATOM 2653 C CA . GLY B 1 157 ? 2.1 6.711 -5.801 1 96.88 157 GLY B CA 1
ATOM 2654 C C . GLY B 1 157 ? 3.604 6.613 -5.973 1 96.88 157 GLY B C 1
ATOM 2655 O O . GLY B 1 157 ? 4.359 7.238 -5.227 1 96.88 157 GLY B O 1
ATOM 2656 N N . GLN B 1 158 ? 3.973 5.645 -6.859 1 97.12 158 GLN B N 1
ATOM 2657 C CA . GLN B 1 158 ? 5.383 5.504 -7.215 1 97.12 158 GLN B CA 1
ATOM 2658 C C . GLN B 1 158 ? 5.844 6.656 -8.102 1 97.12 158 GLN B C 1
ATOM 2660 O O . GLN B 1 158 ? 5.555 6.68 -9.297 1 97.12 158 GLN B O 1
ATOM 2665 N N . ASP B 1 159 ? 6.664 7.551 -7.547 1 94.5 159 ASP B N 1
ATOM 2666 C CA . ASP B 1 159 ? 7.035 8.781 -8.234 1 94.5 159 ASP B CA 1
ATOM 2667 C C . ASP B 1 159 ? 8.102 8.523 -9.289 1 94.5 159 ASP B C 1
ATOM 2669 O O . ASP B 1 159 ? 8.305 9.344 -10.188 1 94.5 159 ASP B O 1
ATOM 2673 N N . ASP B 1 160 ? 8.852 7.48 -9.156 1 94.69 160 ASP B N 1
ATOM 2674 C CA . ASP B 1 160 ? 9.898 7.078 -10.094 1 94.69 160 ASP B CA 1
ATOM 2675 C C . ASP B 1 160 ? 10.141 5.57 -10.031 1 94.69 160 ASP B C 1
ATOM 2677 O O . ASP B 1 160 ? 11.203 5.129 -9.586 1 94.69 160 ASP B O 1
ATOM 2681 N N . ALA B 1 161 ? 9.258 4.801 -10.586 1 94.56 161 ALA B N 1
ATOM 2682 C CA . ALA B 1 161 ? 9.273 3.348 -10.445 1 94.56 161 ALA B CA 1
ATOM 2683 C C . ALA B 1 161 ? 10.508 2.746 -11.117 1 94.56 161 ALA B C 1
ATOM 2685 O O . ALA B 1 161 ? 10.984 1.682 -10.711 1 94.56 161 ALA B O 1
ATOM 2686 N N . ALA B 1 162 ? 11.023 3.434 -12.141 1 94.12 162 ALA B N 1
ATOM 2687 C CA . ALA B 1 162 ? 12.18 2.918 -12.875 1 94.12 162 ALA B CA 1
ATOM 2688 C C . ALA B 1 162 ? 13.453 3.039 -12.047 1 94.12 162 ALA B C 1
ATOM 2690 O O . ALA B 1 162 ? 14.18 2.059 -11.867 1 94.12 162 ALA B O 1
ATOM 2691 N N . GLN B 1 163 ? 13.68 4.211 -11.43 1 95.25 163 GLN B N 1
ATOM 2692 C CA . GLN B 1 163 ? 14.945 4.473 -10.758 1 95.25 163 GLN B CA 1
ATOM 2693 C C . GLN B 1 163 ? 14.82 4.27 -9.25 1 95.25 163 GLN B C 1
ATOM 2695 O O . GLN B 1 163 ? 15.82 4.02 -8.57 1 95.25 163 GLN B O 1
ATOM 2700 N N . LYS B 1 164 ? 13.578 4.477 -8.797 1 95.06 164 LYS B N 1
ATOM 2701 C CA . LYS B 1 164 ? 13.305 4.312 -7.367 1 95.06 164 LYS B CA 1
ATOM 2702 C C . LYS B 1 164 ? 12.086 3.418 -7.141 1 95.06 164 LYS B C 1
ATOM 2704 O O . LYS B 1 164 ? 11.07 3.867 -6.605 1 95.06 164 LYS B O 1
ATOM 2709 N N . PRO B 1 165 ? 12.164 2.119 -7.395 1 94.94 165 PRO B N 1
ATOM 2710 C CA . PRO B 1 165 ? 10.992 1.235 -7.449 1 94.94 165 PRO B CA 1
ATOM 2711 C C . PRO B 1 165 ? 10.273 1.124 -6.109 1 94.94 165 PRO B C 1
ATOM 2713 O O . PRO B 1 165 ? 9.078 0.809 -6.074 1 94.94 165 PRO B O 1
ATOM 2716 N N . GLN B 1 166 ? 10.945 1.46 -4.988 1 96.44 166 GLN B N 1
ATOM 2717 C CA . GLN B 1 166 ? 10.312 1.304 -3.682 1 96.44 166 GLN B CA 1
ATOM 2718 C C . GLN B 1 166 ? 9.75 2.631 -3.178 1 96.44 166 GLN B C 1
ATOM 2720 O O . GLN B 1 166 ? 9.141 2.689 -2.109 1 96.44 166 GLN B O 1
ATOM 2725 N N . SER B 1 167 ? 9.977 3.695 -3.941 1 96.38 167 SER B N 1
ATOM 2726 C CA . SER B 1 167 ? 9.641 5.035 -3.475 1 96.38 167 SER B CA 1
ATOM 2727 C C . SER B 1 167 ? 8.148 5.316 -3.627 1 96.38 167 SER B C 1
ATOM 2729 O O . SER B 1 167 ? 7.543 4.953 -4.637 1 96.38 167 SER B O 1
ATOM 2731 N N . LEU B 1 168 ? 7.574 5.879 -2.6 1 96.88 168 LEU B N 1
ATOM 2732 C CA . LEU B 1 168 ? 6.223 6.434 -2.645 1 96.88 168 LEU B CA 1
ATOM 2733 C C . LEU B 1 168 ? 6.23 7.914 -2.283 1 96.88 168 LEU B C 1
ATOM 2735 O O . LEU B 1 168 ? 6.902 8.32 -1.334 1 96.88 168 LEU B O 1
ATOM 2739 N N . LYS B 1 169 ? 5.527 8.703 -3.051 1 96.44 169 LYS B N 1
ATOM 2740 C CA . LYS B 1 169 ? 5.434 10.141 -2.838 1 96.44 169 LYS B CA 1
ATOM 2741 C C . LYS B 1 169 ? 4 10.633 -3.027 1 96.44 169 LYS B C 1
ATOM 2743 O O . LYS B 1 169 ? 3.318 10.227 -3.971 1 96.44 169 LYS B O 1
ATOM 2748 N N . ALA B 1 170 ? 3.578 11.445 -2.09 1 97.19 170 ALA B N 1
ATOM 2749 C CA . ALA B 1 170 ? 2.264 12.078 -2.199 1 97.19 170 ALA B CA 1
ATOM 2750 C C . ALA B 1 170 ? 2.24 13.102 -3.326 1 97.19 170 ALA B C 1
ATOM 2752 O O . ALA B 1 170 ? 3.236 13.789 -3.574 1 97.19 170 ALA B O 1
ATOM 2753 N N . ASP B 1 171 ? 1.149 13.188 -4.012 1 96.12 171 ASP B N 1
ATOM 2754 C CA . ASP B 1 171 ? 0.889 14.297 -4.922 1 96.12 171 ASP B CA 1
ATOM 2755 C C . ASP B 1 171 ? 0.439 15.539 -4.152 1 96.12 171 ASP B C 1
ATOM 2757 O O . ASP B 1 171 ? -0.755 15.727 -3.912 1 96.12 171 ASP B O 1
ATOM 2761 N N . LEU B 1 172 ? 1.308 16.422 -3.865 1 96.12 172 LEU B N 1
ATOM 2762 C CA . LEU B 1 172 ? 1.058 17.547 -2.969 1 96.12 172 LEU B CA 1
ATOM 2763 C C . LEU B 1 172 ? 0.045 18.516 -3.576 1 96.12 172 LEU B C 1
ATOM 2765 O O . LEU B 1 172 ? -0.547 19.328 -2.865 1 96.12 172 LEU B O 1
ATOM 2769 N N . THR B 1 173 ? -0.137 18.422 -4.879 1 95.56 173 THR B N 1
ATOM 2770 C CA . THR B 1 173 ? -1.143 19.281 -5.496 1 95.56 173 THR B CA 1
ATOM 2771 C C . THR B 1 173 ? -2.539 18.938 -4.988 1 95.56 173 THR B C 1
ATOM 2773 O O . THR B 1 173 ? -3.473 19.734 -5.129 1 95.56 173 THR B O 1
ATOM 2776 N N . LEU B 1 174 ? -2.701 17.781 -4.363 1 97.38 174 LEU B N 1
ATOM 2777 C CA . LEU B 1 174 ? -3.994 17.312 -3.869 1 97.38 174 LEU B CA 1
ATOM 2778 C C . LEU B 1 174 ? -4.145 17.609 -2.379 1 97.38 174 LEU B C 1
ATOM 2780 O O . LEU B 1 174 ? -5.172 17.281 -1.779 1 97.38 174 LEU B O 1
ATOM 2784 N N . LEU B 1 175 ? -3.154 18.234 -1.755 1 98 175 LEU B N 1
ATOM 2785 C CA . LEU B 1 175 ? -3.127 18.469 -0.315 1 98 175 LEU B CA 1
ATOM 2786 C C . LEU B 1 175 ? -4.336 19.281 0.128 1 98 175 LEU B C 1
ATOM 2788 O O . LEU B 1 175 ? -5.031 18.906 1.072 1 98 175 LEU B O 1
ATOM 2792 N N . PRO B 1 176 ? -4.711 20.406 -0.608 1 97.81 176 PRO B N 1
ATOM 2793 C CA . PRO B 1 176 ? -5.875 21.156 -0.148 1 97.81 176 PRO B CA 1
ATOM 2794 C C . PRO B 1 176 ? -7.164 20.344 -0.18 1 97.81 176 PRO B C 1
ATOM 2796 O O . PRO B 1 176 ? -7.945 20.375 0.776 1 97.81 176 PRO B O 1
ATOM 2799 N N . ALA B 1 177 ? -7.371 19.609 -1.246 1 98.19 177 ALA B N 1
ATOM 2800 C CA . ALA B 1 177 ? -8.57 18.781 -1.369 1 98.19 177 ALA B CA 1
ATOM 2801 C C . ALA B 1 177 ? -8.57 17.672 -0.323 1 98.19 177 ALA B C 1
ATOM 2803 O O . ALA B 1 177 ? -9.625 17.344 0.239 1 98.19 177 ALA B O 1
ATOM 2804 N N . ALA B 1 178 ? -7.422 17.078 -0.099 1 98.69 178 ALA B N 1
ATOM 2805 C CA . ALA B 1 178 ? -7.305 16.016 0.901 1 98.69 178 ALA B CA 1
ATOM 2806 C C . ALA B 1 178 ? -7.613 16.547 2.299 1 98.69 178 ALA B C 1
ATOM 2808 O O . ALA B 1 178 ? -8.219 15.852 3.115 1 98.69 178 ALA B O 1
ATOM 2809 N N . LEU B 1 179 ? -7.141 17.781 2.596 1 98.69 179 LEU B N 1
ATOM 2810 C CA . LEU B 1 179 ? -7.445 18.406 3.879 1 98.69 179 LEU B CA 1
ATOM 2811 C C . LEU B 1 179 ? -8.945 18.578 4.055 1 98.69 179 LEU B C 1
ATOM 2813 O O . LEU B 1 179 ? -9.5 18.219 5.102 1 98.69 179 LEU B O 1
ATOM 2817 N N . GLU B 1 180 ? -9.594 19.078 3.049 1 98.19 180 GLU B N 1
ATOM 2818 C CA . GLU B 1 180 ? -11.039 19.25 3.102 1 98.19 180 GLU B CA 1
ATOM 2819 C C . GLU B 1 180 ? -11.742 17.922 3.369 1 98.19 180 GLU B C 1
ATOM 2821 O O . GLU B 1 180 ? -12.633 17.844 4.219 1 98.19 180 GLU B O 1
ATOM 2826 N N . ALA B 1 181 ? -11.359 16.891 2.662 1 98.69 181 ALA B N 1
ATOM 2827 C CA . ALA B 1 181 ? -11.953 15.57 2.846 1 98.69 181 ALA B CA 1
ATOM 2828 C C . ALA B 1 181 ? -11.727 15.062 4.266 1 98.69 181 ALA B C 1
ATOM 2830 O O . ALA B 1 181 ? -12.656 14.562 4.906 1 98.69 181 ALA B O 1
ATOM 2831 N N . ALA B 1 182 ? -10.508 15.18 4.777 1 98.69 182 ALA B N 1
ATOM 2832 C CA . ALA B 1 182 ? -10.156 14.703 6.113 1 98.69 182 ALA B CA 1
ATOM 2833 C C . ALA B 1 182 ? -11 15.398 7.18 1 98.69 182 ALA B C 1
ATOM 2835 O O . ALA B 1 182 ? -11.43 14.766 8.148 1 98.69 182 ALA B O 1
ATOM 2836 N N . LEU B 1 183 ? -11.211 16.672 6.984 1 98.44 183 LEU B N 1
ATOM 2837 C CA . LEU B 1 183 ? -12.008 17.438 7.934 1 98.44 183 LEU B CA 1
ATOM 2838 C C . LEU B 1 183 ? -13.445 16.922 7.977 1 98.44 183 LEU B C 1
ATOM 2840 O O . LEU B 1 183 ? -14.156 17.141 8.961 1 98.44 183 LEU B O 1
ATOM 2844 N N . HIS B 1 184 ? -13.852 16.297 6.941 1 98.06 184 HIS B N 1
ATOM 2845 C CA . HIS B 1 184 ? -15.188 15.719 6.887 1 98.06 184 HIS B CA 1
ATOM 2846 C C . HIS B 1 184 ? -15.148 14.227 7.195 1 98.06 184 HIS B C 1
ATOM 2848 O O . HIS B 1 184 ? -16.125 13.508 6.953 1 98.06 184 HIS B O 1
ATOM 2854 N N . GLY B 1 185 ? -14.008 13.711 7.625 1 97.81 185 GLY B N 1
ATOM 2855 C CA . GLY B 1 185 ? -13.883 12.328 8.039 1 97.81 185 GLY B CA 1
ATOM 2856 C C . GLY B 1 185 ? -13.773 11.359 6.871 1 97.81 185 GLY B C 1
ATOM 2857 O O . GLY B 1 185 ? -14.164 10.195 6.98 1 97.81 185 GLY B O 1
ATOM 2858 N N . GLN B 1 186 ? -13.273 11.906 5.734 1 97.69 186 GLN B N 1
ATOM 2859 C CA . GLN B 1 186 ? -13.227 11.086 4.527 1 97.69 186 GLN B CA 1
ATOM 2860 C C . GLN B 1 186 ? -11.812 11.039 3.949 1 97.69 186 GLN B C 1
ATOM 2862 O O . GLN B 1 186 ? -11.094 12.039 3.967 1 97.69 186 GLN B O 1
ATOM 2867 N N . GLN B 1 187 ? -11.406 9.867 3.496 1 98.31 187 GLN B N 1
ATOM 2868 C CA . GLN B 1 187 ? -10.195 9.719 2.699 1 98.31 187 GLN B CA 1
ATOM 2869 C C . GLN B 1 187 ? -10.422 10.172 1.26 1 98.31 187 GLN B C 1
ATOM 2871 O O . GLN B 1 187 ? -11.336 9.68 0.588 1 98.31 187 GLN B O 1
ATOM 2876 N N . LEU B 1 188 ? -9.617 11.133 0.815 1 98.31 188 LEU B N 1
ATOM 2877 C CA . LEU B 1 188 ? -9.727 11.531 -0.585 1 98.31 188 LEU B CA 1
ATOM 2878 C C . LEU B 1 188 ? -9.422 10.352 -1.506 1 98.31 188 LEU B C 1
ATOM 2880 O O . LEU B 1 188 ? -8.461 9.617 -1.28 1 98.31 188 LEU B O 1
ATOM 2884 N N . GLN B 1 189 ? -10.172 10.164 -2.645 1 96.81 189 GLN B N 1
ATOM 2885 C CA . GLN B 1 189 ? -10.047 9.031 -3.559 1 96.81 189 GLN B CA 1
ATOM 2886 C C . GLN B 1 189 ? -9.719 9.508 -4.973 1 96.81 189 GLN B C 1
ATOM 2888 O O . GLN B 1 189 ? -10.117 10.602 -5.375 1 96.81 189 GLN B O 1
ATOM 2893 N N . PRO B 1 190 ? -9.008 8.648 -5.793 1 97.12 190 PRO B N 1
ATOM 2894 C CA . PRO B 1 190 ? -8.305 7.449 -5.336 1 97.12 190 PRO B CA 1
ATOM 2895 C C . PRO B 1 190 ? -7.066 7.77 -4.5 1 97.12 190 PRO B C 1
ATOM 2897 O O . PRO B 1 190 ? -6.418 8.797 -4.719 1 97.12 190 PRO B O 1
ATOM 2900 N N . VAL B 1 191 ? -6.754 6.93 -3.523 1 96.75 191 VAL B N 1
ATOM 2901 C CA . VAL B 1 191 ? -5.59 7.125 -2.662 1 96.75 191 VAL B CA 1
ATOM 2902 C C . VAL B 1 191 ? -4.316 6.766 -3.424 1 96.75 191 VAL B C 1
ATOM 2904 O O . VAL B 1 191 ? -3.281 7.41 -3.254 1 96.75 191 VAL B O 1
ATOM 2907 N N . LEU B 1 192 ? -4.406 5.688 -4.242 1 96.31 192 LEU B N 1
ATOM 2908 C CA . LEU B 1 192 ? -3.273 5.262 -5.055 1 96.31 192 LEU B CA 1
ATOM 2909 C C . LEU B 1 192 ? -3.262 5.984 -6.395 1 96.31 192 LEU B C 1
ATOM 2911 O O . LEU B 1 192 ? -4.262 5.984 -7.113 1 96.31 192 LEU B O 1
ATOM 2915 N N . ARG B 1 193 ? -2.08 6.598 -6.617 1 93.12 193 ARG B N 1
ATOM 2916 C CA . ARG B 1 193 ? -1.909 7.379 -7.836 1 93.12 193 ARG B CA 1
ATOM 2917 C C . ARG B 1 193 ? -0.833 6.77 -8.734 1 93.12 193 ARG B C 1
ATOM 2919 O O . ARG B 1 193 ? 0.111 6.148 -8.242 1 93.12 193 ARG B O 1
ATOM 2926 N N . GLU B 1 194 ? -1.064 6.832 -10.031 1 88.12 194 GLU B N 1
ATOM 2927 C CA . GLU B 1 194 ? 0.033 6.562 -10.953 1 88.12 194 GLU B CA 1
ATOM 2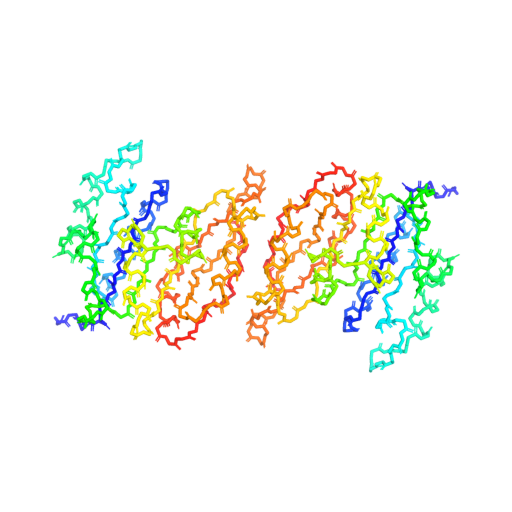928 C C . GLU B 1 194 ? 0.717 7.852 -11.391 1 88.12 194 GLU B C 1
ATOM 2930 O O . GLU B 1 194 ? 0.055 8.867 -11.602 1 88.12 194 GLU B O 1
ATOM 2935 N N . TRP B 1 195 ? 2.051 7.816 -11.156 1 76.62 195 TRP B N 1
ATOM 2936 C CA . TRP B 1 195 ? 2.816 8.992 -11.555 1 76.62 195 TRP B CA 1
ATOM 2937 C C . TRP B 1 195 ? 3.045 9.008 -13.062 1 76.62 195 TRP B C 1
ATOM 2939 O O . TRP B 1 195 ? 3.365 7.977 -13.656 1 76.62 195 TRP B O 1
ATOM 2949 N N . ASN B 1 196 ? 2.215 9.773 -13.844 1 58.66 196 ASN B N 1
ATOM 2950 C CA . ASN B 1 196 ? 2.484 9.969 -15.266 1 58.66 196 ASN B CA 1
ATOM 2951 C C . ASN B 1 196 ? 3.631 10.945 -15.492 1 58.66 196 ASN B C 1
ATOM 2953 O O . ASN B 1 196 ? 3.859 11.844 -14.68 1 58.66 196 ASN B O 1
#

InterPro domains:
  IPR003382 Flavoprotein [PF02441] (9-168)
  IPR036551 Flavin prenyltransferase-like [G3DSA:3.40.50.1950] (5-196)
  IPR036551 Flavin prenyltransferase-like [SSF52507] (9-191)

Solvent-accessible surface area (backbone atoms only — not comparable to full-atom values): 19286 Å² total; per-residue (Å²): 125,81,76,69,68,75,45,38,31,32,40,24,32,35,67,40,60,92,46,43,66,63,34,50,54,45,51,51,50,41,42,73,70,22,37,43,42,44,40,31,24,20,61,56,32,60,66,43,71,52,98,77,42,44,20,66,56,53,50,49,50,50,23,66,75,46,73,36,76,69,30,59,38,60,79,63,25,49,50,37,21,86,65,59,64,39,62,32,38,37,29,40,38,26,26,47,67,56,41,45,33,52,56,70,68,41,52,89,39,21,51,37,28,33,48,53,25,28,46,73,72,68,24,29,35,36,35,23,40,39,28,74,38,31,54,33,74,36,19,33,28,48,22,52,38,56,63,37,87,51,42,38,46,29,32,24,22,42,72,39,36,87,87,36,67,32,20,27,32,34,47,62,90,42,39,68,61,24,51,56,28,32,77,70,75,36,72,40,74,60,42,59,34,55,63,126,125,82,74,67,68,76,45,36,30,32,41,25,31,35,67,40,61,92,46,42,65,61,35,52,53,45,51,50,49,42,42,75,71,22,39,43,43,43,40,30,25,20,61,54,32,59,67,43,72,51,98,76,42,44,19,66,55,53,47,50,51,49,23,66,74,46,72,35,75,70,29,59,38,59,78,63,25,50,50,37,20,87,66,60,64,38,61,30,37,38,29,39,34,26,26,46,68,56,41,46,33,52,56,71,69,43,52,89,40,21,52,36,28,34,47,53,25,28,46,74,73,69,24,28,36,35,35,24,42,40,28,74,37,33,52,33,73,36,19,34,26,50,23,53,37,55,62,36,86,49,43,37,46,28,31,23,22,43,72,39,36,88,86,36,66,33,20,27,32,32,47,64,89,42,39,66,62,24,50,56,30,34,76,71,76,35,70,40,73,59,45,60,33,54,62,127

Organism: Faecalibacterium duncaniae (strain DSM 17677 / JCM 31915 / A2-165) (NCBI:txid411483)

Sequence (392 aa):
MKRQLRGTVAFAVCGSFCTLGAAVAQAEQLVRQGWELLPVMSYAASGLNTRFGRADEWKARLEILTGHRVLDTLQDVEPLGPQQLARALVVAPCTGTTLARLAAGLSDTPVTLAAKSLLRVGCPVLLAVSTNDGLGASGENIARLMQRKHYYFVPYGQDDAAQKPQSLKADLTLLPAALEAALHGQQLQPVLREWNMKRQLRGTVAFAVCGSFCTLGAAVAQAEQLVRQGWELLPVMSYAASGLNTRFGRADEWKARLEILTGHRVLDTLQDVEPLGPQQLARALVVAPCTGTTLARLAAGLSDTPVTLAAKSLLRVGCPVLLAVSTNDGLGASGENIARLMQRKHYYFVPYGQDDAAQKPQSLKADLTLLPAALEAALHGQQLQPVLREWN

Radius of gyration: 24.03 Å; Cα contacts (8 Å, |Δi|>4): 933; chains: 2; bounding box: 46×76×60 Å

Secondary structure (DSSP, 8-state):
------EEEEEEE-S-HHHHHHHHHHHHHHHHTTEEEEEEE-HHHHH--BTTB-HHHHHHHHHHHHSS--B-SHHHHGGGTTTT--S-EEEEEE-HHHHHHHHHT---SHHHHHHHHHHTTT--EEEEEEETTTTTHHHHHHHHHHTSTTEEE--EEETTTTT-TT-EEE-GGGHHHHHHHHHTT---S--EEE--/------EEEEEEE-S-GGGHHHHHHHHHHHHHTTEEEEEEE-HHHHH--BTTB-HHHHHHHHHHHHSS--B-SHHHHGGGTTTT--S-EEEEEE-HHHHHHHHHT---SHHHHHHHHHHTTT--EEEEEEETTTTTHHHHHHHHHHTSTTEEE--EEETTTTT-TT-EEE-GGGHHHHHHHHHTT---S--EEE--

pLDDT: mean 94.06, std 8.25, range [41.38, 98.94]